Protein AF-A0A7C8M7E9-F1 (afdb_monomer_lite)

Foldseek 3Di:
DVVVVVVVVVVVVVVVVVVVVVVVVVVVVVVVVVVVVVVVVVVVVVVVVVVVVVVVVVVVVVVVVVVVVVVVVVVVVVVVVVVVVVVVVVVVVVVVVVVVVVVVVVVVVVVVVVVVVVVVVVVVVVVVVVVVVVVVVVVVVVVVVVVVVVVVVVVVVVVVVVVVVVVVVVVVVVVVVVVVVVVVVVVVVVVVVVVVVVVVVVVVVPVPPPPDDDDDDDDDDDDDDDDDDDDDDDDDDDDDDDDDDDDDDDDDDDDDDDDDDDDDDDDDDDDDDDDDDPPPCVVVVVVVVVVVVVVVVVVVPPDDPPPPPDPQDQDQDADDDDPDRFGWRDGPPDDTDGDDDDADDWDWDDDPQWTFTDDHPVVCVVCVVVVHDDDDRDTDGPVVVVVCVVVVVDDDD

Sequence (397 aa):
MRTSTETQLEQLRSTLSGKEEELNSMRTTTDDEAKSLRYCIASRDDELVLSKQAQLDLDQEIEDIRTALSRAEQDNEQLRETQLDGDEELDHLRAGQASRDGEIVDLKAALANKERVIENLHVEVSSAEDDNEQLRETQQTKDQEIERLEAEQASKDGEIIDLKATIADKEQLIDSLRAKVSSAEGDNEQLRATQQIKDQELERLRPGHDATRKRPSTGTDSQAKRARHLTSTEIEGQGSSRNRTPPLQPGVISTTSSSGTTAPRHTIKGAVSNDLAVNCDLESVFYQRVDARLTEFLAKIKVPPNRLNNPLAPCIHVTKRKKKPQWTITDAGKAACHLCVKTGEPYVVESGGSYIVLPLPELVRGAAEAGREAFYVTRLHKGDLERAKTAGVYASG

Structure (mmCIF, N/CA/C/O backbone):
data_AF-A0A7C8M7E9-F1
#
_entry.id   AF-A0A7C8M7E9-F1
#
loop_
_atom_site.group_PDB
_atom_site.id
_atom_site.type_symbol
_atom_site.label_atom_id
_atom_site.label_alt_id
_atom_site.label_comp_id
_atom_site.label_asym_id
_atom_site.label_entity_id
_atom_site.label_seq_id
_atom_site.pdbx_PDB_ins_code
_atom_site.Cartn_x
_atom_site.Cartn_y
_atom_site.Cartn_z
_atom_site.occupancy
_atom_site.B_iso_or_equiv
_atom_site.auth_seq_id
_atom_site.auth_comp_id
_atom_site.auth_asym_id
_atom_site.auth_atom_id
_atom_site.pdbx_PDB_model_num
ATOM 1 N N . MET A 1 1 ? 85.116 22.044 -124.107 1.00 54.88 1 MET A N 1
ATOM 2 C CA . MET A 1 1 ? 83.741 22.272 -123.604 1.00 54.88 1 MET A CA 1
ATOM 3 C C . MET A 1 1 ? 83.104 21.028 -122.979 1.00 54.88 1 MET A C 1
ATOM 5 O O . MET A 1 1 ? 82.512 21.189 -121.927 1.00 54.88 1 MET A O 1
ATOM 9 N N . ARG A 1 2 ? 83.260 19.807 -123.531 1.00 57.12 2 ARG A N 1
ATOM 10 C CA . ARG A 1 2 ? 82.677 18.570 -122.948 1.00 57.12 2 ARG A CA 1
ATOM 11 C C . ARG A 1 2 ? 83.150 18.216 -121.523 1.00 57.12 2 ARG A C 1
ATOM 13 O O . ARG A 1 2 ? 82.368 17.685 -120.751 1.00 57.12 2 ARG A O 1
ATOM 20 N N . THR A 1 3 ? 84.378 18.569 -121.148 1.00 68.25 3 THR A N 1
ATOM 21 C CA . THR A 1 3 ? 84.962 18.214 -119.839 1.00 68.25 3 THR A CA 1
ATOM 22 C C . THR A 1 3 ? 84.388 19.006 -118.658 1.00 68.25 3 THR A C 1
ATOM 24 O O . THR A 1 3 ? 84.310 18.482 -117.558 1.00 68.25 3 THR A O 1
ATOM 27 N N . SER A 1 4 ? 83.942 20.249 -118.874 1.00 73.94 4 SER A N 1
ATOM 28 C CA . SER A 1 4 ? 83.396 21.110 -117.808 1.00 73.94 4 SER A CA 1
ATOM 29 C C . SER A 1 4 ? 81.965 20.739 -117.420 1.00 73.94 4 SER A C 1
ATOM 31 O O . SER A 1 4 ? 81.571 20.883 -116.265 1.00 73.94 4 SER A O 1
ATOM 33 N N . THR A 1 5 ? 81.174 20.286 -118.392 1.00 77.38 5 THR A N 1
ATOM 34 C CA . THR A 1 5 ? 79.805 19.812 -118.158 1.00 77.38 5 THR A CA 1
ATOM 35 C C . THR A 1 5 ? 79.807 18.465 -117.439 1.00 77.38 5 THR A C 1
ATOM 37 O O . THR A 1 5 ? 78.943 18.201 -116.615 1.00 77.38 5 THR A O 1
ATOM 40 N N . GLU A 1 6 ? 80.811 17.631 -117.706 1.00 80.62 6 GLU A N 1
ATOM 41 C CA . GLU A 1 6 ? 80.986 16.321 -117.075 1.00 80.62 6 GLU A CA 1
ATOM 42 C C . GLU A 1 6 ? 81.416 16.453 -115.604 1.00 80.62 6 GLU A C 1
ATOM 44 O O . GLU A 1 6 ? 80.839 15.805 -114.736 1.00 80.62 6 GLU A O 1
ATOM 49 N N . THR A 1 7 ? 82.313 17.395 -115.285 1.00 82.81 7 THR A N 1
ATOM 50 C CA . THR A 1 7 ? 82.673 17.709 -113.891 1.00 82.81 7 THR A CA 1
ATOM 51 C C . THR A 1 7 ? 81.519 18.319 -113.093 1.00 82.81 7 THR A C 1
ATOM 53 O O . THR A 1 7 ? 81.369 18.016 -111.913 1.00 82.81 7 THR A O 1
ATOM 56 N N . GLN A 1 8 ? 80.683 19.159 -113.716 1.00 86.88 8 GLN A N 1
ATOM 57 C CA . GLN A 1 8 ? 79.487 19.714 -113.066 1.00 86.88 8 GLN A CA 1
ATOM 58 C C . GLN A 1 8 ? 78.431 18.636 -112.787 1.00 86.88 8 GLN A C 1
ATOM 60 O O . GLN A 1 8 ? 77.819 18.639 -111.721 1.00 86.88 8 GLN A O 1
ATOM 65 N N . LEU A 1 9 ? 78.232 17.693 -113.713 1.00 86.94 9 LEU A N 1
ATOM 66 C CA . LEU A 1 9 ? 77.323 16.563 -113.511 1.00 86.94 9 LEU A CA 1
ATOM 67 C C . LEU A 1 9 ? 77.796 15.636 -112.386 1.00 86.94 9 LEU A C 1
ATOM 69 O O . LEU A 1 9 ? 76.972 15.182 -111.596 1.00 86.94 9 LEU A O 1
ATOM 73 N N . GLU A 1 10 ? 79.101 15.391 -112.277 1.00 86.75 10 GLU A N 1
ATOM 74 C CA . GLU A 1 10 ? 79.658 14.553 -111.210 1.00 86.75 10 GLU A CA 1
ATOM 75 C C . GLU A 1 10 ? 79.546 15.222 -109.829 1.00 86.75 10 GLU A C 1
ATOM 77 O O . GLU A 1 10 ? 79.173 14.576 -108.850 1.00 86.75 10 GLU A O 1
ATOM 82 N N . GLN A 1 11 ? 79.752 16.543 -109.752 1.00 88.81 11 GLN A N 1
ATOM 83 C CA . GLN A 1 11 ? 79.486 17.321 -108.536 1.00 88.81 11 GLN A CA 1
ATOM 84 C C . GLN A 1 11 ? 78.011 17.251 -108.126 1.00 88.81 11 GLN A C 1
ATOM 86 O O . GLN A 1 11 ? 77.714 16.989 -106.962 1.00 88.81 11 GLN A O 1
ATOM 91 N N . LEU A 1 12 ? 77.083 17.423 -109.075 1.00 91.88 12 LEU A N 1
ATOM 92 C CA . LEU A 1 12 ? 75.649 17.309 -108.802 1.00 91.88 12 LEU A CA 1
ATOM 93 C C . LEU A 1 12 ? 75.270 15.907 -108.307 1.00 91.88 12 LEU A C 1
ATOM 95 O O . LEU A 1 12 ? 74.538 15.797 -107.326 1.00 91.88 12 LEU A O 1
ATOM 99 N N . ARG A 1 13 ? 75.805 14.840 -108.914 1.00 93.31 13 ARG A N 1
ATOM 100 C CA . ARG A 1 13 ? 75.580 13.453 -108.466 1.00 93.31 13 ARG A CA 1
ATOM 101 C C . ARG A 1 13 ? 76.079 13.211 -107.046 1.00 93.31 13 ARG A C 1
ATOM 103 O O . ARG A 1 13 ? 75.342 12.645 -106.247 1.00 93.31 13 ARG A O 1
ATOM 110 N N . SER A 1 14 ? 77.279 13.686 -106.712 1.00 93.25 14 SER A N 1
ATOM 111 C CA . SER A 1 14 ? 77.825 13.586 -105.354 1.00 93.25 14 SER A CA 1
ATOM 112 C C . SER A 1 14 ? 76.969 14.350 -104.337 1.00 93.25 14 SER A C 1
ATOM 114 O O . SER A 1 14 ? 76.643 13.805 -103.283 1.00 93.25 14 SER A O 1
ATOM 116 N N . THR A 1 15 ? 76.523 15.570 -104.664 1.00 93.94 15 THR A N 1
ATOM 117 C CA . THR A 1 15 ? 75.625 16.330 -103.776 1.00 93.94 15 THR A CA 1
ATOM 118 C C . THR A 1 15 ? 74.260 15.669 -103.611 1.00 93.94 15 THR A C 1
ATOM 120 O O . THR A 1 15 ? 73.712 15.680 -102.512 1.00 93.94 15 THR A O 1
ATOM 123 N N . LEU A 1 16 ? 73.720 15.077 -104.679 1.00 94.62 16 LEU A N 1
ATOM 124 C CA . LEU A 1 16 ? 72.433 14.391 -104.656 1.00 94.62 16 LEU A CA 1
ATOM 125 C C . LEU A 1 16 ? 72.519 13.112 -103.819 1.00 94.62 16 LEU A C 1
ATOM 127 O O . LEU A 1 16 ? 71.686 12.933 -102.941 1.00 94.62 16 LEU A O 1
ATOM 131 N N . SER A 1 17 ? 73.580 12.317 -103.983 1.00 94.38 17 SER A N 1
ATOM 132 C CA . SER A 1 17 ? 73.866 11.147 -103.140 1.00 94.38 17 SER A CA 1
ATOM 133 C C . SER A 1 17 ? 73.990 11.524 -101.660 1.00 94.38 17 SER A C 1
ATOM 135 O O . SER A 1 17 ? 73.377 10.889 -100.810 1.00 94.38 17 SER A O 1
ATOM 137 N N . GLY A 1 18 ? 74.725 12.597 -101.335 1.00 94.88 18 GLY A N 1
ATOM 138 C CA . GLY A 1 18 ? 74.853 13.063 -99.949 1.00 94.88 18 GLY A CA 1
ATOM 139 C C . GLY A 1 18 ? 73.523 13.540 -99.354 1.00 94.88 18 GLY A C 1
ATOM 140 O O . GLY A 1 18 ? 73.237 13.288 -98.186 1.00 94.88 18 GLY A O 1
ATOM 141 N N . LYS A 1 19 ? 72.670 14.187 -100.159 1.00 96.31 19 LYS A N 1
ATOM 142 C CA . LYS A 1 19 ? 71.317 14.581 -99.739 1.00 96.31 19 LYS A CA 1
ATOM 143 C C . LYS A 1 19 ? 70.372 13.390 -99.597 1.00 96.31 19 LYS A C 1
ATOM 145 O O . LYS A 1 19 ? 69.537 13.407 -98.698 1.00 96.31 19 LYS A O 1
ATOM 150 N N . GLU A 1 20 ? 70.499 12.364 -100.434 1.00 96.31 20 GLU A N 1
ATOM 151 C CA . GLU A 1 20 ? 69.760 11.105 -100.296 1.00 96.31 20 GLU A CA 1
ATOM 152 C C . GLU A 1 20 ? 70.151 10.359 -99.014 1.00 96.31 20 GLU A C 1
ATOM 154 O O . GLU A 1 20 ? 69.273 9.878 -98.298 1.00 96.31 20 GLU A O 1
ATOM 159 N N . GLU A 1 21 ? 71.441 10.317 -98.674 1.00 95.56 21 GLU A N 1
ATOM 160 C CA . GLU A 1 21 ? 71.931 9.748 -97.413 1.00 95.56 21 GLU A CA 1
ATOM 161 C C . GLU A 1 21 ? 71.417 10.527 -96.192 1.00 95.56 21 GLU A C 1
ATOM 163 O O . GLU A 1 21 ? 70.902 9.923 -95.250 1.00 95.56 21 GLU A O 1
ATOM 168 N N . GLU A 1 22 ? 71.478 11.863 -96.223 1.00 96.75 22 GLU A N 1
ATOM 169 C CA . GLU A 1 22 ? 70.956 12.728 -95.156 1.00 96.75 22 GLU A CA 1
ATOM 170 C C . GLU A 1 22 ? 69.439 12.547 -94.973 1.00 96.75 22 GLU A C 1
ATOM 172 O O . GLU A 1 22 ? 68.960 12.373 -93.851 1.00 96.75 22 GLU A O 1
ATOM 177 N N . LEU A 1 23 ? 68.676 12.510 -96.073 1.00 96.38 23 LEU A N 1
ATOM 178 C CA . LEU A 1 23 ? 67.235 12.246 -96.046 1.00 96.38 23 LEU A CA 1
ATOM 179 C C . LEU A 1 23 ? 66.913 10.851 -95.505 1.00 96.38 23 LEU A C 1
ATOM 181 O O . LEU A 1 23 ? 65.973 10.712 -94.723 1.00 96.38 23 LEU A O 1
ATOM 185 N N . ASN A 1 24 ? 67.680 9.826 -95.881 1.00 95.56 24 ASN A N 1
ATOM 186 C CA . ASN A 1 24 ? 67.504 8.480 -95.342 1.00 95.56 24 ASN A CA 1
ATOM 187 C C . ASN A 1 24 ? 67.795 8.436 -93.839 1.00 95.56 24 ASN A C 1
ATOM 189 O O . ASN A 1 24 ? 66.998 7.856 -93.105 1.00 95.56 24 ASN A O 1
ATOM 193 N N . SER A 1 25 ? 68.854 9.105 -93.368 1.00 96.56 25 SER A N 1
ATOM 194 C CA . SER A 1 25 ? 69.163 9.216 -91.937 1.00 96.56 25 SER A CA 1
ATOM 195 C C . SER A 1 25 ? 68.035 9.911 -91.170 1.00 96.56 25 SER A C 1
ATOM 197 O O . SER A 1 25 ? 67.588 9.408 -90.140 1.00 96.56 25 SER A O 1
ATOM 199 N N . MET A 1 26 ? 67.530 11.035 -91.687 1.00 96.88 26 MET A N 1
ATOM 200 C CA . MET A 1 26 ? 66.394 11.755 -91.098 1.00 96.88 26 MET A CA 1
ATOM 201 C C . MET A 1 26 ? 65.120 10.906 -91.087 1.00 96.88 26 MET A C 1
ATOM 203 O O . MET A 1 26 ? 64.344 10.936 -90.133 1.00 96.88 26 MET A O 1
ATOM 207 N N . ARG A 1 27 ? 64.882 10.120 -92.140 1.00 96.88 27 ARG A N 1
ATOM 208 C CA . ARG A 1 27 ? 63.732 9.217 -92.210 1.00 96.88 27 ARG A CA 1
ATOM 209 C C . ARG A 1 27 ? 63.836 8.094 -91.182 1.00 96.88 27 ARG A C 1
ATOM 211 O O . ARG A 1 27 ? 62.830 7.748 -90.575 1.00 96.88 27 ARG A O 1
ATOM 218 N N . THR A 1 28 ? 65.026 7.534 -90.973 1.00 96.19 28 THR A N 1
ATOM 219 C CA . THR A 1 28 ? 65.227 6.492 -89.958 1.00 96.19 28 THR A CA 1
ATOM 220 C C . THR A 1 28 ? 65.063 7.034 -88.544 1.00 96.19 28 THR A C 1
ATOM 222 O O . THR A 1 28 ? 64.351 6.425 -87.753 1.00 96.19 28 THR A O 1
ATOM 225 N N . THR A 1 29 ? 65.627 8.207 -88.236 1.00 97.25 29 THR A N 1
ATOM 226 C CA . THR A 1 29 ? 65.490 8.806 -86.899 1.00 97.25 29 THR A CA 1
ATOM 227 C C . THR A 1 29 ? 64.042 9.168 -86.595 1.00 97.25 29 THR A C 1
ATOM 229 O O . THR A 1 29 ? 63.542 8.837 -85.526 1.00 97.25 29 THR A O 1
ATOM 232 N N . THR A 1 30 ? 63.337 9.778 -87.550 1.00 97.25 30 THR A N 1
ATOM 233 C CA . THR A 1 30 ? 61.916 10.117 -87.379 1.00 97.25 30 THR A CA 1
ATOM 234 C C . THR A 1 30 ? 61.023 8.883 -87.231 1.00 97.25 30 THR A C 1
ATOM 236 O O . THR A 1 30 ? 60.062 8.922 -86.463 1.00 97.25 30 THR A O 1
ATOM 239 N N . ASP A 1 31 ? 61.327 7.773 -87.912 1.00 97.69 31 ASP A N 1
ATOM 240 C CA . ASP A 1 31 ? 60.596 6.510 -87.745 1.00 97.69 31 ASP A CA 1
ATOM 241 C C . ASP A 1 31 ? 60.828 5.889 -86.355 1.00 97.69 31 ASP A C 1
ATOM 243 O O . ASP A 1 31 ? 59.880 5.433 -85.710 1.00 97.69 31 ASP A O 1
ATOM 247 N N . ASP A 1 32 ? 62.062 5.927 -85.848 1.00 97.12 32 ASP A N 1
ATOM 248 C CA . ASP A 1 32 ? 62.400 5.428 -84.511 1.00 97.12 32 ASP A CA 1
ATOM 249 C C . ASP A 1 32 ? 61.800 6.296 -83.395 1.00 97.12 32 ASP A C 1
ATOM 251 O O . ASP A 1 32 ? 61.229 5.771 -82.433 1.00 97.12 32 ASP A O 1
ATOM 255 N N . GLU A 1 33 ? 61.832 7.622 -83.546 1.00 97.62 33 GLU A N 1
ATOM 256 C CA . GLU A 1 33 ? 61.134 8.555 -82.657 1.00 97.62 33 GLU A CA 1
ATOM 257 C C . GLU A 1 33 ? 59.623 8.294 -82.657 1.00 97.62 33 GLU A C 1
ATOM 259 O O . GLU A 1 33 ? 59.006 8.196 -81.593 1.00 97.62 33 GLU A O 1
ATOM 264 N N . ALA A 1 34 ? 59.019 8.104 -83.834 1.00 97.25 34 ALA A N 1
ATOM 265 C CA . ALA A 1 34 ? 57.598 7.798 -83.951 1.00 97.25 34 ALA A CA 1
ATOM 266 C C . ALA A 1 34 ? 57.235 6.466 -83.275 1.00 97.25 34 ALA A C 1
ATOM 268 O O . ALA A 1 34 ? 56.186 6.375 -82.635 1.00 97.25 34 ALA A O 1
ATOM 269 N N . LYS A 1 35 ? 58.083 5.435 -83.378 1.00 98.00 35 LYS A N 1
ATOM 270 C CA . LYS A 1 35 ? 57.898 4.160 -82.661 1.00 98.00 35 LYS A CA 1
ATOM 271 C C . LYS A 1 35 ? 57.986 4.342 -81.146 1.00 98.00 35 LYS A C 1
ATOM 273 O O . LYS A 1 35 ? 57.125 3.831 -80.432 1.00 98.00 35 LYS A O 1
ATOM 278 N N . SER A 1 36 ? 58.980 5.088 -80.665 1.00 98.00 36 SER A N 1
ATOM 279 C CA . SER A 1 36 ? 59.161 5.374 -79.236 1.00 98.00 36 SER A CA 1
ATOM 280 C C . SER A 1 36 ? 57.960 6.127 -78.654 1.00 98.00 36 SER A C 1
ATOM 282 O O . SER A 1 36 ? 57.387 5.714 -77.645 1.00 98.00 36 SER A O 1
ATOM 284 N N . LEU A 1 37 ? 57.488 7.169 -79.347 1.00 98.19 37 LEU A N 1
ATOM 285 C CA . LEU A 1 37 ? 56.299 7.917 -78.938 1.00 98.19 37 LEU A CA 1
ATOM 286 C C . LEU A 1 37 ? 55.045 7.038 -78.906 1.00 98.19 37 LEU A C 1
ATOM 288 O O . LEU A 1 37 ? 54.272 7.130 -77.956 1.00 98.19 37 LEU A O 1
ATOM 292 N N . ARG A 1 38 ? 54.854 6.147 -79.889 1.00 98.12 38 ARG A N 1
ATOM 293 C CA . ARG A 1 38 ? 53.732 5.190 -79.878 1.00 98.12 38 ARG A CA 1
ATOM 294 C C . ARG A 1 38 ? 53.779 4.264 -78.665 1.00 98.12 38 ARG A C 1
ATOM 296 O O . ARG A 1 38 ? 52.736 4.024 -78.068 1.00 98.12 38 ARG A O 1
ATOM 303 N N . TYR A 1 39 ? 54.961 3.774 -78.293 1.00 97.62 39 TYR A N 1
ATOM 304 C CA . TYR A 1 39 ? 55.124 2.944 -77.099 1.00 97.62 39 TYR A CA 1
ATOM 305 C C . TYR A 1 39 ? 54.773 3.716 -75.819 1.00 97.62 39 TYR A C 1
ATOM 307 O O . TYR A 1 39 ? 54.011 3.224 -74.989 1.00 97.62 39 TYR A O 1
ATOM 315 N N . CYS A 1 40 ? 55.262 4.952 -75.681 1.00 97.62 40 CYS A N 1
ATOM 316 C CA . CYS A 1 40 ? 54.933 5.809 -74.543 1.00 97.62 40 CYS A CA 1
ATOM 317 C C . CYS A 1 40 ? 53.431 6.115 -74.454 1.00 97.62 40 CYS A C 1
ATOM 319 O O . CYS A 1 40 ? 52.876 6.077 -73.360 1.00 97.62 40 CYS A O 1
ATOM 321 N N . ILE A 1 41 ? 52.771 6.393 -75.585 1.00 98.00 41 ILE A N 1
ATOM 322 C CA . ILE A 1 41 ? 51.321 6.634 -75.633 1.00 98.00 41 ILE A CA 1
ATOM 323 C C . ILE A 1 41 ? 50.560 5.387 -75.182 1.00 98.00 41 ILE A C 1
ATOM 325 O O . ILE A 1 41 ? 49.747 5.493 -74.273 1.00 98.00 41 ILE A O 1
ATOM 329 N N . ALA A 1 42 ? 50.884 4.212 -75.730 1.00 97.62 42 ALA A N 1
ATOM 330 C CA . ALA A 1 42 ? 50.234 2.961 -75.340 1.00 97.62 42 ALA A CA 1
ATOM 331 C C . ALA A 1 42 ? 50.379 2.685 -73.832 1.00 97.62 42 ALA A C 1
ATOM 333 O O . ALA A 1 42 ? 49.399 2.399 -73.154 1.00 97.62 42 ALA A O 1
ATOM 334 N N . SER A 1 43 ? 51.582 2.875 -73.281 1.00 98.06 43 SER A N 1
ATOM 335 C CA . SER A 1 43 ? 51.817 2.728 -71.840 1.00 98.06 43 SER A CA 1
ATOM 336 C C . SER A 1 43 ? 51.024 3.734 -70.995 1.00 98.06 43 SER A C 1
ATOM 338 O O . SER A 1 43 ? 50.562 3.384 -69.911 1.00 98.06 43 SER A O 1
ATOM 340 N N . ARG A 1 44 ? 50.863 4.983 -71.455 1.00 98.31 44 ARG A N 1
ATOM 341 C CA . ARG A 1 44 ? 50.045 5.991 -70.759 1.00 98.31 44 ARG A CA 1
ATOM 342 C C . ARG A 1 44 ? 48.556 5.666 -70.836 1.00 98.31 44 ARG A C 1
ATOM 344 O O . ARG A 1 44 ? 47.853 5.895 -69.855 1.00 98.31 44 ARG A O 1
ATOM 351 N N . ASP A 1 45 ? 48.090 5.139 -71.964 1.00 98.38 45 ASP A N 1
ATOM 352 C CA . ASP A 1 45 ? 46.703 4.710 -72.137 1.00 98.38 45 ASP A CA 1
ATOM 353 C C . ASP A 1 45 ? 46.362 3.560 -71.178 1.00 98.38 45 ASP A C 1
ATOM 355 O O . ASP A 1 45 ? 45.325 3.614 -70.514 1.00 98.38 45 ASP A O 1
ATOM 359 N N . ASP A 1 46 ? 47.264 2.588 -71.011 1.00 97.94 46 ASP A N 1
ATOM 360 C CA . ASP A 1 46 ? 47.106 1.499 -70.038 1.00 97.94 46 ASP A CA 1
ATOM 361 C C . ASP A 1 46 ? 47.018 2.028 -68.593 1.00 97.94 46 ASP A C 1
ATOM 363 O O . ASP A 1 46 ? 46.121 1.648 -67.835 1.00 97.94 46 ASP A O 1
ATOM 367 N N . GLU A 1 47 ? 47.897 2.960 -68.203 1.00 98.25 47 GLU A N 1
ATOM 368 C CA . GLU A 1 47 ? 47.838 3.606 -66.882 1.00 98.25 47 GLU A CA 1
ATOM 369 C C . GLU A 1 47 ? 46.534 4.389 -66.673 1.00 98.25 47 GLU A C 1
ATOM 371 O O . GLU A 1 47 ? 45.955 4.378 -65.584 1.00 98.25 47 GLU A O 1
ATOM 376 N N . LEU A 1 48 ? 46.047 5.062 -67.715 1.00 98.31 48 LEU A N 1
ATOM 377 C CA . LEU A 1 48 ? 44.805 5.824 -67.673 1.00 98.31 48 LEU A CA 1
ATOM 378 C C . LEU A 1 48 ? 43.584 4.907 -67.526 1.00 98.31 48 LEU A C 1
ATOM 380 O O . LEU A 1 48 ? 42.641 5.268 -66.820 1.00 98.31 48 LEU A O 1
ATOM 384 N N . VAL A 1 49 ? 43.601 3.719 -68.135 1.00 98.38 49 VAL A N 1
ATOM 385 C CA . VAL A 1 49 ? 42.573 2.688 -67.926 1.00 98.38 49 VAL A CA 1
ATOM 386 C C . VAL A 1 49 ? 42.581 2.196 -66.477 1.00 98.38 49 VAL A C 1
ATOM 388 O O . VAL A 1 49 ? 41.522 2.164 -65.852 1.00 98.38 49 VAL A O 1
ATOM 391 N N . LEU A 1 50 ? 43.752 1.882 -65.914 1.00 98.31 50 LEU A N 1
ATOM 392 C CA . LEU A 1 50 ? 43.867 1.442 -64.517 1.00 98.31 50 LEU A CA 1
ATOM 393 C C . LEU A 1 50 ? 43.399 2.517 -63.528 1.00 98.31 50 LEU A C 1
ATOM 395 O O . LEU A 1 50 ? 42.664 2.219 -62.590 1.00 98.31 50 LEU A O 1
ATOM 399 N N . SER A 1 51 ? 43.778 3.774 -63.762 1.00 98.38 51 SER A N 1
ATOM 400 C CA . SER A 1 51 ? 43.357 4.909 -62.935 1.00 98.38 51 SER A CA 1
ATOM 401 C C . SER A 1 51 ? 41.838 5.112 -62.971 1.00 98.38 51 SER A C 1
ATOM 403 O O . SER A 1 51 ? 41.205 5.275 -61.929 1.00 98.38 51 SER A O 1
ATOM 405 N N . LYS A 1 52 ? 41.221 5.015 -64.158 1.00 98.50 52 LYS A N 1
ATOM 406 C CA . LYS A 1 52 ? 39.758 5.071 -64.299 1.00 98.50 52 LYS A CA 1
ATOM 407 C C . LYS A 1 52 ? 39.059 3.935 -63.563 1.00 98.50 52 LYS A C 1
ATOM 409 O O . LYS A 1 52 ? 38.018 4.173 -62.962 1.00 98.50 52 LYS A O 1
ATOM 414 N N . GLN A 1 53 ? 39.615 2.725 -63.602 1.00 98.25 53 GLN A N 1
ATOM 415 C CA . GLN A 1 53 ? 39.043 1.600 -62.867 1.00 98.25 53 GLN A CA 1
ATOM 416 C C . GLN A 1 53 ? 39.107 1.835 -61.355 1.00 98.25 53 GLN A C 1
ATOM 418 O O . GLN A 1 53 ? 38.091 1.705 -60.685 1.00 98.25 53 GLN A O 1
ATOM 423 N N . ALA A 1 54 ? 40.254 2.276 -60.832 1.00 98.25 54 ALA A N 1
ATOM 424 C CA . ALA A 1 54 ? 40.389 2.610 -59.415 1.00 98.25 54 ALA A CA 1
ATOM 425 C C . ALA A 1 54 ? 39.421 3.727 -58.980 1.00 98.25 54 ALA A C 1
ATOM 427 O O . ALA A 1 54 ? 38.905 3.701 -57.866 1.00 98.25 54 ALA A O 1
ATOM 428 N N . GLN A 1 55 ? 39.147 4.697 -59.859 1.00 98.38 55 GLN A N 1
ATOM 429 C CA . GLN A 1 55 ? 38.157 5.738 -59.594 1.00 98.38 55 GLN A CA 1
ATOM 430 C C . GLN A 1 55 ? 36.732 5.170 -59.500 1.00 98.38 55 GLN A C 1
ATOM 432 O O . GLN A 1 55 ? 36.003 5.541 -58.587 1.00 98.38 55 GLN A O 1
ATOM 437 N N . LEU A 1 56 ? 36.354 4.247 -60.391 1.00 98.44 56 LEU A N 1
ATOM 438 C CA . LEU A 1 56 ? 35.053 3.570 -60.323 1.00 98.44 56 LEU A CA 1
ATOM 439 C C . LEU A 1 56 ? 34.904 2.740 -59.042 1.00 98.44 56 LEU A C 1
ATOM 441 O O . LEU A 1 56 ? 33.835 2.743 -58.436 1.00 98.44 56 LEU A O 1
ATOM 445 N N . ASP A 1 57 ? 35.970 2.061 -58.620 1.00 98.31 57 ASP A N 1
ATOM 446 C CA . ASP A 1 57 ? 35.967 1.264 -57.391 1.00 98.31 57 ASP A CA 1
ATOM 447 C C . ASP A 1 57 ? 35.788 2.163 -56.150 1.00 98.31 57 ASP A C 1
ATOM 449 O O . ASP A 1 57 ? 34.984 1.853 -55.270 1.00 98.31 57 ASP A O 1
ATOM 453 N N . LEU A 1 58 ? 36.470 3.316 -56.107 1.00 98.62 58 LEU A N 1
ATOM 454 C CA . LEU A 1 58 ? 36.300 4.317 -55.046 1.00 98.62 58 LEU A CA 1
ATOM 455 C C . LEU A 1 58 ? 34.895 4.932 -55.040 1.00 98.62 58 LEU A C 1
ATOM 457 O O . LEU A 1 58 ? 34.317 5.122 -53.972 1.00 98.62 58 LEU A O 1
ATOM 461 N N . ASP A 1 59 ? 34.334 5.239 -56.211 1.00 98.56 59 ASP A N 1
ATOM 462 C CA . ASP A 1 59 ? 32.973 5.771 -56.321 1.00 98.56 59 ASP A CA 1
ATOM 463 C C . ASP A 1 59 ? 31.941 4.763 -55.780 1.00 98.56 59 ASP A C 1
ATOM 465 O O . ASP A 1 59 ? 30.997 5.156 -55.088 1.00 98.56 59 ASP A O 1
ATOM 469 N N . GLN A 1 60 ? 32.151 3.465 -56.026 1.00 98.50 60 GLN A N 1
ATOM 470 C CA . GLN A 1 60 ? 31.315 2.403 -55.467 1.00 98.50 60 GLN A CA 1
ATOM 471 C C . GLN A 1 60 ? 31.456 2.301 -53.940 1.00 98.50 60 GLN A C 1
ATOM 473 O O . GLN A 1 60 ? 30.447 2.219 -53.242 1.00 98.50 60 GLN A O 1
ATOM 478 N N . GLU A 1 61 ? 32.679 2.356 -53.405 1.00 98.69 61 GLU A N 1
ATOM 479 C CA . GLU A 1 61 ? 32.917 2.324 -51.954 1.00 98.69 61 GLU A CA 1
ATOM 480 C C . GLU A 1 61 ? 32.278 3.529 -51.242 1.00 98.69 61 GLU A C 1
ATOM 482 O O . GLU A 1 61 ? 31.671 3.384 -50.179 1.00 98.69 61 GLU A O 1
ATOM 487 N N . ILE A 1 62 ? 32.350 4.721 -51.843 1.00 98.50 62 ILE A N 1
ATOM 488 C CA . ILE A 1 62 ? 31.690 5.925 -51.321 1.00 98.50 62 ILE A CA 1
ATOM 489 C C . ILE A 1 62 ? 30.177 5.720 -51.232 1.00 98.50 62 ILE A C 1
ATOM 491 O O . ILE A 1 62 ? 29.561 6.125 -50.241 1.00 98.50 62 ILE A O 1
ATOM 495 N N . GLU A 1 63 ? 29.566 5.107 -52.244 1.00 98.56 63 GLU A N 1
ATOM 496 C CA . GLU A 1 63 ? 28.130 4.848 -52.238 1.00 98.56 63 GLU A CA 1
ATOM 497 C C . GLU A 1 63 ? 27.746 3.805 -51.180 1.00 98.56 63 GLU A C 1
ATOM 499 O O . GLU A 1 63 ? 26.801 4.012 -50.414 1.00 98.56 63 GLU A O 1
ATOM 504 N N . ASP A 1 64 ? 28.536 2.743 -51.031 1.00 98.56 64 ASP A N 1
ATOM 505 C CA . ASP A 1 64 ? 28.334 1.741 -49.983 1.00 98.56 64 ASP A CA 1
ATOM 506 C C . ASP A 1 64 ? 28.428 2.372 -48.581 1.00 98.56 64 ASP A C 1
ATOM 508 O O . ASP A 1 64 ? 27.553 2.151 -47.737 1.00 98.56 64 ASP A O 1
ATOM 512 N N . ILE A 1 65 ? 29.419 3.239 -48.341 1.00 98.69 65 ILE A N 1
ATOM 513 C CA . ILE A 1 65 ? 29.565 3.978 -47.077 1.00 98.69 65 ILE A CA 1
ATOM 514 C C . ILE A 1 65 ? 28.364 4.896 -46.830 1.00 98.69 65 ILE A C 1
ATOM 516 O O . ILE A 1 65 ? 27.856 4.945 -45.709 1.00 98.69 65 ILE A O 1
ATOM 520 N N . ARG A 1 66 ? 27.869 5.607 -47.850 1.00 98.62 66 ARG A N 1
ATOM 521 C CA . ARG A 1 66 ? 26.683 6.472 -47.719 1.00 98.62 66 ARG A CA 1
ATOM 522 C C . ARG A 1 66 ? 25.442 5.679 -47.337 1.00 98.62 66 ARG A C 1
ATOM 524 O O . ARG A 1 66 ? 24.702 6.098 -46.447 1.00 98.62 66 ARG A O 1
ATOM 531 N N . THR A 1 67 ? 25.221 4.528 -47.970 1.00 98.50 67 THR A N 1
ATOM 532 C CA . THR A 1 67 ? 24.073 3.676 -47.632 1.00 98.50 67 THR A CA 1
ATOM 533 C C . THR A 1 67 ? 24.189 3.097 -46.222 1.00 98.50 67 THR A C 1
ATOM 535 O O . THR A 1 67 ? 23.192 3.047 -45.500 1.00 98.50 67 THR A O 1
ATOM 538 N N . ALA A 1 68 ? 25.392 2.707 -45.790 1.00 98.50 68 ALA A N 1
ATOM 539 C CA . ALA A 1 68 ? 25.642 2.242 -44.428 1.00 98.50 68 ALA A CA 1
ATOM 540 C C . ALA A 1 68 ? 25.425 3.354 -43.390 1.00 98.50 68 ALA A C 1
ATOM 542 O O . ALA A 1 68 ? 24.783 3.114 -42.368 1.00 98.50 68 ALA A O 1
ATOM 543 N N . LEU A 1 69 ? 25.898 4.572 -43.672 1.00 98.62 69 LEU A N 1
ATOM 544 C CA . LEU A 1 69 ? 25.702 5.737 -42.810 1.00 98.62 69 LEU A CA 1
ATOM 545 C C . LEU A 1 69 ? 24.215 6.064 -42.650 1.00 98.62 69 LEU A C 1
ATOM 547 O O . LEU A 1 69 ? 23.747 6.215 -41.528 1.00 98.62 69 LEU A O 1
ATOM 551 N N . SER A 1 70 ? 23.458 6.083 -43.749 1.00 98.62 70 SER A N 1
ATOM 552 C CA . SER A 1 70 ? 22.017 6.350 -43.710 1.00 98.62 70 SER A CA 1
ATOM 553 C C . SER A 1 70 ? 21.251 5.323 -42.863 1.00 98.62 70 SER A C 1
ATOM 555 O O . SER A 1 70 ? 20.360 5.697 -42.102 1.00 98.62 70 SER A O 1
ATOM 557 N N . ARG A 1 71 ? 21.624 4.036 -42.930 1.00 98.62 71 ARG A N 1
ATOM 558 C CA . ARG A 1 71 ? 21.049 2.999 -42.052 1.00 98.62 71 ARG A CA 1
ATOM 559 C C . ARG A 1 71 ? 21.408 3.235 -40.587 1.00 98.62 71 ARG A C 1
ATOM 561 O O . ARG A 1 71 ? 20.532 3.183 -39.735 1.00 98.62 71 ARG A O 1
ATOM 568 N N . ALA A 1 72 ? 22.672 3.540 -40.299 1.00 98.44 72 ALA A N 1
ATOM 569 C CA . ALA A 1 72 ? 23.119 3.807 -38.936 1.00 98.44 72 ALA A CA 1
ATOM 570 C C . ALA A 1 72 ? 22.437 5.045 -38.324 1.00 98.44 72 ALA A C 1
ATOM 572 O O . ALA A 1 72 ? 22.160 5.066 -37.127 1.00 98.44 72 ALA A O 1
ATOM 573 N N . GLU A 1 73 ? 22.155 6.076 -39.121 1.00 98.69 73 GLU A N 1
ATOM 574 C CA . GLU A 1 73 ? 21.384 7.246 -38.686 1.00 98.69 73 GLU A CA 1
ATOM 575 C C . GLU A 1 73 ? 19.938 6.871 -38.345 1.00 98.69 73 GLU A C 1
ATOM 577 O O . GLU A 1 73 ? 19.439 7.275 -37.295 1.00 98.69 73 GLU A O 1
ATOM 582 N N . GLN A 1 74 ? 19.294 6.049 -39.179 1.00 98.62 74 GLN A N 1
ATOM 583 C CA . GLN A 1 74 ? 17.943 5.551 -38.920 1.00 98.62 74 GLN A CA 1
ATOM 584 C C . GLN A 1 74 ? 17.877 4.697 -37.644 1.00 98.62 74 GLN A C 1
ATOM 586 O O . GLN A 1 74 ? 16.983 4.898 -36.822 1.00 98.62 74 GLN A O 1
ATOM 591 N N . ASP A 1 75 ? 18.828 3.783 -37.452 1.00 98.50 75 ASP A N 1
ATOM 592 C CA . ASP A 1 75 ? 18.897 2.936 -36.257 1.00 98.50 75 ASP A CA 1
ATOM 593 C C . ASP A 1 75 ? 19.132 3.775 -34.990 1.00 98.50 75 ASP A C 1
ATOM 595 O O . ASP A 1 75 ? 18.508 3.538 -33.955 1.00 98.50 75 ASP A O 1
ATOM 599 N N . ASN A 1 76 ? 19.995 4.796 -35.062 1.00 98.56 76 ASN A N 1
ATOM 600 C CA . ASN A 1 76 ? 20.215 5.717 -33.944 1.00 98.56 76 ASN A CA 1
ATOM 601 C C . ASN A 1 76 ? 18.951 6.494 -33.574 1.00 98.56 76 ASN A C 1
ATOM 603 O O . ASN A 1 76 ? 18.714 6.725 -32.390 1.00 98.56 76 ASN A O 1
ATOM 607 N N . GLU A 1 77 ? 18.145 6.896 -34.556 1.00 98.62 77 GLU A N 1
ATOM 608 C CA . GLU A 1 77 ? 16.890 7.590 -34.280 1.00 98.62 77 GLU A CA 1
ATOM 609 C C . GLU A 1 77 ? 15.880 6.667 -33.586 1.00 98.62 77 GLU A C 1
ATOM 611 O O . GLU A 1 77 ? 15.328 7.033 -32.552 1.00 98.62 77 GLU A O 1
ATOM 616 N N . GLN A 1 78 ? 15.742 5.421 -34.049 1.00 98.44 78 GLN A N 1
ATOM 617 C CA . GLN A 1 78 ? 14.891 4.422 -33.389 1.00 98.44 78 GLN A CA 1
ATOM 618 C C . GLN A 1 78 ? 15.335 4.120 -31.951 1.00 98.44 78 GLN A C 1
ATOM 620 O O . GLN A 1 78 ? 14.504 3.941 -31.056 1.00 98.44 78 GLN A O 1
ATOM 625 N N . LEU A 1 79 ? 16.648 4.066 -31.706 1.00 98.69 79 LEU A N 1
ATOM 626 C CA . LEU A 1 79 ? 17.189 3.879 -30.360 1.00 98.69 79 LEU A CA 1
ATOM 627 C C . LEU A 1 79 ? 16.872 5.067 -29.447 1.00 98.69 79 LEU A C 1
ATOM 629 O O . LEU A 1 79 ? 16.550 4.851 -28.281 1.00 98.69 79 LEU A O 1
ATOM 633 N N . ARG A 1 80 ? 16.925 6.302 -29.962 1.00 98.62 80 ARG A N 1
ATOM 634 C CA . ARG A 1 80 ? 16.542 7.500 -29.200 1.00 98.62 80 ARG A CA 1
ATOM 635 C C . ARG A 1 80 ? 15.061 7.503 -28.848 1.00 98.62 80 ARG A C 1
ATOM 637 O O . ARG A 1 80 ? 14.736 7.787 -27.701 1.00 98.62 80 ARG A O 1
ATOM 644 N N . GLU A 1 81 ? 14.188 7.160 -29.792 1.00 98.56 81 GLU A N 1
ATOM 645 C CA . GLU A 1 81 ? 12.748 7.029 -29.534 1.00 98.56 81 GLU A CA 1
ATOM 646 C C . GLU A 1 81 ? 12.480 5.973 -28.453 1.00 98.56 81 GLU A C 1
ATOM 648 O O . GLU A 1 81 ? 11.823 6.255 -27.456 1.00 98.56 81 GLU A O 1
ATOM 653 N N . THR A 1 82 ? 13.091 4.791 -28.578 1.00 98.38 82 THR A N 1
ATOM 654 C CA . THR A 1 82 ? 12.954 3.715 -27.580 1.00 98.38 82 THR A CA 1
ATOM 655 C C . THR A 1 82 ? 13.473 4.137 -26.200 1.00 98.38 82 THR A C 1
ATOM 657 O O . THR A 1 82 ? 12.920 3.740 -25.175 1.00 98.38 82 THR A O 1
ATOM 660 N N . GLN A 1 83 ? 14.550 4.928 -26.153 1.00 98.62 83 GLN A N 1
ATOM 661 C CA . GLN A 1 83 ? 15.088 5.452 -24.902 1.00 98.62 83 GLN A CA 1
ATOM 662 C C . GLN A 1 83 ? 14.121 6.445 -24.244 1.00 98.62 83 GLN A C 1
ATOM 664 O O . GLN A 1 83 ? 13.918 6.361 -23.036 1.00 98.62 83 GLN A O 1
ATOM 669 N N . LEU A 1 84 ? 13.509 7.340 -25.025 1.00 98.56 84 LEU A N 1
ATOM 670 C CA . LEU A 1 84 ? 12.505 8.284 -24.526 1.00 98.56 84 LEU A CA 1
ATOM 671 C C . LEU A 1 84 ? 11.284 7.553 -23.956 1.00 98.56 84 LEU A C 1
ATOM 673 O O . LEU A 1 84 ? 10.884 7.845 -22.832 1.00 98.56 84 LEU A O 1
ATOM 677 N N . ASP A 1 85 ? 10.759 6.555 -24.671 1.00 98.31 85 ASP A N 1
ATOM 678 C CA . ASP A 1 85 ? 9.646 5.726 -24.188 1.00 98.31 85 ASP A CA 1
ATOM 679 C C . ASP A 1 85 ? 9.996 5.024 -22.862 1.00 98.31 85 ASP A C 1
ATOM 681 O O . ASP A 1 85 ? 9.188 4.965 -21.931 1.00 98.31 85 ASP A O 1
ATOM 685 N N . GLY A 1 86 ? 11.226 4.508 -22.752 1.00 98.44 86 GLY A N 1
ATOM 686 C CA . GLY A 1 86 ? 11.723 3.877 -21.530 1.00 98.44 86 GLY A CA 1
ATOM 687 C C . GLY A 1 86 ? 11.844 4.850 -20.353 1.00 98.44 86 GLY A C 1
ATOM 688 O O . GLY A 1 86 ? 11.499 4.494 -19.223 1.00 98.44 86 GLY A O 1
ATOM 689 N N . ASP A 1 87 ? 12.302 6.078 -20.601 1.00 98.62 87 ASP A N 1
ATOM 690 C CA . ASP A 1 87 ? 12.387 7.128 -19.583 1.00 98.62 87 ASP A CA 1
ATOM 691 C C . ASP A 1 87 ? 10.984 7.548 -19.096 1.00 98.62 87 ASP A C 1
ATOM 693 O O . ASP A 1 87 ? 10.765 7.673 -17.886 1.00 98.62 87 ASP A O 1
ATOM 697 N N . GLU A 1 88 ? 10.004 7.670 -19.998 1.00 98.56 88 GLU A N 1
ATOM 698 C CA . GLU A 1 88 ? 8.605 7.948 -19.643 1.00 98.56 88 GLU A CA 1
ATOM 699 C C . GLU A 1 88 ? 7.979 6.823 -18.797 1.00 98.56 88 GLU A C 1
ATOM 701 O O . GLU A 1 88 ? 7.303 7.091 -17.794 1.00 98.56 88 GLU A O 1
ATOM 706 N N . GLU A 1 89 ? 8.229 5.554 -19.143 1.00 98.62 89 GLU A N 1
ATOM 707 C CA . GLU A 1 89 ? 7.762 4.411 -18.350 1.00 98.62 89 GLU A CA 1
ATOM 708 C C . GLU A 1 89 ? 8.398 4.401 -16.951 1.00 98.62 89 GLU A C 1
ATOM 710 O O . GLU A 1 89 ? 7.706 4.169 -15.951 1.00 98.62 89 GLU A O 1
ATOM 715 N N . LEU A 1 90 ? 9.697 4.701 -16.847 1.00 98.62 90 LEU A N 1
ATOM 716 C CA . LEU A 1 90 ? 10.390 4.806 -15.562 1.00 98.62 90 LEU A CA 1
ATOM 717 C C . LEU A 1 90 ? 9.799 5.906 -14.680 1.00 98.62 90 LEU A C 1
ATOM 719 O O . LEU A 1 90 ? 9.614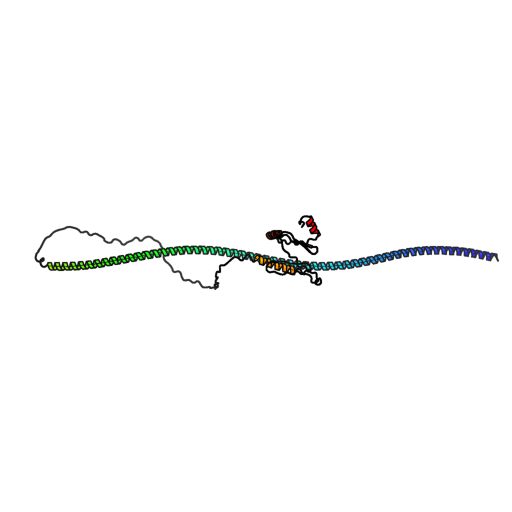 5.687 -13.478 1.00 98.62 90 LEU A O 1
ATOM 723 N N . ASP A 1 91 ? 9.470 7.062 -15.246 1.00 98.69 91 ASP A N 1
ATOM 724 C CA . ASP A 1 91 ? 8.847 8.151 -14.497 1.00 98.69 91 ASP A CA 1
ATOM 725 C C . ASP A 1 91 ? 7.426 7.796 -14.043 1.00 98.69 91 ASP A C 1
ATOM 727 O O . ASP A 1 91 ? 7.068 8.039 -12.883 1.00 98.69 91 ASP A O 1
ATOM 731 N N . HIS A 1 92 ? 6.644 7.110 -14.882 1.00 98.25 92 HIS A N 1
ATOM 732 C CA . HIS A 1 92 ? 5.344 6.573 -14.482 1.00 98.25 92 HIS A CA 1
ATOM 733 C C . HIS A 1 92 ? 5.471 5.553 -13.334 1.00 98.25 92 HIS A C 1
ATOM 735 O O . HIS A 1 92 ? 4.712 5.597 -12.359 1.00 98.25 92 HIS A O 1
ATOM 741 N N . LEU A 1 93 ? 6.450 4.644 -13.401 1.00 98.62 93 LEU A N 1
ATOM 742 C CA . LEU A 1 93 ? 6.713 3.667 -12.341 1.00 98.62 93 LEU A CA 1
ATOM 743 C C . LEU A 1 93 ? 7.141 4.339 -11.030 1.00 98.62 93 LEU A C 1
ATOM 745 O O . LEU A 1 93 ? 6.642 3.961 -9.967 1.00 98.62 93 LEU A O 1
ATOM 749 N N . ARG A 1 94 ? 8.004 5.361 -11.090 1.00 98.69 94 ARG A N 1
ATOM 750 C CA . ARG A 1 94 ? 8.424 6.153 -9.920 1.00 98.69 94 ARG A CA 1
ATOM 751 C C . ARG A 1 94 ? 7.248 6.876 -9.271 1.00 98.69 94 ARG A C 1
ATOM 753 O O . ARG A 1 94 ? 7.107 6.825 -8.050 1.00 98.69 94 ARG A O 1
ATOM 760 N N . ALA A 1 95 ? 6.376 7.496 -10.067 1.00 98.31 95 ALA A N 1
ATOM 761 C CA . ALA A 1 95 ? 5.167 8.144 -9.563 1.00 98.31 95 ALA A CA 1
ATOM 762 C C . ALA A 1 95 ? 4.224 7.134 -8.886 1.00 98.31 95 ALA A C 1
ATOM 764 O O . ALA A 1 95 ? 3.736 7.372 -7.779 1.00 98.31 95 ALA A O 1
ATOM 765 N N . GLY A 1 96 ? 4.025 5.966 -9.507 1.00 98.56 96 GLY A N 1
ATOM 766 C CA . GLY A 1 96 ? 3.240 4.877 -8.929 1.00 98.56 96 GLY A CA 1
ATOM 767 C C . GLY A 1 96 ? 3.827 4.340 -7.619 1.00 98.56 96 GLY A C 1
ATOM 768 O O . GLY A 1 96 ? 3.078 4.034 -6.692 1.00 98.56 96 GLY A O 1
ATOM 769 N N . GLN A 1 97 ? 5.155 4.253 -7.511 1.00 98.69 97 GLN A N 1
ATOM 770 C CA . GLN A 1 97 ? 5.832 3.868 -6.273 1.00 98.69 97 GLN A CA 1
ATOM 771 C C . GLN A 1 97 ? 5.615 4.908 -5.167 1.00 98.69 97 GLN A C 1
ATOM 773 O O . GLN A 1 97 ? 5.180 4.539 -4.080 1.00 98.69 97 GLN A O 1
ATOM 778 N N . ALA A 1 98 ? 5.829 6.195 -5.453 1.00 98.19 98 ALA A N 1
ATOM 779 C CA . ALA A 1 98 ? 5.635 7.268 -4.477 1.00 98.19 98 ALA A CA 1
ATOM 780 C C . ALA A 1 98 ? 4.192 7.319 -3.939 1.00 98.19 98 ALA A C 1
ATOM 782 O O . ALA A 1 98 ? 3.981 7.529 -2.745 1.00 98.19 98 ALA A O 1
ATOM 783 N N . SER A 1 99 ? 3.198 7.068 -4.799 1.00 98.50 99 SER A N 1
ATOM 784 C CA . SER A 1 99 ? 1.792 6.970 -4.385 1.00 98.50 99 SER A CA 1
ATOM 785 C C . SER A 1 99 ? 1.561 5.825 -3.395 1.00 98.50 99 SER A C 1
ATOM 787 O O . SER A 1 99 ? 0.911 6.017 -2.370 1.00 98.50 99 SER A O 1
ATOM 789 N N . ARG A 1 100 ? 2.109 4.635 -3.676 1.00 98.50 100 ARG A N 1
ATOM 790 C CA . ARG A 1 100 ? 1.986 3.466 -2.787 1.00 98.50 100 ARG A CA 1
ATOM 791 C C . ARG A 1 100 ? 2.709 3.680 -1.462 1.00 98.50 100 ARG A C 1
ATOM 793 O O . ARG A 1 100 ? 2.201 3.264 -0.426 1.00 98.50 100 ARG A O 1
ATOM 800 N N . ASP A 1 101 ? 3.866 4.336 -1.482 1.00 98.62 101 ASP A N 1
ATOM 801 C CA . ASP A 1 101 ? 4.596 4.680 -0.262 1.00 98.62 101 ASP A CA 1
ATOM 802 C C . ASP A 1 101 ? 3.767 5.626 0.625 1.00 98.62 101 ASP A C 1
ATOM 804 O O . ASP A 1 101 ? 3.699 5.422 1.839 1.00 98.62 101 ASP A O 1
ATOM 808 N N . GLY A 1 102 ? 3.062 6.592 0.022 1.00 98.44 102 GLY A N 1
ATOM 809 C CA . GLY A 1 102 ? 2.083 7.437 0.714 1.00 98.44 102 GLY A CA 1
ATOM 810 C C . GLY A 1 102 ? 0.948 6.631 1.356 1.00 98.44 102 GLY A C 1
ATOM 811 O O . GLY A 1 102 ? 0.711 6.751 2.557 1.00 98.44 102 GLY A O 1
ATOM 812 N N . GLU A 1 103 ? 0.311 5.733 0.598 1.00 98.69 103 GLU A N 1
ATOM 813 C CA . GLU A 1 103 ? -0.748 4.852 1.122 1.00 98.69 103 GLU A CA 1
ATOM 814 C C . GLU A 1 103 ? -0.262 3.973 2.288 1.00 98.69 103 GLU A C 1
ATOM 816 O O . GLU A 1 103 ? -0.981 3.772 3.268 1.00 98.69 103 GLU A O 1
ATOM 821 N N . ILE A 1 104 ? 0.972 3.461 2.225 1.00 98.62 104 ILE A N 1
ATOM 822 C CA . ILE A 1 104 ? 1.568 2.665 3.308 1.00 98.62 104 ILE A CA 1
ATOM 823 C C . ILE A 1 104 ? 1.731 3.502 4.583 1.00 98.62 104 ILE A C 1
ATOM 825 O O . ILE A 1 104 ? 1.496 2.988 5.680 1.00 98.62 104 ILE A O 1
ATOM 829 N N . VAL A 1 105 ? 2.142 4.768 4.468 1.00 98.56 105 VAL A N 1
ATOM 830 C CA . VAL A 1 105 ? 2.259 5.678 5.618 1.00 98.56 105 VAL A CA 1
ATOM 831 C C . VAL A 1 105 ? 0.891 5.914 6.259 1.00 98.56 105 VAL A C 1
ATOM 833 O O . VAL A 1 105 ? 0.761 5.765 7.477 1.00 98.56 105 VAL A O 1
ATOM 836 N N . ASP A 1 106 ? -0.136 6.183 5.453 1.00 98.56 106 ASP A N 1
ATOM 837 C CA . ASP A 1 106 ? -1.501 6.404 5.938 1.00 98.56 106 ASP A CA 1
ATOM 838 C C . ASP A 1 106 ? -2.073 5.158 6.629 1.00 98.56 106 ASP A C 1
ATOM 840 O O . ASP A 1 106 ? -2.643 5.244 7.721 1.00 98.56 106 ASP A O 1
ATOM 844 N N . LEU A 1 107 ? -1.863 3.972 6.047 1.00 98.69 107 LEU A N 1
ATOM 845 C CA . LEU A 1 107 ? -2.290 2.704 6.642 1.00 98.69 107 LEU A CA 1
ATOM 846 C C . LEU A 1 107 ? -1.585 2.422 7.973 1.00 98.69 107 LEU A C 1
ATOM 848 O O . LEU A 1 107 ? -2.232 1.970 8.919 1.00 98.69 107 LEU A O 1
ATOM 852 N N . LYS A 1 108 ? -0.285 2.719 8.083 1.00 98.62 108 LYS A N 1
ATOM 853 C CA . LYS A 1 108 ? 0.454 2.592 9.350 1.00 98.62 108 LYS A CA 1
ATOM 854 C C . LYS A 1 108 ? -0.094 3.532 10.421 1.00 98.62 108 LYS A C 1
ATOM 856 O O . LYS A 1 108 ? -0.266 3.110 11.563 1.00 98.62 108 LYS A O 1
ATOM 861 N N . ALA A 1 109 ? -0.407 4.778 10.064 1.00 98.38 109 ALA A N 1
ATOM 862 C CA . ALA A 1 109 ? -1.004 5.735 10.992 1.00 98.38 109 ALA A CA 1
ATOM 863 C C . ALA A 1 109 ? -2.402 5.286 11.457 1.00 98.38 109 ALA A C 1
ATOM 865 O O . ALA A 1 109 ? -2.718 5.345 12.649 1.00 98.38 109 ALA A O 1
ATOM 866 N N . ALA A 1 110 ? -3.226 4.781 10.535 1.00 98.50 110 ALA A N 1
ATOM 867 C CA . ALA A 1 110 ? -4.542 4.239 10.854 1.00 98.50 110 ALA A CA 1
ATOM 868 C C . ALA A 1 110 ? -4.456 3.014 11.781 1.00 98.50 110 ALA A C 1
ATOM 870 O O . ALA A 1 110 ? -5.237 2.916 12.731 1.00 98.50 110 ALA A O 1
ATOM 871 N N . LEU A 1 111 ? -3.497 2.112 11.539 1.00 98.69 111 LEU A N 1
ATOM 872 C CA . LEU A 1 111 ? -3.255 0.940 12.379 1.00 98.69 111 LEU A CA 1
ATOM 873 C C . LEU A 1 111 ? -2.856 1.345 13.803 1.00 98.69 111 LEU A C 1
ATOM 875 O O . LEU A 1 111 ? -3.505 0.907 14.748 1.00 98.69 111 LEU A O 1
ATOM 879 N N . ALA A 1 112 ? -1.892 2.255 13.953 1.00 98.50 112 ALA A N 1
ATOM 880 C CA . ALA A 1 112 ? -1.460 2.748 15.263 1.00 98.50 112 ALA A CA 1
ATOM 881 C C . ALA A 1 112 ? -2.614 3.391 16.059 1.00 98.50 112 ALA A C 1
ATOM 883 O O . ALA A 1 112 ? -2.743 3.205 17.270 1.00 98.50 112 ALA A O 1
ATOM 884 N N . ASN A 1 113 ? -3.509 4.120 15.382 1.00 98.56 113 ASN A N 1
ATOM 885 C CA . ASN A 1 113 ? -4.700 4.670 16.029 1.00 98.56 113 ASN A CA 1
ATOM 886 C C . ASN A 1 113 ? -5.672 3.567 16.485 1.00 98.56 113 ASN A C 1
ATOM 888 O O . ASN A 1 113 ? -6.238 3.652 17.573 1.00 98.56 113 ASN A O 1
ATOM 892 N N . LYS A 1 114 ? -5.866 2.518 15.676 1.00 98.44 114 LYS A N 1
ATOM 893 C CA . LYS A 1 114 ? -6.707 1.372 16.052 1.00 98.44 114 LYS A CA 1
ATOM 894 C C . LYS A 1 114 ? -6.125 0.594 17.228 1.00 98.44 114 LYS A C 1
ATOM 896 O O . LYS A 1 114 ? -6.888 0.243 18.120 1.00 98.44 114 LYS A O 1
ATOM 901 N N . GLU A 1 115 ? -4.812 0.390 17.269 1.00 98.69 115 GLU A N 1
ATOM 902 C CA . GLU A 1 115 ? -4.117 -0.233 18.403 1.00 98.69 115 GLU A CA 1
ATOM 903 C C . GLU A 1 115 ? -4.348 0.556 19.696 1.00 98.69 115 GLU A C 1
ATOM 905 O O . GLU A 1 115 ? -4.749 -0.017 20.704 1.00 98.69 115 GLU A O 1
ATOM 910 N N . ARG A 1 116 ? -4.225 1.889 19.650 1.00 98.50 116 ARG A N 1
ATOM 911 C CA . ARG A 1 116 ? -4.516 2.754 20.804 1.00 98.50 116 ARG A CA 1
ATOM 912 C C . ARG A 1 116 ? -5.974 2.661 21.268 1.00 98.50 116 ARG A C 1
ATOM 914 O O . ARG A 1 116 ? -6.242 2.694 22.464 1.00 98.50 116 ARG A O 1
ATOM 921 N N . VAL A 1 117 ? -6.925 2.572 20.336 1.00 98.56 117 VAL A N 1
ATOM 922 C CA . VAL A 1 117 ? -8.346 2.386 20.677 1.00 98.56 117 VAL A CA 1
ATOM 923 C C . VAL A 1 117 ? -8.578 1.029 21.340 1.00 98.56 117 VAL A C 1
ATOM 925 O O . VAL A 1 117 ? -9.321 0.964 22.313 1.00 98.56 117 VAL A O 1
ATOM 928 N N . ILE A 1 118 ? -7.944 -0.037 20.843 1.00 98.62 118 ILE A N 1
ATOM 929 C CA . ILE A 1 118 ? -8.038 -1.377 21.439 1.00 98.62 118 ILE A CA 1
ATOM 930 C C . ILE A 1 118 ? -7.480 -1.371 22.865 1.00 98.62 118 ILE A C 1
ATOM 932 O O . ILE A 1 118 ? -8.136 -1.893 23.760 1.00 98.62 118 ILE A O 1
ATOM 936 N N . GLU A 1 119 ? -6.330 -0.735 23.088 1.00 98.62 119 GLU A N 1
ATOM 937 C CA . GLU A 1 119 ? -5.733 -0.614 24.423 1.00 98.62 119 GLU A CA 1
ATOM 938 C C . GLU A 1 119 ? -6.674 0.107 25.399 1.00 98.62 119 GLU A C 1
ATOM 940 O O . GLU A 1 119 ? -6.940 -0.382 26.494 1.00 98.62 119 GLU A O 1
ATOM 945 N N . ASN A 1 120 ? -7.262 1.230 24.975 1.00 98.44 120 ASN A N 1
ATOM 946 C CA . ASN A 1 120 ? -8.231 1.957 25.796 1.00 98.44 120 ASN A CA 1
ATOM 947 C C . ASN A 1 120 ? -9.466 1.106 26.124 1.00 98.44 120 ASN A C 1
ATOM 949 O O . ASN A 1 120 ? -9.913 1.096 27.267 1.00 98.44 120 ASN A O 1
ATOM 953 N N . LEU A 1 121 ? -10.002 0.375 25.141 1.00 98.62 121 LEU A N 1
ATOM 954 C CA . LEU A 1 121 ? -11.135 -0.525 25.363 1.00 98.62 121 LEU A CA 1
ATOM 955 C C . LEU A 1 121 ? -10.780 -1.649 26.341 1.00 98.62 121 LEU A C 1
ATOM 957 O O . LEU A 1 121 ? -11.625 -2.045 27.136 1.00 98.62 121 LEU A O 1
ATOM 961 N N . HIS A 1 122 ? -9.547 -2.156 26.310 1.00 98.50 122 HIS A N 1
ATOM 962 C CA . HIS A 1 122 ? -9.107 -3.177 27.254 1.00 98.50 122 HIS A CA 1
ATOM 963 C C . HIS A 1 122 ? -9.093 -2.648 28.695 1.00 98.50 122 HIS A C 1
ATOM 965 O O . HIS A 1 122 ? -9.599 -3.315 29.597 1.00 98.50 122 HIS A O 1
ATOM 971 N N . VAL A 1 123 ? -8.606 -1.418 28.896 1.00 98.44 123 VAL A N 1
ATOM 972 C CA . VAL A 1 123 ? -8.647 -0.732 30.198 1.00 98.44 123 VAL A CA 1
ATOM 973 C C . VAL A 1 123 ? -10.088 -0.505 30.668 1.00 98.44 123 VAL A C 1
ATOM 975 O O . VAL A 1 123 ? -10.403 -0.783 31.824 1.00 98.44 123 VAL A O 1
ATOM 978 N N . GLU A 1 124 ? -10.977 -0.035 29.787 1.00 98.56 124 GLU A N 1
ATOM 979 C CA . GLU A 1 124 ? -12.395 0.176 30.115 1.00 98.56 124 GLU A CA 1
ATOM 980 C C . GLU A 1 124 ? -13.099 -1.130 30.509 1.00 98.56 124 GLU A C 1
ATOM 982 O O . GLU A 1 124 ? -13.849 -1.153 31.485 1.00 98.56 124 GLU A O 1
ATOM 987 N N . VAL A 1 125 ? -12.833 -2.225 29.789 1.00 98.56 125 VAL A N 1
ATOM 988 C CA . VAL A 1 125 ? -13.385 -3.549 30.111 1.00 98.56 125 VAL A CA 1
ATOM 989 C C . VAL A 1 125 ? -12.881 -4.034 31.466 1.00 98.56 125 VAL A C 1
ATOM 991 O O . VAL A 1 125 ? -13.699 -4.433 32.287 1.00 98.56 125 VAL A O 1
ATOM 994 N N . SER A 1 126 ? -11.576 -3.936 31.736 1.00 98.38 126 SER A N 1
ATOM 995 C CA . SER A 1 126 ? -11.010 -4.337 33.031 1.00 98.38 126 SER A CA 1
ATOM 996 C C . SER A 1 126 ? -11.633 -3.552 34.189 1.00 98.38 126 SER A C 1
ATOM 998 O O . SER A 1 126 ? -11.999 -4.139 35.200 1.00 98.38 126 SER A O 1
ATOM 1000 N N . SER A 1 127 ? -11.820 -2.237 34.031 1.00 98.38 127 SER A N 1
ATOM 1001 C CA . SER A 1 127 ? -12.481 -1.412 35.050 1.00 98.38 127 SER A CA 1
ATOM 1002 C C . SER A 1 127 ? -13.936 -1.833 35.275 1.00 98.38 127 SER A C 1
ATOM 1004 O O . SER A 1 127 ? -14.402 -1.861 36.409 1.00 98.38 127 SER A O 1
ATOM 1006 N N . ALA A 1 128 ? -14.666 -2.165 34.207 1.00 98.12 128 ALA A N 1
ATOM 1007 C CA . ALA A 1 128 ? -16.051 -2.617 34.311 1.00 98.12 128 ALA A CA 1
ATOM 1008 C C . ALA A 1 128 ? -16.173 -4.018 34.939 1.00 98.12 128 ALA A C 1
ATOM 1010 O O . ALA A 1 128 ? -17.196 -4.332 35.555 1.00 98.12 128 ALA A O 1
ATOM 1011 N N . GLU A 1 129 ? -15.166 -4.876 34.769 1.00 98.62 129 GLU A N 1
ATOM 1012 C CA . GLU A 1 129 ? -15.076 -6.172 35.446 1.00 98.62 129 GLU A CA 1
ATOM 1013 C C . GLU A 1 129 ? -14.856 -5.991 36.953 1.00 98.62 129 GLU A C 1
ATOM 1015 O O . GLU A 1 129 ? -15.607 -6.579 37.734 1.00 98.62 129 GLU A O 1
ATOM 1020 N N . ASP A 1 130 ? -13.932 -5.113 37.357 1.00 98.44 130 ASP A N 1
ATOM 1021 C CA . ASP A 1 130 ? -13.688 -4.778 38.767 1.00 98.44 130 ASP A CA 1
ATOM 1022 C C . ASP A 1 130 ? -14.943 -4.192 39.444 1.00 98.44 130 ASP A C 1
ATOM 1024 O O . ASP A 1 130 ? -15.328 -4.618 40.537 1.00 98.44 130 ASP A O 1
ATOM 1028 N N . ASP A 1 131 ? -15.632 -3.259 38.777 1.00 98.56 131 ASP A N 1
ATOM 1029 C CA . ASP A 1 131 ? -16.884 -2.675 39.274 1.00 98.56 131 ASP A CA 1
ATOM 1030 C C . ASP A 1 131 ? -17.984 -3.741 39.438 1.00 98.56 131 ASP A C 1
ATOM 1032 O O . ASP A 1 131 ? -18.735 -3.737 40.419 1.00 98.56 131 ASP A O 1
ATOM 1036 N N . ASN A 1 132 ? -18.090 -4.686 38.495 1.00 98.50 132 ASN A N 1
ATOM 1037 C CA . ASN A 1 132 ? -19.047 -5.790 38.596 1.00 98.50 132 ASN A CA 1
ATOM 1038 C C . ASN A 1 132 ? -18.736 -6.723 39.768 1.00 98.50 132 ASN A C 1
ATOM 1040 O O . ASN A 1 132 ? -19.667 -7.197 40.422 1.00 98.50 132 ASN A O 1
ATOM 1044 N N . GLU A 1 133 ? -17.461 -6.991 40.041 1.00 98.56 133 GLU A N 1
ATOM 1045 C CA . GLU A 1 133 ? -17.052 -7.818 41.175 1.00 98.56 133 GLU A CA 1
ATOM 1046 C C . GLU A 1 133 ? -17.452 -7.151 42.502 1.00 98.56 133 GLU A C 1
ATOM 1048 O O . GLU A 1 133 ? -18.127 -7.769 43.327 1.00 98.56 133 GLU A O 1
ATOM 1053 N N . GLN A 1 134 ? -17.191 -5.848 42.656 1.00 98.44 134 GLN A N 1
ATOM 1054 C CA . GLN A 1 134 ? -17.618 -5.079 43.836 1.00 98.44 134 GLN A CA 1
ATOM 1055 C C . GLN A 1 134 ? -19.143 -5.069 44.018 1.00 98.44 134 GLN A C 1
ATOM 1057 O O . GLN A 1 134 ? -19.658 -5.154 45.142 1.00 98.44 134 GLN A O 1
ATOM 1062 N N . LEU A 1 135 ? -19.898 -4.971 42.919 1.00 98.56 135 LEU A N 1
ATOM 1063 C CA . LEU A 1 135 ? -21.358 -5.042 42.962 1.00 98.56 135 LEU A CA 1
ATOM 1064 C C . LEU A 1 135 ? -21.848 -6.422 43.417 1.00 98.56 135 LEU A C 1
ATOM 1066 O O . LEU A 1 135 ? -22.787 -6.486 44.214 1.00 98.56 135 LEU A O 1
ATOM 1070 N N . ARG A 1 136 ? -21.210 -7.511 42.970 1.00 98.56 136 ARG A N 1
ATOM 1071 C CA . ARG A 1 136 ? -21.526 -8.879 43.419 1.00 98.56 136 ARG A CA 1
ATOM 1072 C C . ARG A 1 136 ? -21.246 -9.069 44.906 1.00 98.56 136 ARG A C 1
ATOM 1074 O O . ARG A 1 136 ? -22.107 -9.591 45.610 1.00 98.56 136 ARG A O 1
ATOM 1081 N N . GLU A 1 137 ? -20.104 -8.600 45.400 1.00 98.44 137 GLU A N 1
ATOM 1082 C CA . GLU A 1 137 ? -19.768 -8.650 46.832 1.00 98.44 137 GLU A CA 1
ATOM 1083 C C . GLU A 1 137 ? -20.776 -7.856 47.678 1.00 98.44 137 GLU A C 1
ATOM 1085 O O . GLU A 1 137 ? -21.256 -8.317 48.722 1.00 98.44 137 GLU A O 1
ATOM 1090 N N . THR A 1 138 ? -21.158 -6.669 47.199 1.00 98.50 138 THR A N 1
ATOM 1091 C CA . THR A 1 138 ? -22.172 -5.831 47.852 1.00 98.50 138 THR A CA 1
ATOM 1092 C C . THR A 1 138 ? -23.530 -6.528 47.879 1.00 98.50 138 THR A C 1
ATOM 1094 O O . THR A 1 138 ? -24.232 -6.471 48.891 1.00 98.50 138 THR A O 1
ATOM 1097 N N . GLN A 1 139 ? -23.916 -7.179 46.780 1.00 98.56 139 GLN A N 1
ATOM 1098 C CA . GLN A 1 139 ? -25.155 -7.944 46.699 1.00 98.56 139 GLN A CA 1
ATOM 1099 C C . GLN A 1 139 ? -25.146 -9.106 47.697 1.00 98.56 139 GLN A C 1
ATOM 1101 O O . GLN A 1 139 ? -26.066 -9.205 48.501 1.00 98.56 139 GLN A O 1
ATOM 1106 N N . GLN A 1 140 ? -24.078 -9.906 47.726 1.00 98.50 140 GLN A N 1
ATOM 1107 C CA . GLN A 1 140 ? -23.938 -11.022 48.662 1.00 98.50 140 GLN A CA 1
ATOM 1108 C C . GLN A 1 140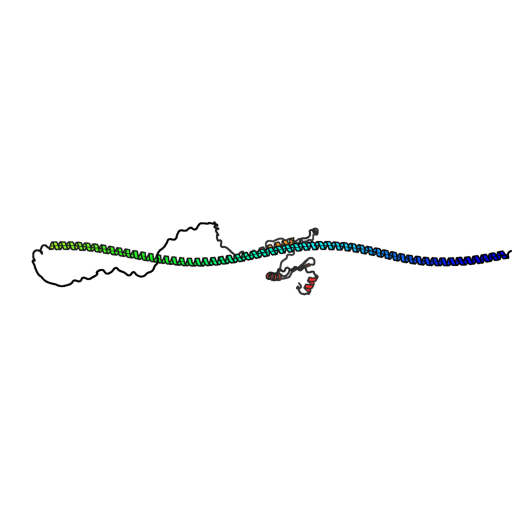 ? -24.034 -10.564 50.125 1.00 98.50 140 GLN A C 1
ATOM 1110 O O . GLN A 1 140 ? -24.701 -11.202 50.936 1.00 98.50 140 GLN A O 1
ATOM 1115 N N . THR A 1 141 ? -23.400 -9.440 50.462 1.00 98.50 141 THR A N 1
ATOM 1116 C CA . THR A 1 141 ? -23.467 -8.862 51.813 1.00 98.50 141 THR A CA 1
ATOM 1117 C C . THR A 1 141 ? -24.897 -8.456 52.181 1.00 98.50 141 THR A C 1
ATOM 1119 O O . THR A 1 141 ? -25.345 -8.688 53.303 1.00 98.50 141 THR A O 1
ATOM 1122 N N . LYS A 1 142 ? -25.636 -7.854 51.241 1.00 98.25 142 LYS A N 1
ATOM 1123 C CA . LYS A 1 142 ? -27.041 -7.483 51.459 1.00 98.25 142 LYS A CA 1
ATOM 1124 C C . LYS A 1 142 ? -27.944 -8.700 51.598 1.00 98.25 142 LYS A C 1
ATOM 1126 O O . LYS A 1 142 ? -28.820 -8.674 52.454 1.00 98.25 142 LYS A O 1
ATOM 1131 N N . ASP A 1 143 ? -27.720 -9.742 50.805 1.00 98.62 143 ASP A N 1
ATOM 1132 C CA . ASP A 1 143 ? -28.485 -10.987 50.888 1.00 98.62 143 ASP A CA 1
ATOM 1133 C C . ASP A 1 143 ? -28.299 -11.645 52.270 1.00 98.62 143 ASP A C 1
ATOM 1135 O O . ASP A 1 143 ? -29.281 -12.005 52.914 1.00 98.62 143 ASP A O 1
ATOM 1139 N N . GLN A 1 144 ? -27.068 -11.681 52.798 1.00 98.44 144 GLN A N 1
ATOM 1140 C CA . GLN A 1 144 ? -26.792 -12.164 54.162 1.00 98.44 144 GLN A CA 1
ATOM 1141 C C . GLN A 1 144 ? -27.482 -11.326 55.250 1.00 98.44 144 GLN A C 1
ATOM 1143 O O . GLN A 1 144 ? -27.987 -11.870 56.233 1.00 98.44 144 GLN A O 1
ATOM 1148 N N . GLU A 1 145 ? -27.511 -9.999 55.101 1.00 98.56 145 GLU A N 1
ATOM 1149 C CA . GLU A 1 145 ? -28.208 -9.127 56.053 1.00 98.56 145 GLU A CA 1
ATOM 1150 C C . GLU A 1 145 ? -29.730 -9.317 55.990 1.00 98.56 145 GLU A C 1
ATOM 1152 O O . GLU A 1 145 ? -30.389 -9.300 57.030 1.00 98.56 145 GLU A O 1
ATOM 1157 N N . ILE A 1 146 ? -30.294 -9.550 54.800 1.00 98.56 146 ILE A N 1
ATOM 1158 C CA . ILE A 1 146 ? -31.713 -9.894 54.639 1.00 98.56 146 ILE A CA 1
ATOM 1159 C C . ILE A 1 146 ? -32.022 -11.205 55.368 1.00 98.56 146 ILE A C 1
ATOM 1161 O O . ILE A 1 146 ? -32.932 -11.218 56.193 1.00 98.56 146 ILE A O 1
ATOM 1165 N N . GLU A 1 147 ? -31.236 -12.265 55.156 1.00 98.50 147 GLU A N 1
ATOM 1166 C CA . GLU A 1 147 ? -31.412 -13.546 55.861 1.00 98.50 147 GLU A CA 1
ATOM 1167 C C . GLU A 1 147 ? -31.353 -13.373 57.390 1.00 98.50 147 GLU A C 1
ATOM 1169 O O . GLU A 1 147 ? -32.162 -13.944 58.128 1.00 98.50 147 GLU A O 1
ATOM 1174 N N . ARG A 1 148 ? -30.424 -12.541 57.886 1.00 98.56 148 ARG A N 1
ATOM 1175 C CA . ARG A 1 148 ? -30.309 -12.225 59.317 1.00 98.56 148 ARG A CA 1
ATOM 1176 C C . ARG A 1 148 ? -31.569 -11.539 59.848 1.00 98.56 148 ARG A C 1
ATOM 1178 O O . ARG A 1 148 ? -32.059 -11.909 60.917 1.00 98.56 148 ARG A O 1
ATOM 1185 N N . LEU A 1 149 ? -32.076 -10.540 59.128 1.00 98.50 149 LEU A N 1
ATOM 1186 C CA . LEU A 1 149 ? -33.275 -9.795 59.511 1.00 98.50 149 LEU A CA 1
ATOM 1187 C C . LEU A 1 149 ? -34.532 -10.673 59.462 1.00 98.50 149 LEU A C 1
ATOM 1189 O O . LEU A 1 149 ? -35.361 -10.584 60.365 1.00 98.50 149 LEU A O 1
ATOM 1193 N N . GLU A 1 150 ? -34.656 -11.553 58.468 1.00 98.50 150 GLU A N 1
ATOM 1194 C CA . GLU A 1 150 ? -35.753 -12.523 58.380 1.00 98.50 150 GLU A CA 1
ATOM 1195 C C . GLU A 1 150 ? -35.747 -13.494 59.572 1.00 98.50 150 GLU A C 1
ATOM 1197 O O . GLU A 1 150 ? -36.795 -13.755 60.168 1.00 98.50 150 GLU A O 1
ATOM 1202 N N . ALA A 1 151 ? -34.572 -13.981 59.985 1.00 98.19 151 ALA A N 1
ATOM 1203 C CA . ALA A 1 151 ? -34.437 -14.833 61.166 1.00 98.19 151 ALA A CA 1
ATOM 1204 C C . ALA A 1 151 ? -34.785 -14.093 62.473 1.00 98.19 151 ALA A C 1
ATOM 1206 O O . ALA A 1 151 ? -35.473 -14.643 63.339 1.00 98.19 151 ALA A O 1
ATOM 1207 N N . GLU A 1 152 ? -34.344 -12.839 62.620 1.00 98.44 152 GLU A N 1
ATOM 1208 C CA . GLU A 1 152 ? -34.681 -11.989 63.768 1.00 98.44 152 GLU A CA 1
ATOM 1209 C C . GLU A 1 152 ? -36.193 -11.729 63.844 1.00 98.44 152 GLU A C 1
ATOM 1211 O O . GLU A 1 152 ? -36.795 -11.855 64.915 1.00 98.44 152 GLU A O 1
ATOM 1216 N N . GLN A 1 153 ? -36.826 -11.449 62.701 1.00 98.44 153 GLN A N 1
ATOM 1217 C CA . GLN A 1 153 ? -38.273 -11.283 62.601 1.00 98.44 153 GLN A CA 1
ATOM 1218 C C . GLN A 1 153 ? -39.016 -12.562 63.008 1.00 98.44 153 GLN A C 1
ATOM 1220 O O . GLN A 1 153 ? -39.913 -12.497 63.847 1.00 98.44 153 GLN A O 1
ATOM 1225 N N . ALA A 1 154 ? -38.613 -13.728 62.493 1.00 98.19 154 ALA A N 1
ATOM 1226 C CA . ALA A 1 154 ? -39.227 -15.006 62.851 1.00 98.19 154 ALA A CA 1
ATOM 1227 C C . ALA A 1 154 ? -39.112 -15.313 64.358 1.00 98.19 154 ALA A C 1
ATOM 1229 O O . ALA A 1 154 ? -40.063 -15.802 64.971 1.00 98.19 154 ALA A O 1
ATOM 1230 N N . SER A 1 155 ? -37.975 -14.977 64.982 1.00 98.25 155 SER A N 1
ATOM 1231 C CA . SER A 1 155 ? -37.796 -15.094 66.435 1.00 98.25 155 SER A CA 1
ATOM 1232 C C . SER A 1 155 ? -38.767 -14.192 67.200 1.00 98.25 155 SER A C 1
ATOM 1234 O O . SER A 1 155 ? -39.381 -14.628 68.174 1.00 98.25 155 SER A O 1
ATOM 1236 N N . LYS A 1 156 ? -38.930 -12.938 66.763 1.00 97.75 156 LYS A N 1
ATOM 1237 C CA . LYS A 1 156 ? -39.860 -11.986 67.385 1.00 97.75 156 LYS A CA 1
ATOM 1238 C C . LYS A 1 156 ? -41.316 -12.408 67.225 1.00 97.75 156 LYS A C 1
ATOM 1240 O O . LYS A 1 156 ? -42.084 -12.282 68.176 1.00 97.75 156 LYS A O 1
ATOM 1245 N N . ASP A 1 157 ? -41.684 -12.960 66.075 1.00 98.25 157 ASP A N 1
ATOM 1246 C CA . ASP A 1 157 ? -43.014 -13.528 65.859 1.00 98.25 157 ASP A CA 1
ATOM 1247 C C . ASP A 1 157 ? -43.284 -14.703 66.815 1.00 98.25 157 ASP A C 1
ATOM 1249 O O . ASP A 1 157 ? -44.370 -14.784 67.395 1.00 98.25 157 ASP A O 1
ATOM 1253 N N . GLY A 1 158 ? -42.283 -15.556 67.063 1.00 98.00 158 GLY A N 1
ATOM 1254 C CA . GLY A 1 158 ? -42.338 -16.604 68.089 1.00 98.00 158 GLY A CA 1
ATOM 1255 C C . GLY A 1 158 ? -42.559 -16.052 69.502 1.00 98.00 158 GLY A C 1
ATOM 1256 O O . GLY A 1 158 ? -43.502 -16.460 70.180 1.00 98.00 158 GLY A O 1
ATOM 1257 N N . GLU A 1 159 ? -41.767 -15.057 69.921 1.00 98.31 159 GLU A N 1
ATOM 1258 C CA . GLU A 1 159 ? -41.940 -14.378 71.218 1.00 98.31 159 GLU A CA 1
ATOM 1259 C C . GLU A 1 159 ? -43.356 -13.787 71.375 1.00 98.31 159 GLU A C 1
ATOM 1261 O O . GLU A 1 159 ? -43.965 -13.876 72.443 1.00 98.31 159 GLU A O 1
ATOM 1266 N N . ILE A 1 160 ? -43.912 -13.197 70.310 1.00 98.25 160 ILE A N 1
ATOM 1267 C CA . ILE A 1 160 ? -45.272 -12.641 70.315 1.00 98.25 160 ILE A CA 1
ATOM 1268 C C . ILE A 1 160 ? -46.322 -13.742 70.515 1.00 98.25 160 ILE A C 1
ATOM 1270 O O . ILE A 1 160 ? -47.306 -13.516 71.227 1.00 98.25 160 ILE A O 1
ATOM 1274 N N . ILE A 1 161 ? -46.149 -14.914 69.900 1.00 98.19 161 ILE A N 1
ATOM 1275 C CA . ILE A 1 161 ? -47.049 -16.063 70.080 1.00 98.19 161 ILE A CA 1
ATOM 1276 C C . ILE A 1 161 ? -47.028 -16.533 71.542 1.00 98.19 161 ILE A C 1
ATOM 1278 O O . ILE A 1 161 ? -48.095 -16.676 72.145 1.00 98.19 161 ILE A O 1
ATOM 1282 N N . ASP A 1 162 ? -45.843 -16.686 72.134 1.00 98.00 162 ASP A N 1
ATOM 1283 C CA . ASP A 1 162 ? -45.681 -17.120 73.528 1.00 98.00 162 ASP A CA 1
ATOM 1284 C C . ASP A 1 162 ? -46.282 -16.116 74.523 1.00 98.00 162 ASP A C 1
ATOM 1286 O O . ASP A 1 162 ? -46.968 -16.489 75.484 1.00 98.00 162 ASP A O 1
ATOM 1290 N N . LEU A 1 163 ? -46.082 -14.817 74.277 1.00 98.06 163 LEU A N 1
ATOM 1291 C CA . LEU A 1 163 ? -46.688 -13.754 75.078 1.00 98.06 163 LEU A CA 1
ATOM 1292 C C . LEU A 1 163 ? -48.217 -13.779 74.983 1.00 98.06 163 LEU A C 1
ATOM 1294 O O . LEU A 1 163 ? -48.888 -13.649 76.006 1.00 98.06 163 LEU A O 1
ATOM 1298 N N . LYS A 1 164 ? -48.783 -13.986 73.787 1.00 97.88 164 LYS A N 1
ATOM 1299 C CA . LYS A 1 164 ? -50.238 -14.126 73.606 1.00 97.88 164 LYS A CA 1
ATOM 1300 C C . LYS A 1 164 ? -50.795 -15.333 74.363 1.00 97.88 164 LYS A C 1
ATOM 1302 O O . LYS A 1 164 ? -51.834 -15.199 75.005 1.00 97.88 164 LYS A O 1
ATOM 1307 N N . ALA A 1 165 ? -50.107 -16.475 74.333 1.00 97.56 165 ALA A N 1
ATOM 1308 C CA . ALA A 1 165 ? -50.502 -17.659 75.098 1.00 97.56 165 ALA A CA 1
ATOM 1309 C C . ALA A 1 165 ? -50.470 -17.388 76.613 1.00 97.56 165 ALA A C 1
ATOM 1311 O O . ALA A 1 165 ? -51.440 -17.657 77.318 1.00 97.56 165 ALA A O 1
ATOM 1312 N N . THR A 1 166 ? -49.401 -16.750 77.098 1.00 98.12 166 THR A N 1
ATOM 1313 C CA . THR A 1 166 ? -49.270 -16.363 78.511 1.00 98.12 166 THR A CA 1
ATOM 1314 C C . THR A 1 166 ? -50.391 -15.417 78.949 1.00 98.12 166 THR A C 1
ATOM 1316 O O . THR A 1 166 ? -50.928 -15.568 80.046 1.00 98.12 166 THR A O 1
ATOM 1319 N N . ILE A 1 167 ? -50.758 -14.439 78.113 1.00 98.06 167 ILE A N 1
ATOM 1320 C CA . ILE A 1 167 ? -51.880 -13.530 78.387 1.00 98.06 167 ILE A CA 1
ATOM 1321 C C . ILE A 1 167 ? -53.184 -14.322 78.526 1.00 98.06 167 ILE A C 1
ATOM 1323 O O . ILE A 1 167 ? -53.873 -14.148 79.529 1.00 98.06 167 ILE A O 1
ATOM 1327 N N . ALA A 1 168 ? -53.476 -15.236 77.596 1.00 97.75 168 ALA A N 1
ATOM 1328 C CA . ALA A 1 168 ? -54.681 -16.063 77.645 1.00 97.75 168 ALA A CA 1
ATOM 1329 C C . ALA A 1 168 ? -54.759 -16.922 78.926 1.00 97.75 168 ALA A C 1
ATOM 1331 O O . ALA A 1 168 ? -55.804 -16.976 79.576 1.00 97.75 168 ALA A O 1
ATOM 1332 N N . ASP A 1 169 ? -53.647 -17.529 79.355 1.00 97.75 169 ASP A N 1
ATOM 1333 C CA . ASP A 1 169 ? -53.583 -18.296 80.610 1.00 97.75 169 ASP A CA 1
ATOM 1334 C C . ASP A 1 169 ? -53.844 -17.413 81.841 1.00 97.75 169 ASP A C 1
ATOM 1336 O O . ASP A 1 169 ? -54.533 -17.808 82.790 1.00 97.75 169 ASP A O 1
ATOM 1340 N N . LYS A 1 170 ? -53.294 -16.191 81.851 1.00 96.88 170 LYS A N 1
ATOM 1341 C CA . LYS A 1 170 ? -53.526 -15.228 82.936 1.00 96.88 170 LYS A CA 1
ATOM 1342 C C . LYS A 1 170 ? -54.970 -14.743 82.964 1.00 96.88 170 LYS A C 1
ATOM 1344 O O . LYS A 1 170 ? -55.511 -14.595 84.058 1.00 96.88 170 LYS A O 1
ATOM 1349 N N . GLU A 1 171 ? -55.598 -14.535 81.812 1.00 98.12 171 GLU A N 1
ATOM 1350 C CA . GLU A 1 171 ? -57.021 -14.199 81.712 1.00 98.12 171 GLU A CA 1
ATOM 1351 C C . GLU A 1 171 ? -57.895 -15.315 82.306 1.00 98.12 171 GLU A C 1
ATOM 1353 O O . GLU A 1 171 ? -58.716 -15.041 83.181 1.00 98.12 171 GLU A O 1
ATOM 1358 N N . GLN A 1 172 ? -57.634 -16.583 81.961 1.00 97.12 172 GLN A N 1
ATOM 1359 C CA . GLN A 1 172 ? -58.341 -17.727 82.557 1.00 97.12 172 GLN A CA 1
ATOM 1360 C C . GLN A 1 172 ? -58.161 -17.808 84.081 1.00 97.12 172 GLN A C 1
ATOM 1362 O O . GLN A 1 172 ? -59.113 -18.084 84.820 1.00 97.12 172 GLN A O 1
ATOM 1367 N N . LEU A 1 173 ? -56.947 -17.555 84.582 1.00 97.50 173 LEU A N 1
ATOM 1368 C CA . LEU A 1 173 ? -56.681 -17.517 86.021 1.00 97.50 173 LEU A CA 1
ATOM 1369 C C . LEU A 1 173 ? -57.451 -16.382 86.711 1.00 97.50 173 LEU A C 1
ATOM 1371 O O . LEU A 1 173 ? -58.007 -16.593 87.790 1.00 97.50 173 LEU A O 1
ATOM 1375 N N . ILE A 1 174 ? -57.487 -15.192 86.105 1.00 97.50 174 ILE A N 1
ATOM 1376 C CA . ILE A 1 174 ? -58.247 -14.043 86.613 1.00 97.50 174 ILE A CA 1
ATOM 1377 C C . ILE A 1 174 ? -59.733 -14.394 86.706 1.00 97.50 174 ILE A C 1
ATOM 1379 O O . ILE A 1 174 ? -60.346 -14.131 87.741 1.00 97.50 174 ILE A O 1
ATOM 1383 N N . ASP A 1 175 ? -60.303 -15.031 85.686 1.00 97.62 175 ASP A N 1
ATOM 1384 C CA . ASP A 1 175 ? -61.713 -15.427 85.689 1.00 97.62 175 ASP A CA 1
ATOM 1385 C C . ASP A 1 175 ? -62.015 -16.492 86.754 1.00 97.62 175 ASP A C 1
ATOM 1387 O O . ASP A 1 175 ? -63.002 -16.382 87.486 1.00 97.62 175 ASP A O 1
ATOM 1391 N N . SER A 1 176 ? -61.119 -17.466 86.941 1.00 97.38 176 SER A N 1
ATOM 1392 C CA . SER A 1 176 ? -61.206 -18.452 88.028 1.00 97.38 176 SER A CA 1
ATOM 1393 C C . SER A 1 176 ? -61.168 -17.796 89.414 1.00 97.38 176 SER A C 1
ATOM 1395 O O . SER A 1 176 ? -61.964 -18.130 90.297 1.00 97.38 176 SER A O 1
ATOM 1397 N N . LEU A 1 177 ? -60.269 -16.828 89.621 1.00 97.19 177 LEU A N 1
ATOM 1398 C CA . LEU A 1 177 ? -60.185 -16.073 90.871 1.00 97.19 177 LEU A CA 1
ATOM 1399 C C . LEU A 1 177 ? -61.435 -15.220 91.103 1.00 97.19 177 LEU A C 1
ATOM 1401 O O . LEU A 1 177 ? -61.958 -15.227 92.215 1.00 97.19 177 LEU A O 1
ATOM 1405 N N . ARG A 1 178 ? -61.956 -14.545 90.071 1.00 97.25 178 ARG A N 1
ATOM 1406 C CA . ARG A 1 178 ? -63.220 -13.793 90.146 1.00 97.25 178 ARG A CA 1
ATOM 1407 C C . ARG A 1 178 ? -64.386 -14.689 90.561 1.00 97.25 178 ARG A C 1
ATOM 1409 O O . ARG A 1 178 ? -65.144 -14.310 91.449 1.00 97.25 178 ARG A O 1
ATOM 1416 N N . ALA A 1 179 ? -64.495 -15.890 89.992 1.00 96.06 179 ALA A N 1
ATOM 1417 C CA . ALA A 1 179 ? -65.527 -16.856 90.368 1.00 96.06 179 ALA A CA 1
ATOM 1418 C C . ALA A 1 179 ? -65.403 -17.302 91.838 1.00 96.06 179 ALA A C 1
ATOM 1420 O O . ALA A 1 179 ? -66.398 -17.343 92.560 1.00 96.06 179 ALA A O 1
ATOM 1421 N N . LYS A 1 180 ? -64.180 -17.580 92.313 1.00 96.44 180 LYS A N 1
ATOM 1422 C CA . LYS A 1 180 ? -63.926 -17.919 93.726 1.00 96.44 180 LYS A CA 1
ATOM 1423 C C . LYS A 1 180 ? -64.270 -16.775 94.675 1.00 96.44 180 LYS A C 1
ATOM 1425 O O . LYS A 1 180 ? -64.851 -17.029 95.725 1.00 96.44 180 LYS A O 1
ATOM 1430 N N . VAL A 1 181 ? -63.920 -15.539 94.316 1.00 96.75 181 VAL A N 1
ATOM 1431 C CA . VAL A 1 181 ? -64.274 -14.345 95.099 1.00 96.75 181 VAL A CA 1
ATOM 1432 C C . VAL A 1 181 ? -65.790 -14.207 95.186 1.00 96.75 181 VAL A C 1
ATOM 1434 O O . VAL A 1 181 ? -66.308 -14.118 96.291 1.00 96.75 181 VAL A O 1
ATOM 1437 N N . SER A 1 182 ? -66.501 -14.305 94.061 1.00 95.75 182 SER A N 1
ATOM 1438 C CA . SER A 1 182 ? -67.967 -14.230 94.041 1.00 95.75 182 SER A CA 1
ATOM 1439 C C . SER A 1 182 ? -68.626 -15.331 94.888 1.00 95.75 182 SER A C 1
ATOM 1441 O O . SER A 1 182 ? -69.565 -15.058 95.632 1.00 95.75 182 SER A O 1
ATOM 1443 N N . SER A 1 183 ? -68.099 -16.562 94.858 1.00 95.62 183 SER A N 1
ATOM 1444 C CA . SER A 1 183 ? -68.562 -17.645 95.740 1.00 95.62 183 SER A CA 1
ATOM 1445 C C . SER A 1 183 ? -68.332 -17.322 97.219 1.00 95.62 183 SER A C 1
ATOM 1447 O O . SER A 1 183 ? -69.234 -17.497 98.031 1.00 95.62 183 SER A O 1
ATOM 1449 N N . ALA A 1 184 ? -67.141 -16.836 97.577 1.00 94.12 184 ALA A N 1
ATOM 1450 C CA . ALA A 1 184 ? -66.802 -16.489 98.956 1.00 94.12 184 ALA A CA 1
ATOM 1451 C C . ALA A 1 184 ? -67.597 -15.278 99.478 1.00 94.12 184 ALA A C 1
ATOM 1453 O O . ALA A 1 184 ? -67.871 -15.184 100.676 1.00 94.12 184 ALA A O 1
ATOM 1454 N N . GLU A 1 185 ? -67.961 -14.343 98.599 1.00 95.31 185 GLU A N 1
ATOM 1455 C CA . GLU A 1 185 ? -68.896 -13.258 98.899 1.00 95.31 185 GLU A CA 1
ATOM 1456 C C . GLU A 1 185 ? -70.289 -13.819 99.212 1.00 95.31 185 GLU A C 1
ATOM 1458 O O . GLU A 1 185 ? -70.844 -13.483 100.258 1.00 95.31 185 GLU A O 1
ATOM 1463 N N . GLY A 1 186 ? -70.796 -14.752 98.396 1.00 94.56 186 GLY A N 1
ATOM 1464 C CA . GLY A 1 186 ? -72.057 -15.455 98.656 1.00 94.56 186 GLY A CA 1
ATOM 1465 C C . GLY A 1 186 ? -72.062 -16.237 99.977 1.00 94.56 186 GLY A C 1
ATOM 1466 O O . GLY A 1 186 ? -73.001 -16.119 100.766 1.00 94.56 186 GLY A O 1
ATOM 1467 N N . ASP A 1 187 ? -70.991 -16.976 100.277 1.00 94.19 187 ASP A N 1
ATOM 1468 C CA . ASP A 1 187 ? -70.836 -17.686 101.556 1.00 94.19 187 ASP A CA 1
ATOM 1469 C C . ASP A 1 187 ? -70.804 -16.709 102.745 1.00 94.19 187 ASP A C 1
ATOM 1471 O O . ASP A 1 187 ? -71.425 -16.952 103.784 1.00 94.19 187 ASP A O 1
ATOM 1475 N N . ASN A 1 188 ? -70.119 -15.567 102.607 1.00 93.81 188 ASN A N 1
ATOM 1476 C CA . ASN A 1 188 ? -70.104 -14.521 103.633 1.00 93.81 188 ASN A CA 1
ATOM 1477 C C . ASN A 1 188 ? -71.487 -13.907 103.863 1.00 93.81 188 ASN A C 1
ATOM 1479 O O . ASN A 1 188 ? -71.843 -13.630 105.010 1.00 93.81 188 ASN A O 1
ATOM 1483 N N . GLU A 1 189 ? -72.270 -13.680 102.809 1.00 93.88 189 GLU A N 1
ATOM 1484 C CA . GLU A 1 189 ? -73.653 -13.215 102.932 1.00 93.88 189 GLU A CA 1
ATOM 1485 C C . GLU A 1 189 ? -74.516 -14.224 103.699 1.00 93.88 189 GLU A C 1
ATOM 1487 O O . GLU A 1 189 ? -75.233 -13.835 104.625 1.00 93.88 189 GLU A O 1
ATOM 1492 N N . GLN A 1 190 ? -74.388 -15.523 103.404 1.00 93.00 190 GLN A N 1
ATOM 1493 C CA . GLN A 1 190 ? -75.082 -16.584 104.144 1.00 93.00 190 GLN A CA 1
ATOM 1494 C C . GLN A 1 190 ? -74.660 -16.647 105.615 1.00 93.00 190 GLN A C 1
ATOM 1496 O O . GLN A 1 190 ? -75.510 -16.772 106.504 1.00 93.00 190 GLN A O 1
ATOM 1501 N N . LEU A 1 191 ? -73.358 -16.541 105.898 1.00 94.06 191 LEU A N 1
ATOM 1502 C CA . LEU A 1 191 ? -72.842 -16.502 107.266 1.00 94.06 191 LEU A CA 1
ATOM 1503 C C . LEU A 1 191 ? -73.369 -15.282 108.024 1.00 94.06 191 LEU A C 1
ATOM 1505 O O . LEU A 1 191 ? -73.826 -15.432 109.155 1.00 94.06 191 LEU A O 1
ATOM 1509 N N . ARG A 1 192 ? -73.380 -14.096 107.400 1.00 93.44 192 ARG A N 1
ATOM 1510 C CA . ARG A 1 192 ? -73.961 -12.875 107.983 1.00 93.44 192 ARG A CA 1
ATOM 1511 C C . ARG A 1 192 ? -75.454 -13.032 108.264 1.00 93.44 192 ARG A C 1
ATOM 1513 O O . ARG A 1 192 ? -75.894 -12.663 109.349 1.00 93.44 192 ARG A O 1
ATOM 1520 N N . ALA A 1 193 ? -76.221 -13.614 107.343 1.00 90.50 193 ALA A N 1
ATOM 1521 C CA . ALA A 1 193 ? -77.642 -13.893 107.551 1.00 90.50 193 ALA A CA 1
ATOM 1522 C C . ALA A 1 193 ? -77.862 -14.885 108.707 1.00 90.50 193 ALA A C 1
ATOM 1524 O O . ALA A 1 193 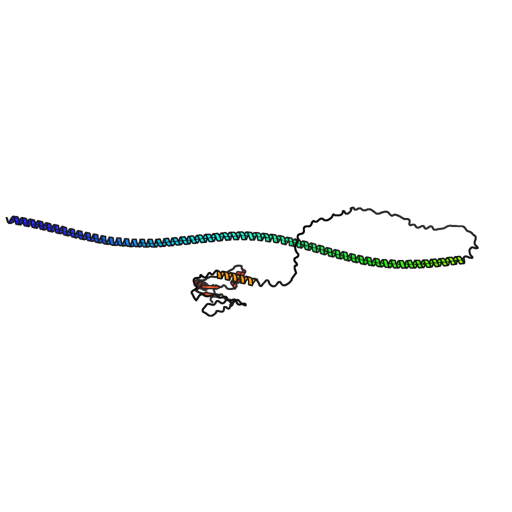? -78.694 -14.657 109.583 1.00 90.50 193 ALA A O 1
ATOM 1525 N N . THR A 1 194 ? -77.065 -15.954 108.763 1.00 92.56 194 THR A N 1
ATOM 1526 C CA . THR A 1 194 ? -77.101 -16.940 109.855 1.00 92.56 194 THR A CA 1
ATOM 1527 C C . THR A 1 194 ? -76.755 -16.299 111.196 1.00 92.56 194 THR A C 1
ATOM 1529 O O . THR A 1 194 ? -77.401 -16.580 112.204 1.00 92.56 194 THR A O 1
ATOM 1532 N N . GLN A 1 195 ? -75.745 -15.429 111.221 1.00 92.88 195 GLN A N 1
ATOM 1533 C CA . GLN A 1 195 ? -75.355 -14.691 112.415 1.00 92.88 195 GLN A CA 1
ATOM 1534 C C . GLN A 1 195 ? -76.482 -13.763 112.877 1.00 92.88 195 GLN A C 1
ATOM 1536 O O . GLN A 1 195 ? -76.836 -13.811 114.046 1.00 92.88 195 GLN A O 1
ATOM 1541 N N . GLN A 1 196 ? -77.128 -13.026 111.968 1.00 91.75 196 GLN A N 1
ATOM 1542 C CA . GLN A 1 196 ? -78.301 -12.211 112.299 1.00 91.75 196 GLN A CA 1
ATOM 1543 C C . GLN A 1 196 ? -79.456 -13.040 112.878 1.00 91.75 196 GLN A C 1
ATOM 1545 O O . GLN A 1 196 ? -80.083 -12.609 113.842 1.00 91.75 196 GLN A O 1
ATOM 1550 N N . ILE A 1 197 ? -79.738 -14.228 112.328 1.00 91.56 197 ILE A N 1
ATOM 1551 C CA . ILE A 1 197 ? -80.762 -15.137 112.874 1.00 91.56 197 ILE A CA 1
ATOM 1552 C C . ILE A 1 197 ? -80.394 -15.563 114.296 1.00 91.56 197 ILE A C 1
ATOM 1554 O O . ILE A 1 197 ? -81.231 -15.483 115.192 1.00 91.56 197 ILE A O 1
ATOM 1558 N N . LYS A 1 198 ? -79.144 -15.983 114.517 1.00 89.81 198 LYS A N 1
ATOM 1559 C CA . LYS A 1 198 ? -78.662 -16.374 115.848 1.00 89.81 198 LYS A CA 1
ATOM 1560 C C . LYS A 1 198 ? -78.695 -15.211 116.835 1.00 89.81 198 LYS A C 1
ATOM 1562 O O . LYS A 1 198 ? -79.099 -15.414 117.972 1.00 89.81 198 LYS A O 1
ATOM 1567 N N . ASP A 1 199 ? -78.324 -14.006 116.413 1.00 89.12 199 ASP A N 1
ATOM 1568 C CA . ASP A 1 199 ? -78.397 -12.801 117.243 1.00 89.12 199 ASP A CA 1
ATOM 1569 C C . ASP A 1 199 ? -79.857 -12.483 117.616 1.00 89.12 199 ASP A C 1
ATOM 1571 O O . ASP A 1 199 ? -80.150 -12.195 118.776 1.00 89.12 199 ASP A O 1
ATOM 1575 N N . GLN A 1 200 ? -80.802 -12.618 116.675 1.00 87.75 200 GLN A N 1
ATOM 1576 C CA . GLN A 1 200 ? -82.239 -12.494 116.953 1.00 87.75 200 GLN A CA 1
ATOM 1577 C C . GLN A 1 200 ? -82.753 -13.587 117.905 1.00 87.75 200 GLN A C 1
ATOM 1579 O O . GLN A 1 200 ? -83.590 -13.311 118.764 1.00 87.75 200 GLN A O 1
ATOM 1584 N N . GLU A 1 201 ? -82.287 -14.828 117.763 1.00 85.50 201 GLU A N 1
ATOM 1585 C CA . GLU A 1 201 ? -82.644 -15.946 118.641 1.00 85.50 201 GLU A CA 1
ATOM 1586 C C . GLU A 1 201 ? -82.086 -15.755 120.059 1.00 85.50 201 GLU A C 1
ATOM 1588 O O . GLU A 1 201 ? -82.818 -15.930 121.032 1.00 85.50 201 GLU A O 1
ATOM 1593 N N . LEU A 1 202 ? -80.834 -15.310 120.188 1.00 83.38 202 LEU A N 1
ATOM 1594 C CA . LEU A 1 202 ? -80.229 -14.929 121.465 1.00 83.38 202 LEU A CA 1
ATOM 1595 C C . LEU A 1 202 ? -81.012 -13.799 122.140 1.00 83.38 202 LEU A C 1
ATOM 1597 O O . LEU A 1 202 ? -81.279 -13.882 123.338 1.00 83.38 202 LEU A O 1
ATOM 1601 N N . GLU A 1 203 ? -81.437 -12.784 121.385 1.00 82.56 203 GLU A N 1
ATOM 1602 C CA . GLU A 1 203 ? -82.258 -11.692 121.916 1.00 82.56 203 GLU A CA 1
ATOM 1603 C C . GLU A 1 203 ? -83.650 -12.189 122.360 1.00 82.56 203 GLU A C 1
ATOM 1605 O O . GLU A 1 203 ? -84.168 -11.757 123.390 1.00 82.56 203 GLU A O 1
ATOM 1610 N N . ARG A 1 204 ? -84.232 -13.174 121.659 1.00 77.94 204 ARG A N 1
ATOM 1611 C CA . ARG A 1 204 ? -85.481 -13.853 122.067 1.00 77.94 204 ARG A CA 1
ATOM 1612 C C .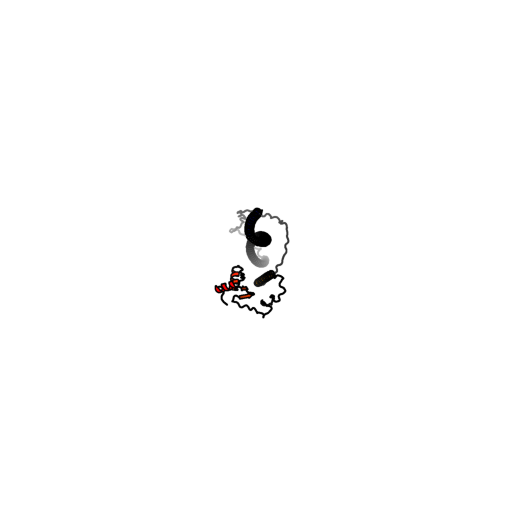 ARG A 1 204 ? -85.330 -14.755 123.292 1.00 77.94 204 ARG A C 1
ATOM 1614 O O . ARG A 1 204 ? -86.296 -14.894 124.035 1.00 77.94 204 ARG A O 1
ATOM 1621 N N . LEU A 1 205 ? -84.166 -15.371 123.504 1.00 76.25 205 LEU A N 1
ATOM 1622 C CA . LEU A 1 205 ? -83.843 -16.194 124.683 1.00 76.25 205 LEU A CA 1
ATOM 1623 C C . LEU A 1 205 ? -83.407 -15.355 125.896 1.00 76.25 205 LEU A C 1
ATOM 1625 O O . LEU A 1 205 ? -83.274 -15.872 127.006 1.00 76.25 205 LEU A O 1
ATOM 1629 N N . ARG A 1 206 ? -83.241 -14.043 125.709 1.00 66.62 206 ARG A N 1
ATOM 1630 C CA . ARG A 1 206 ? -82.850 -13.084 126.743 1.00 66.62 206 ARG A CA 1
ATOM 1631 C C . ARG A 1 206 ? -83.897 -12.721 127.817 1.00 66.62 206 ARG A C 1
ATOM 1633 O O . ARG A 1 206 ? -83.455 -12.183 128.839 1.00 66.62 206 ARG A O 1
ATOM 1640 N N . PRO A 1 207 ? -85.223 -12.981 127.722 1.00 50.75 207 PRO A N 1
ATOM 1641 C CA . PRO A 1 207 ? -86.133 -12.660 128.816 1.00 50.75 207 PRO A CA 1
ATOM 1642 C C . PRO A 1 207 ? -85.975 -13.704 129.931 1.00 50.75 207 PRO A C 1
ATOM 1644 O O . PRO A 1 207 ? -86.696 -14.693 130.003 1.00 50.75 207 PRO A O 1
ATOM 1647 N N . GLY A 1 208 ? -84.988 -13.480 130.801 1.00 48.91 208 GLY A N 1
ATOM 1648 C CA . GLY A 1 208 ? -84.750 -14.301 131.988 1.00 48.91 208 GLY A CA 1
ATOM 1649 C C . GLY A 1 208 ? -83.430 -14.055 132.725 1.00 48.91 208 GLY A C 1
ATOM 1650 O O . GLY A 1 208 ? -83.352 -14.376 133.908 1.00 48.91 208 GLY A O 1
ATOM 1651 N N . HIS A 1 209 ? -82.407 -13.460 132.091 1.00 46.56 209 HIS A N 1
ATOM 1652 C CA . HIS A 1 209 ? -81.059 -13.393 132.686 1.00 46.56 209 HIS A CA 1
ATOM 1653 C C . HIS A 1 209 ? -80.582 -12.026 133.208 1.00 46.56 209 HIS A C 1
ATOM 1655 O O . HIS A 1 209 ? -79.586 -11.997 133.929 1.00 46.56 209 HIS A O 1
ATOM 1661 N N . ASP A 1 210 ? -81.311 -10.928 132.981 1.00 42.59 210 ASP A N 1
ATOM 1662 C CA . ASP A 1 210 ? -80.941 -9.599 133.517 1.00 42.59 210 ASP A CA 1
ATOM 1663 C C . ASP A 1 210 ? -81.600 -9.240 134.868 1.00 42.59 210 ASP A C 1
ATOM 1665 O O . ASP A 1 210 ? -81.397 -8.146 135.395 1.00 42.59 210 ASP A O 1
ATOM 1669 N N . ALA A 1 211 ? -82.345 -10.160 135.496 1.00 39.47 211 ALA A N 1
ATOM 1670 C CA . ALA A 1 211 ? -83.026 -9.878 136.766 1.00 39.47 211 ALA A CA 1
ATOM 1671 C C . ALA A 1 211 ? -82.207 -10.178 138.040 1.00 39.47 211 ALA A C 1
ATOM 1673 O O . ALA A 1 211 ? -82.580 -9.704 139.112 1.00 39.47 211 ALA A O 1
ATOM 1674 N N . THR A 1 212 ? -81.079 -10.899 137.987 1.00 44.69 212 THR A N 1
ATOM 1675 C CA . THR A 1 212 ? -80.309 -11.211 139.211 1.00 44.69 212 THR A CA 1
ATOM 1676 C C . THR A 1 212 ? -78.819 -11.459 138.966 1.00 44.69 212 THR A C 1
ATOM 1678 O O . THR A 1 212 ? -78.410 -12.610 138.838 1.00 44.69 212 THR A O 1
ATOM 1681 N N . ARG A 1 213 ? -77.979 -10.411 139.043 1.00 33.78 213 ARG A N 1
ATOM 1682 C CA . ARG A 1 213 ? -76.728 -10.457 139.839 1.00 33.78 213 ARG A CA 1
ATOM 1683 C C . ARG A 1 213 ? -76.065 -9.081 140.016 1.00 33.78 213 ARG A C 1
ATOM 1685 O O . ARG A 1 213 ? -75.419 -8.549 139.121 1.00 33.78 213 ARG A O 1
ATOM 1692 N N . LYS A 1 214 ? -76.161 -8.535 141.232 1.00 35.00 214 LYS A N 1
ATOM 1693 C CA . LYS A 1 214 ? -75.320 -7.440 141.748 1.00 35.00 214 LYS A CA 1
ATOM 1694 C C . LYS A 1 214 ? -73.972 -7.997 142.264 1.00 35.00 214 LYS A C 1
ATOM 1696 O O . LYS A 1 214 ? -74.024 -8.779 143.202 1.00 35.00 214 LYS A O 1
ATOM 1701 N N . ARG A 1 215 ? -72.846 -7.476 141.719 1.00 35.50 215 ARG A N 1
ATOM 1702 C CA . ARG A 1 215 ? -71.519 -7.103 142.332 1.00 35.50 215 ARG A CA 1
ATOM 1703 C C . ARG A 1 215 ? -70.702 -8.144 143.165 1.00 35.50 215 ARG A C 1
ATOM 1705 O O . ARG A 1 215 ? -71.288 -9.107 143.634 1.00 35.50 215 ARG A O 1
ATOM 1712 N N . PRO A 1 216 ? -69.428 -7.881 143.579 1.00 50.06 216 PRO A N 1
ATOM 1713 C CA . PRO A 1 216 ? -68.225 -7.275 142.938 1.00 50.06 216 PRO A CA 1
ATOM 1714 C C . PRO A 1 216 ? -66.889 -8.059 143.229 1.00 50.06 216 PRO A C 1
ATOM 1716 O O . PRO A 1 216 ? -66.854 -8.837 144.171 1.00 50.06 216 PRO A O 1
ATOM 1719 N N . SER A 1 217 ? -65.771 -7.802 142.514 1.00 38.72 217 SER A N 1
ATOM 1720 C CA . SER A 1 217 ? -64.348 -8.042 142.946 1.00 38.72 217 SER A CA 1
ATOM 1721 C C . SER A 1 217 ? -63.377 -7.657 141.801 1.00 38.72 217 SER A C 1
ATOM 1723 O O . SER A 1 217 ? -63.593 -8.119 140.687 1.00 38.72 217 SER A O 1
ATOM 1725 N N . THR A 1 218 ? -62.473 -6.665 141.858 1.00 35.31 218 THR A N 1
ATOM 1726 C CA . THR A 1 218 ? -61.158 -6.508 142.546 1.00 35.31 218 THR A CA 1
ATOM 1727 C C . THR A 1 218 ? -60.041 -7.501 142.164 1.00 35.31 218 THR A C 1
ATOM 1729 O O . THR A 1 218 ? -60.124 -8.659 142.555 1.00 35.31 218 THR A O 1
ATOM 1732 N N . GLY A 1 219 ? -58.967 -6.964 141.544 1.00 31.09 219 GLY A N 1
ATOM 1733 C CA . GLY A 1 219 ? -57.587 -7.501 141.420 1.00 31.09 219 GLY A CA 1
ATOM 1734 C C . GLY A 1 219 ? -57.383 -8.574 140.340 1.00 31.09 219 GLY A C 1
ATOM 1735 O O . GLY A 1 219 ? -58.269 -9.386 140.136 1.00 31.09 219 GLY A O 1
ATOM 1736 N N . THR A 1 220 ? -56.290 -8.694 139.583 1.00 36.81 220 THR A N 1
ATOM 1737 C CA . THR A 1 220 ? -54.980 -8.023 139.421 1.00 36.81 220 THR A CA 1
ATOM 1738 C C . THR A 1 220 ? -54.310 -8.673 138.194 1.00 36.81 220 THR A C 1
ATOM 1740 O O . THR A 1 220 ? -54.563 -9.843 137.936 1.00 36.81 220 THR A O 1
ATOM 1743 N N . ASP A 1 221 ? -53.479 -7.904 137.483 1.00 34.78 221 ASP A N 1
ATOM 1744 C CA . ASP A 1 221 ? -52.324 -8.258 136.632 1.00 34.78 221 ASP A CA 1
ATOM 1745 C C . ASP A 1 221 ? -52.199 -9.623 135.923 1.00 34.78 221 ASP A C 1
ATOM 1747 O O . ASP A 1 221 ? -52.180 -10.676 136.547 1.00 34.78 221 ASP A O 1
ATOM 1751 N N . SER A 1 222 ? -51.920 -9.561 134.608 1.00 38.84 222 SER A N 1
ATOM 1752 C CA . SER A 1 222 ? -50.651 -10.007 133.984 1.00 38.84 222 SER A CA 1
ATOM 1753 C C . SER A 1 222 ? -50.799 -10.247 132.467 1.00 38.84 222 SER A C 1
ATOM 1755 O O . SER A 1 222 ? -51.584 -11.088 132.063 1.00 38.84 222 SER A O 1
ATOM 1757 N N . GLN A 1 223 ? -49.944 -9.573 131.673 1.00 34.44 223 GLN A N 1
ATOM 1758 C CA . GLN A 1 223 ? -49.337 -10.022 130.392 1.00 34.44 223 GLN A CA 1
ATOM 1759 C C . GLN A 1 223 ? -50.294 -10.349 129.206 1.00 34.44 223 GLN A C 1
ATOM 1761 O O . GLN A 1 223 ? -51.259 -11.074 129.329 1.00 34.44 223 GLN A O 1
ATOM 1766 N N . ALA A 1 224 ? -50.109 -9.905 127.960 1.00 38.72 224 ALA A N 1
ATOM 1767 C CA . ALA A 1 224 ? -48.886 -9.632 127.229 1.00 38.72 224 ALA A CA 1
ATOM 1768 C C . ALA A 1 224 ? -49.137 -8.589 126.123 1.00 38.72 224 ALA A C 1
ATOM 1770 O O . ALA A 1 224 ? -49.873 -8.805 125.162 1.00 38.72 224 ALA A O 1
ATOM 1771 N N . LYS A 1 225 ? -48.432 -7.462 126.234 1.00 46.03 225 LYS A N 1
ATOM 1772 C CA . LYS A 1 225 ? -48.162 -6.533 125.138 1.00 46.03 225 LYS A CA 1
ATOM 1773 C C . LYS A 1 225 ? -47.159 -7.218 124.204 1.00 46.03 225 LYS A C 1
ATOM 1775 O O . LYS A 1 225 ? -45.974 -7.288 124.513 1.00 46.03 225 LYS A O 1
ATOM 1780 N N . ARG A 1 226 ? -47.616 -7.726 123.060 1.00 38.00 226 ARG A N 1
ATOM 1781 C CA . ARG A 1 226 ? -46.750 -7.987 121.902 1.00 38.00 226 ARG A CA 1
ATOM 1782 C C . ARG A 1 226 ? -47.219 -7.134 120.735 1.00 38.00 226 ARG A C 1
ATOM 1784 O O . ARG A 1 226 ? -47.891 -7.588 119.820 1.00 38.00 226 ARG A O 1
ATOM 1791 N N . ALA A 1 227 ? -46.809 -5.872 120.809 1.00 40.81 227 ALA A N 1
ATOM 1792 C CA . ALA A 1 227 ? -46.487 -5.101 119.627 1.00 40.81 227 ALA A CA 1
ATOM 1793 C C . ALA A 1 227 ? -45.352 -5.826 118.881 1.00 40.81 227 ALA A C 1
ATOM 1795 O O . ALA A 1 227 ? -44.285 -6.076 119.442 1.00 40.81 227 ALA A O 1
ATOM 1796 N N . ARG A 1 228 ? -45.603 -6.197 117.628 1.00 43.09 228 ARG A N 1
ATOM 1797 C CA . ARG A 1 228 ? -44.575 -6.379 116.598 1.00 43.09 228 ARG A CA 1
ATOM 1798 C C . ARG A 1 228 ? -44.966 -5.380 115.512 1.00 43.09 228 ARG A C 1
ATOM 1800 O O . ARG A 1 228 ? -46.050 -5.491 114.958 1.00 43.09 228 ARG A O 1
ATOM 1807 N N . HIS A 1 229 ? -44.329 -4.212 115.501 1.00 41.00 229 HIS A N 1
ATOM 1808 C CA . HIS A 1 229 ? -43.153 -3.928 114.673 1.00 41.00 229 HIS A CA 1
ATOM 1809 C C . HIS A 1 229 ? -43.393 -4.298 113.214 1.00 41.00 229 HIS A C 1
ATOM 1811 O O . HIS A 1 229 ? -43.259 -5.463 112.868 1.00 41.00 229 HIS A O 1
ATOM 1817 N N . LEU A 1 230 ? -43.728 -3.286 112.412 1.00 39.47 230 LEU A N 1
ATOM 1818 C CA . LEU A 1 230 ? -43.109 -2.966 111.123 1.00 39.47 230 LEU A CA 1
ATOM 1819 C C . LEU A 1 230 ? -43.487 -1.506 110.818 1.00 39.47 230 LEU A C 1
ATOM 1821 O O . LEU A 1 230 ? -44.481 -1.207 110.165 1.00 39.47 230 LEU A O 1
ATOM 1825 N N . THR A 1 231 ? -42.735 -0.589 111.423 1.00 39.00 231 THR A N 1
ATOM 1826 C CA . THR A 1 231 ? -42.672 0.814 111.012 1.00 39.00 231 THR A CA 1
ATOM 1827 C C . THR A 1 231 ? -41.761 0.921 109.800 1.00 39.00 231 THR A C 1
ATOM 1829 O O . THR A 1 231 ? -40.710 0.286 109.766 1.00 39.00 231 THR A O 1
ATOM 1832 N N . SER A 1 232 ? -42.189 1.741 108.848 1.00 43.88 232 SER A N 1
ATOM 1833 C CA . SER A 1 232 ? -41.455 2.215 107.682 1.00 43.88 232 SER A 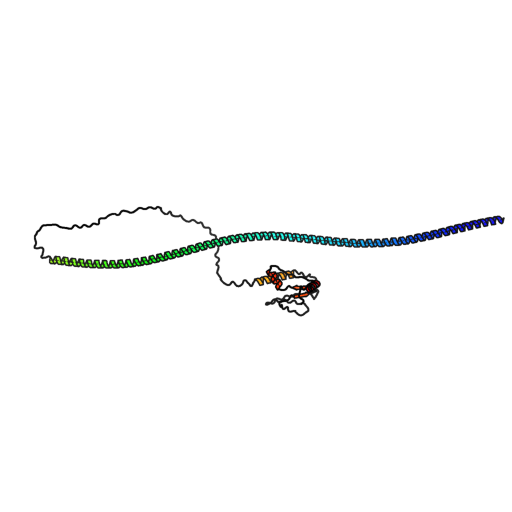CA 1
ATOM 1834 C C . SER A 1 232 ? -39.974 2.490 107.956 1.00 43.88 232 SER A C 1
ATOM 1836 O O . SER A 1 232 ? -39.647 3.235 108.879 1.00 43.88 232 SER A O 1
ATOM 1838 N N . THR A 1 233 ? -39.109 1.976 107.085 1.00 40.16 233 THR A N 1
ATOM 1839 C CA . THR A 1 233 ? -37.748 2.478 106.875 1.00 40.16 233 THR A CA 1
ATOM 1840 C C . THR A 1 233 ? -37.479 2.564 105.375 1.00 40.16 233 THR A C 1
ATOM 1842 O O . THR A 1 233 ? -37.525 1.558 104.673 1.00 40.16 233 THR A O 1
ATOM 1845 N N . GLU A 1 234 ? -37.225 3.801 104.948 1.00 36.66 234 GLU A N 1
ATOM 1846 C CA . GLU A 1 234 ? -36.248 4.195 103.925 1.00 36.66 234 GLU A CA 1
ATOM 1847 C C . GLU A 1 234 ? -36.543 3.853 102.457 1.00 36.66 234 GLU A C 1
ATOM 1849 O O . GLU A 1 234 ? -36.119 2.854 101.885 1.00 36.66 234 GLU A O 1
ATOM 1854 N N . ILE A 1 235 ? -37.213 4.819 101.825 1.00 50.19 235 ILE A N 1
ATOM 1855 C CA . ILE A 1 235 ? -37.006 5.186 100.425 1.00 50.19 235 ILE A CA 1
ATOM 1856 C C . ILE A 1 235 ? -35.842 6.190 100.410 1.00 50.19 235 ILE A C 1
ATOM 1858 O O . ILE A 1 235 ? -36.055 7.336 100.776 1.00 50.19 235 ILE A O 1
ATOM 1862 N N . GLU A 1 236 ? -34.639 5.734 100.058 1.00 40.31 236 GLU A N 1
ATOM 1863 C CA . GLU A 1 236 ? -33.418 6.462 99.628 1.00 40.31 236 GLU A CA 1
ATOM 1864 C C . GLU A 1 236 ? -32.336 5.357 99.546 1.00 40.31 236 GLU A C 1
ATOM 1866 O O . GLU A 1 236 ? -32.151 4.620 100.501 1.00 40.31 236 GLU A O 1
ATOM 1871 N N . GLY A 1 237 ? -31.652 5.004 98.459 1.00 38.88 237 GLY A N 1
ATOM 1872 C CA . GLY A 1 237 ? -31.038 5.763 97.383 1.00 38.88 237 GLY A CA 1
ATOM 1873 C C . GLY A 1 237 ? -29.751 5.010 96.988 1.00 38.88 237 GLY A C 1
ATOM 1874 O O . GLY A 1 237 ? -28.818 4.919 97.776 1.00 38.88 237 GLY A O 1
ATOM 1875 N N . GLN A 1 238 ? -29.673 4.467 95.770 1.00 37.88 238 GLN A N 1
ATOM 1876 C CA . GLN A 1 238 ? -28.395 4.177 95.103 1.00 37.88 238 GLN A CA 1
ATOM 1877 C C . GLN A 1 238 ? -28.471 4.696 93.669 1.00 37.88 238 GLN A C 1
ATOM 1879 O O . GLN A 1 238 ? -28.642 3.961 92.702 1.00 37.88 238 GLN A O 1
ATOM 1884 N N . GLY A 1 239 ? -28.364 6.017 93.555 1.00 41.19 239 GLY A N 1
ATOM 1885 C CA . GLY A 1 239 ? -27.893 6.673 92.348 1.00 41.19 239 GLY A CA 1
ATOM 1886 C C . GLY A 1 239 ? -26.427 7.040 92.541 1.00 41.19 239 GLY A C 1
ATOM 1887 O O . GLY A 1 239 ? -26.132 7.924 93.334 1.00 41.19 239 GLY A O 1
ATOM 1888 N N . SER A 1 240 ? -25.518 6.363 91.835 1.00 42.12 240 SER A N 1
ATOM 1889 C CA . SER A 1 240 ? -24.258 6.934 91.337 1.00 42.12 240 SER A CA 1
ATOM 1890 C C . SER A 1 240 ? -23.523 5.912 90.463 1.00 42.12 240 SER A C 1
ATOM 1892 O O . SER A 1 240 ? -22.834 5.034 90.970 1.00 42.12 240 SER A O 1
ATOM 1894 N N . SER A 1 241 ? -23.618 6.048 89.140 1.00 39.19 241 SER A N 1
ATOM 1895 C CA . SER A 1 241 ? -22.409 6.168 88.322 1.00 39.19 241 SER A CA 1
ATOM 1896 C C . SER A 1 241 ? -22.741 6.770 86.959 1.00 39.19 241 SER A C 1
ATOM 1898 O O . SER A 1 241 ? -23.802 6.564 86.380 1.00 39.19 241 SER A O 1
ATOM 1900 N N . ARG A 1 242 ? -21.811 7.603 86.518 1.00 42.62 242 ARG A N 1
ATOM 1901 C CA . ARG A 1 242 ? -21.858 8.548 85.409 1.00 42.62 242 ARG A CA 1
ATOM 1902 C C . ARG A 1 242 ? -21.703 7.840 84.061 1.00 42.62 242 ARG A C 1
ATOM 1904 O O . ARG A 1 242 ? -20.872 6.952 83.949 1.00 42.62 242 ARG A O 1
ATOM 1911 N N . ASN A 1 243 ? -22.399 8.348 83.043 1.00 37.84 243 ASN A N 1
ATOM 1912 C CA . ASN A 1 243 ? -21.859 8.754 81.729 1.00 37.84 243 ASN A CA 1
ATOM 1913 C C . ASN A 1 243 ? -23.002 9.452 80.960 1.00 37.84 243 ASN A C 1
ATOM 1915 O O . ASN A 1 243 ? -24.045 8.855 80.735 1.00 37.84 243 ASN A O 1
ATOM 1919 N N . ARG A 1 244 ? -22.986 10.791 80.816 1.00 39.50 244 ARG A N 1
ATOM 1920 C CA . ARG A 1 244 ? -22.609 11.527 79.578 1.00 39.50 244 ARG A CA 1
ATOM 1921 C C . ARG A 1 244 ? -23.145 10.799 78.329 1.00 39.50 244 ARG A C 1
ATOM 1923 O O . ARG A 1 244 ? -22.706 9.690 78.060 1.00 39.50 244 ARG A O 1
ATOM 1930 N N . THR A 1 245 ? -24.102 11.328 77.553 1.00 50.28 245 THR A N 1
ATOM 1931 C CA . THR A 1 245 ? -23.975 12.453 76.582 1.00 50.28 245 THR A CA 1
ATOM 1932 C C . THR A 1 245 ? -25.396 12.828 76.044 1.00 50.28 245 THR A C 1
ATOM 1934 O O . THR A 1 245 ? -26.286 11.985 76.149 1.00 50.28 245 THR A O 1
ATOM 1937 N N . PRO A 1 246 ? -25.663 14.053 75.526 1.00 62.22 246 PRO A N 1
ATOM 1938 C CA . PRO A 1 246 ? -27.010 14.612 75.287 1.00 62.22 246 PRO A CA 1
ATOM 1939 C C . PRO A 1 246 ? -27.552 14.396 73.842 1.00 62.22 246 PRO A C 1
ATOM 1941 O O . PRO A 1 246 ? -26.880 13.740 73.046 1.00 62.22 246 PRO A O 1
ATOM 1944 N N . PRO A 1 247 ? -28.777 14.878 73.507 1.00 55.75 247 PRO A N 1
ATOM 1945 C CA . PRO A 1 247 ? -29.625 14.309 72.461 1.00 55.75 247 PRO A CA 1
ATOM 1946 C C . PRO A 1 247 ? -29.532 14.992 71.086 1.00 55.75 247 PRO A C 1
ATOM 1948 O O . PRO A 1 247 ? -29.098 16.132 70.945 1.00 55.75 247 PRO A O 1
ATOM 1951 N N . LEU A 1 248 ? -30.021 14.230 70.105 1.00 42.91 248 LEU A N 1
ATOM 1952 C CA . LEU A 1 248 ? -30.575 14.583 68.795 1.00 42.91 248 LEU A CA 1
ATOM 1953 C C . LEU A 1 248 ? -30.789 16.084 68.515 1.00 42.91 248 LEU A C 1
ATOM 1955 O O . LEU A 1 248 ? -31.597 16.748 69.166 1.00 42.91 248 LEU A O 1
ATOM 1959 N N . GLN A 1 249 ? -30.173 16.553 67.426 1.00 41.12 249 GLN A N 1
ATOM 1960 C CA . GLN A 1 249 ? -30.732 17.603 66.574 1.00 41.12 249 GLN A CA 1
ATOM 1961 C C . GLN A 1 249 ? -31.291 16.995 65.273 1.00 41.12 249 GLN A C 1
ATOM 1963 O O . GLN A 1 249 ? -30.768 15.982 64.801 1.00 41.12 249 GLN A O 1
ATOM 1968 N N . PRO A 1 250 ? -32.341 17.603 64.688 1.00 49.53 250 PRO A N 1
ATOM 1969 C CA . PRO A 1 250 ? -33.001 17.119 63.483 1.00 49.53 250 PRO A CA 1
ATOM 1970 C C . PRO A 1 250 ? -32.249 17.544 62.212 1.00 49.53 250 PRO A C 1
ATOM 1972 O O . PRO A 1 250 ? -32.000 18.727 61.977 1.00 49.53 250 PRO A O 1
ATOM 1975 N N . GLY A 1 251 ? -31.912 16.558 61.378 1.00 36.22 251 GLY A N 1
ATOM 1976 C CA . GLY A 1 251 ? -31.303 16.742 60.064 1.00 36.22 251 GLY A CA 1
ATOM 1977 C C . GLY A 1 251 ? -32.324 17.161 59.006 1.00 36.22 251 GLY A C 1
ATOM 1978 O O . GLY A 1 251 ? -33.201 16.399 58.615 1.00 36.22 251 GLY A O 1
ATOM 1979 N N . VAL A 1 252 ? -32.160 18.406 58.586 1.00 39.41 252 VAL A N 1
ATOM 1980 C CA . VAL A 1 252 ? -32.737 19.150 57.466 1.00 39.41 252 VAL A CA 1
ATOM 1981 C C . VAL A 1 252 ? -32.869 18.354 56.152 1.00 39.41 252 VAL A C 1
ATOM 1983 O O . VAL A 1 252 ? -31.894 17.875 55.588 1.00 39.41 252 VAL A O 1
ATOM 1986 N N . ILE A 1 253 ? -34.116 18.280 55.679 1.00 38.22 253 ILE A N 1
ATOM 1987 C CA . ILE A 1 253 ? -34.637 18.537 54.321 1.00 38.22 253 ILE A CA 1
ATOM 1988 C C . ILE A 1 253 ? -33.649 18.440 53.139 1.00 38.22 253 ILE A C 1
ATOM 1990 O O . ILE A 1 253 ? -32.768 19.275 52.940 1.00 38.22 253 ILE A O 1
ATOM 1994 N N . SER A 1 254 ? -33.963 17.481 52.269 1.00 35.31 254 SER A N 1
ATOM 1995 C CA . SER A 1 254 ? -33.536 17.324 50.881 1.00 35.31 254 SER A CA 1
ATOM 1996 C C . SER A 1 254 ? -33.690 18.583 50.022 1.00 35.31 254 SER A C 1
ATOM 1998 O O . SER A 1 254 ? -34.772 19.156 49.943 1.00 35.31 254 SER A O 1
ATOM 2000 N N . THR A 1 255 ? -32.662 18.894 49.231 1.00 37.84 255 THR A N 1
ATOM 2001 C CA . THR A 1 255 ? -32.833 19.447 47.875 1.00 37.84 255 THR A CA 1
ATOM 2002 C C . THR A 1 255 ? -31.786 18.831 46.942 1.00 37.84 255 THR A C 1
ATOM 2004 O O . THR A 1 255 ? -30.671 19.323 46.820 1.00 37.84 255 THR A O 1
ATOM 2007 N N . THR A 1 256 ? -32.137 17.731 46.274 1.00 34.91 256 THR A N 1
ATOM 2008 C CA . THR A 1 256 ? -31.479 17.339 45.023 1.00 34.91 256 THR A CA 1
ATOM 2009 C C . THR A 1 256 ? -32.350 17.816 43.875 1.00 34.91 256 THR A C 1
ATOM 2011 O O . THR A 1 256 ? -33.492 17.396 43.687 1.00 34.91 256 THR A O 1
ATOM 2014 N N . SER A 1 257 ? -31.808 18.785 43.149 1.00 35.50 257 SER A N 1
ATOM 2015 C CA . SER A 1 257 ? -32.329 19.272 41.890 1.00 35.50 257 SER A CA 1
ATOM 2016 C C . SER A 1 257 ? -32.231 18.191 40.819 1.00 35.50 257 SER A C 1
ATOM 2018 O O . SER A 1 257 ? -31.235 17.493 40.646 1.00 35.50 257 SER A O 1
ATOM 2020 N N . SER A 1 258 ? -33.329 18.106 40.088 1.00 40.59 258 SER A N 1
ATOM 2021 C CA . SER A 1 258 ? -33.519 17.422 38.826 1.00 40.59 258 SER A CA 1
ATOM 2022 C C . SER A 1 258 ? -32.467 17.788 37.776 1.00 40.59 258 SER A C 1
ATOM 2024 O O . SER A 1 258 ? -32.283 18.965 37.466 1.00 40.59 258 SER A O 1
ATOM 2026 N N . SER A 1 259 ? -31.933 16.783 37.090 1.00 39.78 259 SER A N 1
ATOM 2027 C CA . SER A 1 259 ? -31.818 16.843 35.631 1.00 39.78 259 SER A CA 1
ATOM 2028 C C . SER A 1 259 ? -32.044 15.442 35.070 1.00 39.78 259 SER A C 1
ATOM 2030 O O . SER A 1 259 ? -31.303 14.503 35.338 1.00 39.78 259 SER A O 1
ATOM 2032 N N . GLY A 1 260 ? -33.172 15.290 34.378 1.00 38.81 260 GLY A N 1
ATOM 2033 C CA . GLY A 1 260 ? -33.483 14.098 33.614 1.00 38.81 260 GLY A CA 1
ATOM 2034 C C . GLY A 1 260 ? -32.735 14.130 32.290 1.00 38.81 260 GLY A C 1
ATOM 2035 O O . GLY A 1 260 ? -32.610 15.178 31.660 1.00 38.81 260 GLY A O 1
ATOM 2036 N N . THR A 1 261 ? -32.289 12.971 31.828 1.00 33.78 261 THR A N 1
ATOM 2037 C CA . THR A 1 261 ? -32.170 12.717 30.396 1.00 33.78 261 THR A CA 1
ATOM 2038 C C . THR A 1 261 ? -32.635 11.295 30.131 1.00 33.78 261 THR A C 1
ATOM 2040 O O . THR A 1 261 ? -32.183 10.322 30.724 1.00 33.78 261 THR A O 1
ATOM 2043 N N . THR A 1 262 ? -33.653 11.247 29.292 1.00 45.25 262 THR A N 1
ATOM 2044 C CA . THR A 1 262 ? -34.450 10.123 28.838 1.00 45.25 262 THR A CA 1
ATOM 2045 C C . THR A 1 262 ? -33.603 9.150 28.017 1.00 45.25 262 THR A C 1
ATOM 2047 O O . THR A 1 262 ? -32.939 9.575 27.075 1.00 45.25 262 THR A O 1
ATOM 2050 N N . ALA A 1 263 ? -33.689 7.846 28.294 1.00 34.06 263 ALA A N 1
ATOM 2051 C CA . ALA A 1 263 ? -33.275 6.802 27.355 1.00 34.06 263 ALA A CA 1
ATOM 2052 C C . ALA A 1 263 ? -34.262 5.614 27.400 1.00 34.06 263 ALA A C 1
ATOM 2054 O O . ALA A 1 263 ? -34.798 5.304 28.468 1.00 34.06 263 ALA A O 1
ATOM 2055 N N . PRO A 1 264 ? -34.577 4.991 26.249 1.00 49.19 264 PRO A N 1
ATOM 2056 C CA . PRO A 1 264 ? -35.753 4.144 26.092 1.00 49.19 264 PRO A CA 1
ATOM 2057 C C . PRO A 1 264 ? -35.523 2.684 26.507 1.00 49.19 264 PRO A C 1
ATOM 2059 O O . PRO A 1 264 ? -34.472 2.091 26.277 1.00 49.19 264 PRO A O 1
ATOM 2062 N N . ARG A 1 265 ? -36.588 2.076 27.043 1.00 34.66 265 ARG A N 1
ATOM 2063 C CA . ARG A 1 265 ? -36.763 0.625 27.188 1.00 34.66 265 ARG A CA 1
ATOM 2064 C C . ARG A 1 265 ? -36.721 -0.046 25.810 1.00 34.66 265 ARG A C 1
ATOM 2066 O O . ARG A 1 265 ? -37.677 0.080 25.048 1.00 34.66 265 ARG A O 1
ATOM 2073 N N . HIS A 1 266 ? -35.691 -0.846 25.550 1.00 33.50 266 HIS A N 1
ATOM 2074 C CA . HIS A 1 266 ? -35.778 -1.942 24.589 1.00 33.50 266 HIS A CA 1
ATOM 2075 C C . HIS A 1 266 ? -36.010 -3.258 25.330 1.00 33.50 266 HIS A C 1
ATOM 2077 O O . HIS A 1 266 ? -35.262 -3.662 26.214 1.00 33.50 266 HIS A O 1
ATOM 2083 N N . THR A 1 267 ? -37.118 -3.898 24.979 1.00 37.50 267 THR A N 1
ATOM 2084 C CA . THR A 1 267 ? -37.528 -5.220 25.436 1.00 37.50 267 THR A CA 1
ATOM 2085 C C . THR A 1 267 ? -36.653 -6.266 24.748 1.00 37.50 267 THR A C 1
ATOM 2087 O O . THR A 1 267 ? -36.778 -6.461 23.542 1.00 37.50 267 THR A O 1
ATOM 2090 N N . ILE A 1 268 ? -35.791 -6.960 25.491 1.00 33.53 268 ILE A N 1
ATOM 2091 C CA . ILE A 1 268 ? -35.121 -8.166 24.991 1.00 33.53 268 ILE A CA 1
ATOM 2092 C C . ILE A 1 268 ? -35.992 -9.359 25.386 1.00 33.53 268 ILE A C 1
ATOM 2094 O O . ILE A 1 268 ? -36.020 -9.786 26.538 1.00 33.53 268 ILE A O 1
ATOM 2098 N N . LYS A 1 269 ? -36.753 -9.871 24.414 1.00 33.59 269 LYS A N 1
ATOM 2099 C CA . LYS A 1 269 ? -37.309 -11.224 24.473 1.00 33.59 269 LYS A CA 1
ATOM 2100 C C . LYS A 1 269 ? -36.151 -12.198 24.279 1.00 33.59 269 LYS A C 1
ATOM 2102 O O . LYS A 1 269 ? -35.561 -12.239 23.204 1.00 33.59 269 LYS A O 1
ATOM 2107 N N . GLY A 1 270 ? -35.852 -12.972 25.316 1.00 34.47 270 GLY A N 1
ATOM 2108 C CA . GLY A 1 270 ? -34.977 -14.130 25.215 1.00 34.47 270 GLY A CA 1
ATOM 2109 C C . GLY A 1 270 ? -35.604 -15.196 24.319 1.00 34.47 270 GLY A C 1
ATOM 2110 O O . GLY A 1 270 ? -36.713 -15.661 24.578 1.00 34.47 270 GLY A O 1
ATOM 2111 N N . ALA A 1 271 ? -34.877 -15.576 23.275 1.00 32.25 271 ALA A N 1
ATOM 2112 C CA . ALA A 1 271 ? -35.049 -16.836 22.574 1.00 32.25 271 ALA A CA 1
ATOM 2113 C C . ALA A 1 271 ? -33.722 -17.589 22.691 1.00 32.25 271 ALA A C 1
ATOM 2115 O O . ALA A 1 271 ? -32.734 -17.249 22.050 1.00 32.25 271 ALA A O 1
ATOM 2116 N N . VAL A 1 272 ? -33.714 -18.588 23.568 1.00 44.12 272 VAL A N 1
ATOM 2117 C CA . VAL A 1 272 ? -32.685 -19.621 23.637 1.00 44.12 272 VAL A CA 1
ATOM 2118 C C . VAL A 1 272 ? -33.002 -20.624 22.529 1.00 44.12 272 VAL A C 1
ATOM 2120 O O . VAL A 1 272 ? -34.036 -21.287 22.606 1.00 44.12 272 VAL A O 1
ATOM 2123 N N . SER A 1 273 ? -32.164 -20.724 21.493 1.00 36.28 273 SER A N 1
ATOM 2124 C CA . SER A 1 273 ? -32.039 -21.935 20.663 1.00 36.28 273 SER A CA 1
ATOM 2125 C C . SER A 1 273 ? -30.862 -21.875 19.681 1.00 36.28 273 SER A C 1
ATOM 2127 O O . SER A 1 273 ? -30.851 -21.061 18.764 1.00 36.28 273 SER A O 1
ATOM 2129 N N . ASN A 1 274 ? -29.984 -22.869 19.845 1.00 34.84 274 ASN A N 1
ATOM 2130 C CA . ASN A 1 274 ? -29.183 -23.574 18.838 1.00 34.84 274 ASN A CA 1
ATOM 2131 C C . ASN A 1 274 ? -27.995 -22.859 18.172 1.00 34.84 274 ASN A C 1
ATOM 2133 O O . ASN A 1 274 ? -28.039 -22.491 17.000 1.00 34.84 274 ASN A O 1
ATOM 2137 N N . ASP A 1 275 ? -26.868 -22.876 18.886 1.00 33.31 275 ASP A N 1
ATOM 2138 C CA . ASP A 1 275 ? -25.520 -22.900 18.310 1.00 33.31 275 ASP A CA 1
ATOM 2139 C C . ASP A 1 275 ? -25.221 -24.278 17.696 1.00 33.31 275 ASP A C 1
ATOM 2141 O O . ASP A 1 275 ? -24.892 -25.228 18.403 1.00 33.31 275 ASP A O 1
ATOM 2145 N N . LEU A 1 276 ? -25.361 -24.396 16.372 1.00 39.50 276 LEU A N 1
ATOM 2146 C CA . LEU A 1 276 ? -24.788 -25.474 15.545 1.00 39.50 276 LEU A CA 1
ATOM 2147 C C . LEU A 1 276 ? -24.906 -25.106 14.051 1.00 39.50 276 LEU A C 1
ATOM 2149 O O . LEU A 1 276 ? -25.527 -25.814 13.263 1.00 39.50 276 LEU A O 1
ATOM 2153 N N . ALA A 1 277 ? -24.350 -23.958 13.644 1.00 36.69 277 ALA A N 1
ATOM 2154 C CA . ALA A 1 277 ? -24.360 -23.540 12.233 1.00 36.69 277 ALA A CA 1
ATOM 2155 C C . ALA A 1 277 ? -23.151 -22.688 11.791 1.00 36.69 277 ALA A C 1
ATOM 2157 O O . ALA A 1 277 ? -23.251 -21.968 10.807 1.00 36.69 277 ALA A O 1
ATOM 2158 N N . VAL A 1 278 ? -21.998 -22.757 12.470 1.00 37.94 278 VAL A N 1
ATOM 2159 C CA . VAL A 1 278 ? -20.840 -21.888 12.141 1.00 37.94 278 VAL A CA 1
ATOM 2160 C C . VAL A 1 278 ? -19.795 -22.565 11.233 1.00 37.94 278 VAL A C 1
ATOM 2162 O O . VAL A 1 278 ? -18.895 -21.904 10.732 1.00 37.94 278 VAL A O 1
ATOM 2165 N N . ASN A 1 279 ? -19.930 -23.858 10.913 1.00 38.66 279 ASN A N 1
ATOM 2166 C CA . ASN A 1 279 ? -18.897 -24.587 10.151 1.00 38.66 279 ASN A CA 1
ATOM 2167 C C . ASN A 1 279 ? -19.192 -24.837 8.658 1.00 38.66 279 ASN A C 1
ATOM 2169 O O . ASN A 1 279 ? -18.399 -25.501 7.998 1.00 38.66 279 ASN A O 1
ATOM 2173 N N . CYS A 1 280 ? -20.287 -24.306 8.098 1.00 36.59 280 CYS A N 1
ATOM 2174 C CA . CYS A 1 280 ? -20.646 -24.531 6.685 1.00 36.59 280 CYS A CA 1
ATOM 2175 C C . CYS A 1 280 ? -20.345 -23.349 5.740 1.00 36.59 280 CYS A C 1
ATOM 2177 O O . CYS A 1 280 ? -20.432 -23.518 4.525 1.00 36.59 280 CYS A O 1
ATOM 2179 N N . ASP A 1 281 ? -19.954 -22.178 6.254 1.00 42.69 281 ASP A N 1
ATOM 2180 C CA . ASP A 1 281 ? -19.802 -20.973 5.419 1.00 42.69 281 ASP A CA 1
ATOM 2181 C C . ASP A 1 281 ? -18.362 -20.679 4.970 1.00 42.69 281 ASP A C 1
ATOM 2183 O O . ASP A 1 281 ? -18.162 -19.957 3.993 1.00 42.69 281 ASP A O 1
ATOM 2187 N N . LEU A 1 282 ? -17.344 -21.287 5.588 1.00 44.41 282 LEU A N 1
ATOM 2188 C CA . LEU A 1 282 ? -15.947 -21.065 5.190 1.00 44.41 282 LEU A CA 1
ATOM 2189 C C . LEU A 1 282 ? -15.611 -21.690 3.828 1.00 44.41 282 LEU A C 1
ATOM 2191 O O . LEU A 1 282 ? -14.922 -21.057 3.029 1.00 44.41 282 LEU A O 1
ATOM 2195 N N . GLU A 1 283 ? -16.151 -22.872 3.506 1.00 41.88 283 GLU A N 1
ATOM 2196 C CA . GLU A 1 283 ? -16.004 -23.450 2.162 1.00 41.88 283 GLU A CA 1
ATOM 2197 C C . GLU A 1 283 ? -16.727 -22.596 1.114 1.00 41.88 283 GLU A C 1
ATOM 2199 O O . GLU A 1 283 ? -16.159 -22.294 0.068 1.00 41.88 283 GLU A O 1
ATOM 2204 N N . SER A 1 284 ? -17.949 -22.137 1.403 1.00 48.50 284 SER A N 1
ATOM 2205 C CA . SER A 1 284 ? -18.738 -21.289 0.498 1.00 48.50 284 SER A CA 1
ATOM 2206 C C . SER A 1 284 ? -18.015 -19.980 0.155 1.00 48.50 284 SER A C 1
ATOM 2208 O O . SER A 1 284 ? -17.898 -19.621 -1.020 1.00 48.50 284 SER A O 1
ATOM 2210 N N . VAL A 1 285 ? -17.452 -19.305 1.163 1.00 50.97 285 VAL A N 1
ATOM 2211 C CA . VAL A 1 285 ? -16.696 -18.058 0.983 1.00 50.97 285 VAL A CA 1
ATOM 2212 C C . VAL A 1 285 ? -15.368 -18.312 0.267 1.00 50.97 285 VAL A C 1
ATOM 2214 O O . VAL A 1 285 ? -14.985 -17.526 -0.600 1.00 50.97 285 VAL A O 1
ATOM 2217 N N . PHE A 1 286 ? -14.683 -19.422 0.557 1.00 44.53 286 PHE A N 1
ATOM 2218 C CA . PHE A 1 286 ? -13.453 -19.800 -0.141 1.00 44.53 286 PHE A CA 1
ATOM 2219 C C . PHE A 1 286 ? -13.712 -20.076 -1.630 1.00 44.53 286 PHE A C 1
ATOM 2221 O O . PHE A 1 286 ? -13.034 -19.505 -2.486 1.00 44.53 286 PHE A O 1
ATOM 2228 N N . TYR A 1 287 ? -14.750 -20.853 -1.962 1.00 46.09 287 TYR A N 1
ATOM 2229 C CA . TYR A 1 287 ? -15.124 -21.135 -3.350 1.00 46.09 287 TYR A CA 1
ATOM 2230 C C . TYR A 1 287 ? -15.584 -19.881 -4.098 1.00 46.09 287 TYR A C 1
ATOM 2232 O O . TYR A 1 287 ? -15.174 -19.689 -5.238 1.00 46.09 287 TYR A O 1
ATOM 2240 N N . GLN A 1 288 ? -16.355 -18.986 -3.469 1.00 46.94 288 GLN A N 1
ATOM 2241 C CA . GLN A 1 288 ? -16.754 -17.715 -4.091 1.00 46.94 288 GLN A CA 1
ATOM 2242 C C . GLN A 1 288 ? -15.557 -16.795 -4.370 1.00 46.94 288 GLN A C 1
ATOM 2244 O O . GLN A 1 288 ? -15.523 -16.111 -5.394 1.00 46.94 288 GLN A O 1
ATOM 2249 N N . ARG A 1 289 ? -14.545 -16.795 -3.494 1.00 50.16 289 ARG A N 1
ATOM 2250 C CA . ARG A 1 289 ? -13.344 -15.961 -3.644 1.00 50.16 289 ARG A CA 1
ATOM 2251 C C . ARG A 1 289 ? -12.382 -16.509 -4.699 1.00 50.16 289 ARG A C 1
ATOM 2253 O O . ARG A 1 289 ? -11.763 -15.725 -5.419 1.00 50.16 289 ARG A O 1
ATOM 2260 N N . VAL A 1 290 ? -12.294 -17.834 -4.827 1.00 50.88 290 VAL A N 1
ATOM 2261 C CA . VAL A 1 290 ? -11.556 -18.507 -5.907 1.00 50.88 290 VAL A CA 1
ATOM 2262 C C . VAL A 1 290 ? -12.251 -18.292 -7.256 1.00 50.88 290 VAL A C 1
ATOM 2264 O O . VAL A 1 290 ? -11.570 -17.948 -8.219 1.00 50.88 290 VAL A O 1
ATOM 2267 N N . ASP A 1 291 ? -13.585 -18.383 -7.327 1.00 53.34 291 ASP A N 1
ATOM 2268 C CA . ASP A 1 291 ? -14.349 -18.123 -8.562 1.00 53.34 291 ASP A CA 1
ATOM 2269 C C . ASP A 1 291 ? -14.184 -16.671 -9.037 1.00 53.34 291 ASP A C 1
ATOM 2271 O O . ASP A 1 291 ? -13.946 -16.422 -10.219 1.00 53.34 291 ASP A O 1
ATOM 2275 N N . ALA A 1 292 ? -14.241 -15.698 -8.120 1.00 53.28 292 ALA A N 1
ATOM 2276 C CA . ALA A 1 292 ? -14.057 -14.285 -8.452 1.00 53.28 292 ALA A CA 1
ATOM 2277 C C . ALA A 1 292 ? -12.646 -13.999 -8.996 1.00 53.28 292 ALA A C 1
ATOM 2279 O O . ALA A 1 292 ? -12.501 -13.328 -10.017 1.00 53.28 292 ALA A O 1
ATOM 2280 N N . ARG A 1 293 ? -11.607 -14.566 -8.367 1.00 56.25 293 ARG A N 1
ATOM 2281 C CA . ARG A 1 293 ? -10.210 -14.392 -8.797 1.00 56.25 293 ARG A CA 1
ATOM 2282 C C . ARG A 1 293 ? -9.891 -15.127 -10.095 1.00 56.25 293 ARG A C 1
ATOM 2284 O O . ARG A 1 293 ? -9.136 -14.605 -10.910 1.00 56.25 293 ARG A O 1
ATOM 2291 N N . LEU A 1 294 ? -10.483 -16.299 -10.320 1.00 49.97 294 LEU A N 1
ATOM 2292 C CA . LEU A 1 294 ? -10.341 -17.032 -11.577 1.00 49.97 294 LEU A CA 1
ATOM 2293 C C . LEU A 1 294 ? -11.055 -16.301 -12.722 1.00 49.97 294 LEU A C 1
ATOM 2295 O O . LEU A 1 294 ? -10.512 -16.198 -13.817 1.00 49.97 294 LEU A O 1
ATOM 2299 N N . THR A 1 295 ? -12.227 -15.724 -12.456 1.00 55.00 295 THR A N 1
ATOM 2300 C CA . THR A 1 295 ? -12.961 -14.897 -13.425 1.00 55.00 295 THR A CA 1
ATOM 2301 C C . THR A 1 295 ? -12.183 -13.623 -13.769 1.00 55.00 295 THR A C 1
ATOM 2303 O O . THR A 1 295 ? -12.078 -13.267 -14.940 1.00 55.00 295 THR A O 1
ATOM 2306 N N . GLU A 1 296 ? -11.565 -12.971 -12.781 1.00 53.12 296 GLU A N 1
ATOM 2307 C CA . GLU A 1 296 ? -10.706 -11.799 -12.990 1.00 53.12 296 GLU A CA 1
ATOM 2308 C C . GLU A 1 296 ? -9.415 -12.151 -13.753 1.00 53.12 296 GLU A C 1
ATOM 2310 O O . GLU A 1 296 ? -8.998 -11.416 -14.649 1.00 53.12 296 GLU A O 1
ATOM 2315 N N . PHE A 1 297 ? -8.802 -13.299 -13.448 1.00 52.41 297 PHE A N 1
ATOM 2316 C CA . PHE A 1 297 ? -7.636 -13.813 -14.166 1.00 52.41 297 PHE A CA 1
ATOM 2317 C C . PHE A 1 297 ? -7.968 -14.111 -15.633 1.00 52.41 297 PHE A C 1
ATOM 2319 O O . PHE A 1 297 ? -7.246 -13.673 -16.526 1.00 52.41 297 PHE A O 1
ATOM 2326 N N . LEU A 1 298 ? -9.099 -14.770 -15.900 1.00 54.50 298 LEU A N 1
ATOM 2327 C CA . LEU A 1 298 ? -9.569 -15.049 -17.259 1.00 54.50 298 LEU A CA 1
ATOM 2328 C C . LEU A 1 298 ? -9.959 -13.771 -18.019 1.00 54.50 298 LEU A C 1
ATOM 2330 O O . LEU A 1 298 ? -9.714 -13.690 -19.219 1.00 54.50 298 LEU A O 1
ATOM 2334 N N . ALA A 1 299 ? -10.486 -12.748 -17.337 1.00 56.47 299 ALA A N 1
ATOM 2335 C CA . ALA A 1 299 ? -10.777 -11.444 -17.938 1.00 56.47 299 ALA A CA 1
ATOM 2336 C C . ALA A 1 299 ? -9.508 -10.633 -18.281 1.00 56.47 299 ALA A C 1
ATOM 2338 O O . ALA A 1 299 ? -9.522 -9.836 -19.220 1.00 56.47 299 ALA A O 1
ATOM 2339 N N . LYS A 1 300 ? -8.401 -10.840 -17.552 1.00 55.66 300 LYS A N 1
ATOM 2340 C CA . LYS A 1 300 ? -7.096 -10.202 -17.817 1.00 55.66 300 LYS A CA 1
ATOM 2341 C C . LYS A 1 300 ? -6.311 -10.863 -18.949 1.00 55.66 300 LYS A C 1
ATOM 2343 O O . LYS A 1 300 ? -5.431 -10.218 -19.520 1.00 55.66 300 LYS A O 1
ATOM 2348 N N . ILE A 1 301 ? -6.647 -12.096 -19.334 1.00 53.91 301 ILE A N 1
ATOM 2349 C CA . ILE A 1 301 ? -6.132 -12.720 -20.559 1.00 53.91 301 ILE A CA 1
ATOM 2350 C C . ILE A 1 301 ? -6.852 -12.075 -21.751 1.00 53.91 301 ILE A C 1
ATOM 2352 O O . ILE A 1 301 ? -7.812 -12.596 -22.315 1.00 53.91 301 ILE A O 1
ATOM 2356 N N . LYS A 1 302 ? -6.393 -10.880 -22.120 1.00 40.72 302 LYS A N 1
ATOM 2357 C CA . LYS A 1 302 ? -6.830 -10.141 -23.303 1.00 40.72 302 LYS A CA 1
ATOM 2358 C C . LYS A 1 302 ? -6.388 -10.928 -24.540 1.00 40.72 302 LYS A C 1
ATOM 2360 O O . LYS A 1 302 ? -5.244 -10.824 -24.976 1.00 40.72 302 LYS A O 1
ATOM 2365 N N . VAL A 1 303 ? -7.273 -11.752 -25.098 1.00 43.25 303 VAL A N 1
ATOM 2366 C CA . VAL A 1 303 ? -7.042 -12.339 -26.423 1.00 43.25 303 VAL A CA 1
ATOM 2367 C C . VAL A 1 303 ? -7.174 -11.200 -27.444 1.00 43.25 303 VAL A C 1
ATOM 2369 O O . VAL A 1 303 ? -8.218 -10.544 -27.476 1.00 43.25 303 VAL A O 1
ATOM 2372 N N . PRO A 1 304 ? -6.138 -10.904 -28.248 1.00 34.72 304 PRO A N 1
ATOM 2373 C CA . PRO A 1 304 ? -6.190 -9.809 -29.208 1.00 34.72 304 PRO A CA 1
ATOM 2374 C C . PRO A 1 304 ? -7.297 -10.054 -30.253 1.00 34.72 304 PRO A C 1
ATOM 2376 O O . PRO A 1 304 ? -7.448 -11.186 -30.719 1.00 34.72 304 PRO A O 1
ATOM 2379 N N . PRO A 1 305 ? -8.043 -9.017 -30.680 1.00 36.84 305 PRO A N 1
ATOM 2380 C CA . PRO A 1 305 ? -9.219 -9.168 -31.546 1.00 36.84 305 PRO A CA 1
ATOM 2381 C C . PRO A 1 305 ? -8.925 -9.637 -32.988 1.00 36.84 305 PRO A C 1
ATOM 2383 O O . PRO A 1 305 ? -9.852 -9.838 -33.765 1.00 36.84 305 PRO A O 1
ATOM 2386 N N . ASN A 1 306 ? -7.667 -9.900 -33.360 1.00 37.41 306 ASN A N 1
ATOM 2387 C CA . ASN A 1 306 ? -7.270 -10.220 -34.738 1.00 37.41 306 ASN A CA 1
ATOM 2388 C C . ASN A 1 306 ? -7.078 -11.722 -35.035 1.00 37.41 306 ASN A C 1
ATOM 2390 O O . ASN A 1 306 ? -6.182 -12.094 -35.791 1.00 37.41 306 ASN A O 1
ATOM 2394 N N . ARG A 1 307 ? -7.918 -12.611 -34.485 1.00 35.78 307 ARG A N 1
ATOM 2395 C CA . ARG A 1 307 ? -7.973 -14.035 -34.902 1.00 35.78 307 ARG A CA 1
ATOM 2396 C C . ARG A 1 307 ? -9.392 -14.620 -34.957 1.00 35.78 307 ARG A C 1
ATOM 2398 O O . ARG A 1 307 ? -9.612 -15.747 -34.532 1.00 35.78 307 ARG A O 1
ATOM 2405 N N . LEU A 1 308 ? -10.357 -13.886 -35.511 1.00 36.59 308 LEU A N 1
ATOM 2406 C CA . LEU A 1 308 ? -11.736 -14.381 -35.668 1.00 36.59 308 LEU A CA 1
ATOM 2407 C C . LEU A 1 308 ? -12.020 -15.172 -36.965 1.00 36.59 308 LEU A C 1
ATOM 2409 O O . LEU A 1 308 ? -13.148 -15.607 -37.151 1.00 36.59 308 LEU A O 1
ATOM 2413 N N . ASN A 1 309 ? -11.022 -15.453 -37.814 1.00 40.34 309 ASN A N 1
ATOM 2414 C CA . ASN A 1 309 ? -11.208 -16.231 -39.055 1.00 40.34 309 ASN A CA 1
ATOM 2415 C C . ASN A 1 309 ? -10.379 -17.529 -39.107 1.00 40.34 309 ASN A C 1
ATOM 2417 O O . ASN A 1 309 ? -9.773 -17.843 -40.128 1.00 40.34 309 ASN A O 1
ATOM 2421 N N . ASN A 1 310 ? -10.331 -18.298 -38.016 1.00 37.09 310 ASN A N 1
ATOM 2422 C CA . ASN A 1 310 ? -9.787 -19.658 -38.058 1.00 37.09 310 ASN A CA 1
ATOM 2423 C C . ASN A 1 310 ? -10.761 -20.636 -37.369 1.00 37.09 310 ASN A C 1
ATOM 2425 O O . ASN A 1 310 ? -10.938 -20.527 -36.155 1.00 37.09 310 ASN A O 1
ATOM 2429 N N . PRO A 1 311 ? -11.394 -21.587 -38.088 1.00 39.31 311 PRO A N 1
ATOM 2430 C CA . PRO A 1 311 ? -12.412 -22.493 -37.536 1.00 39.31 311 PRO A CA 1
ATOM 2431 C C . PRO A 1 311 ? -11.858 -23.583 -36.590 1.00 39.31 311 PRO A C 1
ATOM 2433 O O . PRO A 1 311 ? -12.526 -24.580 -36.341 1.00 39.31 311 PRO A O 1
ATOM 2436 N N . LEU A 1 312 ? -10.647 -23.402 -36.053 1.00 37.97 312 LEU A N 1
ATOM 2437 C CA . LEU A 1 312 ? -9.942 -24.350 -35.178 1.00 37.97 312 LEU A CA 1
ATOM 2438 C C . LEU A 1 312 ? -9.582 -23.759 -33.802 1.00 37.97 312 LEU A C 1
ATOM 2440 O O . LEU A 1 312 ? -8.749 -24.315 -33.090 1.00 37.97 312 LEU A O 1
ATOM 2444 N N . ALA A 1 313 ? -10.159 -22.618 -33.412 1.00 37.81 313 ALA A N 1
ATOM 2445 C CA . ALA A 1 313 ? -9.923 -22.062 -32.080 1.00 37.81 313 ALA A CA 1
ATOM 2446 C C . ALA A 1 313 ? -10.728 -22.844 -31.015 1.00 37.81 313 ALA A C 1
ATOM 2448 O O . ALA A 1 313 ? -11.950 -22.938 -31.140 1.00 37.81 313 ALA A O 1
ATOM 2449 N N . PRO A 1 314 ? -10.092 -23.389 -29.959 1.00 39.97 314 PRO A N 1
ATOM 2450 C CA . PRO A 1 314 ? -10.802 -24.122 -28.916 1.00 39.97 314 PRO A CA 1
ATOM 2451 C C . PRO A 1 314 ? -11.658 -23.161 -28.080 1.00 39.97 314 PRO A C 1
ATOM 2453 O O . PRO A 1 314 ? -11.145 -22.282 -27.386 1.00 39.97 314 PRO A O 1
ATOM 2456 N N . CYS A 1 315 ? -12.980 -23.325 -28.137 1.00 33.09 315 CYS A N 1
ATOM 2457 C CA . CYS A 1 315 ? -13.918 -22.606 -27.279 1.00 33.09 315 CYS A CA 1
ATOM 2458 C C . CYS A 1 315 ? -14.101 -23.370 -25.961 1.00 33.09 315 CYS A C 1
ATOM 2460 O O . CYS A 1 315 ? -14.547 -24.516 -25.954 1.00 33.09 315 CYS A O 1
ATOM 2462 N N . ILE A 1 316 ? -13.795 -22.732 -24.830 1.00 36.22 316 ILE A N 1
ATOM 2463 C CA . ILE A 1 316 ? -14.056 -23.307 -23.505 1.00 36.22 316 ILE A CA 1
ATOM 2464 C C . ILE A 1 316 ? -15.523 -23.038 -23.147 1.00 36.22 316 ILE A C 1
ATOM 2466 O O . ILE A 1 316 ? -15.934 -21.889 -22.985 1.00 36.22 316 ILE A O 1
ATOM 2470 N N . HIS A 1 317 ? -16.323 -24.096 -23.010 1.00 30.97 317 HIS A N 1
ATOM 2471 C CA . HIS A 1 317 ? -17.688 -24.010 -22.493 1.00 30.97 317 HIS A CA 1
ATOM 2472 C C . HIS A 1 317 ? -17.775 -24.598 -21.088 1.00 30.97 317 HIS A C 1
ATOM 2474 O O . HIS A 1 317 ? -17.461 -25.763 -20.859 1.00 30.97 317 HIS A O 1
ATOM 2480 N N . VAL A 1 318 ? -18.240 -23.778 -20.145 1.00 33.25 318 VAL A N 1
ATOM 2481 C CA . VAL A 1 318 ? -18.451 -24.171 -18.750 1.00 33.25 318 VAL A CA 1
ATOM 2482 C C . VAL A 1 318 ? -19.949 -24.308 -18.506 1.00 33.25 318 VAL A C 1
ATOM 2484 O O . VAL A 1 318 ? -20.689 -23.331 -18.588 1.00 33.25 318 VAL A O 1
ATOM 2487 N N . THR A 1 319 ? -20.413 -25.514 -18.176 1.00 35.25 319 THR A N 1
ATOM 2488 C CA . THR A 1 319 ? -21.806 -25.741 -17.758 1.00 35.25 319 THR A CA 1
ATOM 2489 C C . THR A 1 319 ? -21.870 -26.276 -16.333 1.00 35.25 319 THR A C 1
ATOM 2491 O O . THR A 1 319 ? -21.299 -27.318 -16.021 1.00 35.25 319 THR A O 1
ATOM 2494 N N . LYS A 1 320 ? -22.611 -25.578 -15.467 1.00 32.66 320 LYS A N 1
ATOM 2495 C CA . LYS A 1 320 ? -22.772 -25.895 -14.041 1.00 32.66 320 LYS A CA 1
ATOM 2496 C C . LYS A 1 320 ? -23.882 -26.939 -13.841 1.00 32.66 320 LYS A C 1
ATOM 2498 O O . LYS A 1 320 ? -25.040 -26.671 -14.157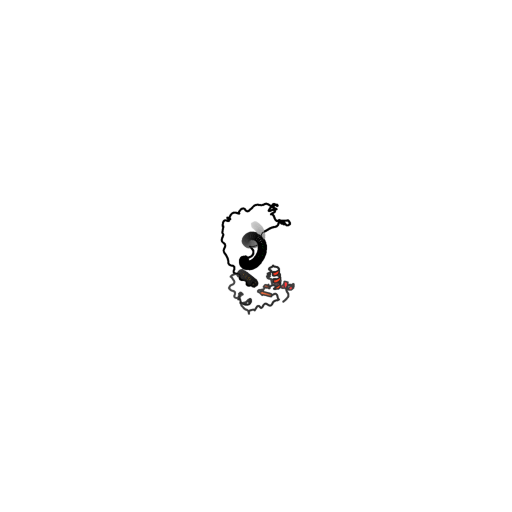 1.00 32.66 320 LYS A O 1
ATOM 2503 N N . ARG A 1 321 ? -23.575 -28.116 -13.274 1.00 38.56 321 ARG A N 1
ATOM 2504 C CA . ARG A 1 321 ? -24.588 -29.097 -12.817 1.00 38.56 321 ARG A CA 1
ATOM 2505 C C . ARG A 1 321 ? -24.653 -29.169 -11.290 1.00 38.56 321 ARG A C 1
ATOM 2507 O O . ARG A 1 321 ? -23.639 -29.229 -10.606 1.00 38.56 321 ARG A O 1
ATOM 2514 N N . LYS A 1 322 ? -25.880 -29.196 -10.760 1.00 42.06 322 LYS A N 1
ATOM 2515 C CA . LYS A 1 322 ? -26.233 -28.916 -9.353 1.00 42.06 322 LYS A CA 1
ATOM 2516 C C . LYS A 1 322 ? -25.755 -29.917 -8.281 1.00 42.06 322 LYS A C 1
ATOM 2518 O O . LYS A 1 322 ? -26.108 -29.711 -7.128 1.00 42.06 322 LYS A O 1
ATOM 2523 N N . LYS A 1 323 ? -25.012 -30.991 -8.589 1.00 41.50 323 LYS A N 1
ATOM 2524 C CA . LYS A 1 323 ? -24.672 -32.007 -7.560 1.00 41.50 323 LYS A CA 1
ATOM 2525 C C . LYS A 1 323 ? -23.240 -32.562 -7.543 1.00 41.50 323 LYS A C 1
ATOM 2527 O O . LYS A 1 323 ? -22.970 -33.392 -6.689 1.00 41.50 323 LYS A O 1
ATOM 2532 N N . LYS A 1 324 ? -22.334 -32.110 -8.418 1.00 37.81 324 LYS A N 1
ATOM 2533 C CA . LYS A 1 324 ? -20.867 -32.331 -8.367 1.00 37.81 324 LYS A CA 1
ATOM 2534 C C . LYS A 1 324 ? -20.236 -31.503 -9.499 1.00 37.81 324 LYS A C 1
ATOM 2536 O O . LYS A 1 324 ? -20.712 -31.642 -10.628 1.00 37.81 324 LYS A O 1
ATOM 2541 N N . PRO A 1 325 ? -19.231 -30.643 -9.253 1.00 37.97 325 PRO A N 1
ATOM 2542 C CA . PRO A 1 325 ? -18.560 -29.935 -10.337 1.00 37.97 325 PRO A CA 1
ATOM 2543 C C . PRO A 1 325 ? -17.733 -30.943 -11.145 1.00 37.97 325 PRO A C 1
ATOM 2545 O O . PRO A 1 325 ? -16.776 -31.526 -10.644 1.00 37.97 325 PRO A O 1
ATOM 2548 N N . GLN A 1 326 ? -18.146 -31.192 -12.386 1.00 41.03 326 GLN A N 1
ATOM 2549 C CA . GLN A 1 326 ? -17.341 -31.893 -13.381 1.00 41.03 326 GLN A CA 1
ATOM 2550 C C . GLN A 1 326 ? -16.894 -30.873 -14.421 1.00 41.03 326 GLN A C 1
ATOM 2552 O O . GLN A 1 326 ? -17.708 -30.094 -14.916 1.00 41.03 326 GLN A O 1
ATOM 2557 N N . TRP A 1 327 ? -15.603 -30.891 -14.733 1.00 39.44 327 TRP A N 1
ATOM 2558 C CA . TRP A 1 327 ? -14.995 -30.044 -15.749 1.00 39.44 327 TRP A CA 1
ATOM 2559 C C . TRP A 1 327 ? -14.848 -30.874 -17.021 1.00 39.44 327 TRP A C 1
ATOM 2561 O O . TRP A 1 327 ? -14.210 -31.925 -17.009 1.00 39.44 327 TRP A O 1
ATOM 2571 N N . THR A 1 328 ? -15.451 -30.422 -18.113 1.00 41.16 328 THR A N 1
ATOM 2572 C CA . THR A 1 328 ? -15.284 -31.029 -19.437 1.00 41.16 328 THR A CA 1
ATOM 2573 C C . THR A 1 328 ? -14.671 -29.997 -20.359 1.00 41.16 328 THR A C 1
ATOM 2575 O O . THR A 1 328 ? -15.243 -28.929 -20.553 1.00 41.16 328 THR A O 1
ATOM 2578 N N . ILE A 1 329 ? -13.511 -30.324 -20.922 1.00 38.72 329 ILE A N 1
ATOM 2579 C CA . ILE A 1 329 ? -12.895 -29.573 -22.013 1.00 38.72 329 ILE A CA 1
ATOM 2580 C C . ILE A 1 329 ? -13.252 -30.332 -23.286 1.00 38.72 329 ILE A C 1
ATOM 2582 O O . ILE A 1 329 ? -12.873 -31.491 -23.444 1.00 38.72 329 ILE A O 1
ATOM 2586 N N . THR A 1 330 ? -14.026 -29.712 -24.168 1.00 40.19 330 THR A N 1
ATOM 2587 C CA . THR A 1 330 ? -14.334 -30.266 -25.489 1.00 40.19 330 THR A CA 1
ATOM 2588 C C . THR A 1 330 ? -13.500 -29.554 -26.534 1.00 40.19 330 THR A C 1
ATOM 2590 O O . THR A 1 330 ? -13.619 -28.342 -26.692 1.00 40.19 330 THR A O 1
ATOM 2593 N N . ASP A 1 331 ? -12.685 -30.321 -27.249 1.00 37.25 331 ASP A N 1
ATOM 2594 C CA . ASP A 1 331 ? -12.036 -29.876 -28.474 1.00 37.25 331 ASP A CA 1
ATOM 2595 C C . ASP A 1 331 ? -12.979 -30.147 -29.656 1.00 37.25 331 ASP A C 1
ATOM 2597 O O . ASP A 1 331 ? -13.610 -31.209 -29.731 1.00 37.25 331 ASP A O 1
ATOM 2601 N N . ALA A 1 332 ? -13.128 -29.180 -30.558 1.00 39.84 332 ALA A N 1
ATOM 2602 C CA . ALA A 1 332 ? -14.060 -29.263 -31.676 1.00 39.84 332 ALA A CA 1
ATOM 2603 C C . ALA A 1 332 ? -13.501 -30.207 -32.754 1.00 39.84 332 ALA A C 1
ATOM 2605 O O . ALA A 1 332 ? -12.961 -29.776 -33.767 1.00 39.84 332 ALA A O 1
ATOM 2606 N N . GLY A 1 333 ? -13.607 -31.519 -32.528 1.00 39.84 333 GLY A N 1
ATOM 2607 C CA . GLY A 1 333 ? -13.233 -32.513 -33.536 1.00 39.84 333 GLY A CA 1
ATOM 2608 C C . GLY A 1 333 ? -13.032 -33.952 -33.067 1.00 39.84 333 GLY A C 1
ATOM 2609 O O . GLY A 1 333 ? -12.953 -34.836 -33.918 1.00 39.84 333 GLY A O 1
ATOM 2610 N N . LYS A 1 334 ? -12.967 -34.247 -31.760 1.00 39.69 334 LYS A N 1
ATOM 2611 C CA . LYS A 1 334 ? -12.832 -35.630 -31.256 1.00 39.69 334 LYS A CA 1
ATOM 2612 C C . LYS A 1 334 ? -13.634 -35.869 -29.975 1.00 39.69 334 LYS A C 1
ATOM 2614 O O . LYS A 1 334 ? -13.957 -34.938 -29.247 1.00 39.69 334 LYS A O 1
ATOM 2619 N N . ALA A 1 335 ? -13.992 -37.140 -29.771 1.00 36.38 335 ALA A N 1
ATOM 2620 C CA . ALA A 1 335 ? -14.884 -37.649 -28.731 1.00 36.38 335 ALA A CA 1
ATOM 2621 C C . ALA A 1 335 ? -14.620 -37.052 -27.337 1.00 36.38 335 ALA A C 1
ATOM 2623 O O . ALA A 1 335 ? -13.475 -36.904 -26.919 1.00 36.38 335 ALA A O 1
ATOM 2624 N N . ALA A 1 336 ? -15.705 -36.747 -26.620 1.00 34.94 336 ALA A N 1
ATOM 2625 C CA . ALA A 1 336 ? -15.676 -36.193 -25.274 1.00 34.94 336 ALA A CA 1
ATOM 2626 C C . ALA A 1 336 ? -14.876 -37.093 -24.316 1.00 34.94 336 ALA A C 1
ATOM 2628 O O . ALA A 1 336 ? -15.297 -38.202 -23.985 1.00 34.94 336 ALA A O 1
ATOM 2629 N N . CYS A 1 337 ? -13.733 -36.603 -23.839 1.00 31.22 337 CYS A N 1
ATOM 2630 C CA . CYS A 1 337 ? -12.990 -37.252 -22.768 1.00 31.22 337 CYS A CA 1
ATOM 2631 C C . CYS A 1 337 ? -13.677 -36.943 -21.431 1.00 31.22 337 CYS A C 1
ATOM 2633 O O . CYS A 1 337 ? -13.668 -35.807 -20.955 1.00 31.22 337 CYS A O 1
ATOM 2635 N N . HIS A 1 338 ? -14.287 -37.955 -20.814 1.00 30.75 338 HIS A N 1
ATOM 2636 C CA . HIS A 1 338 ? -14.788 -37.854 -19.446 1.00 30.75 338 HIS A CA 1
ATOM 2637 C C . HIS A 1 338 ? -13.615 -37.893 -18.461 1.00 30.75 338 HIS A C 1
ATOM 2639 O O . HIS A 1 338 ? -12.964 -38.923 -18.299 1.00 30.75 338 HIS A O 1
ATOM 2645 N N . LEU A 1 339 ? -13.356 -36.774 -17.782 1.00 32.34 339 LEU A N 1
ATOM 2646 C CA . LEU A 1 339 ? -12.343 -36.697 -16.734 1.00 32.34 339 LEU A CA 1
ATOM 2647 C C . LEU A 1 339 ? -12.900 -37.313 -15.437 1.00 32.34 339 LEU A C 1
ATOM 2649 O O . LEU A 1 339 ? -13.771 -36.732 -14.786 1.00 32.34 339 LEU A O 1
ATOM 2653 N N . CYS A 1 340 ? -12.419 -38.500 -15.062 1.00 31.70 340 CYS A N 1
ATOM 2654 C CA . CYS A 1 340 ? -12.701 -39.117 -13.767 1.00 31.70 340 CYS A CA 1
ATOM 2655 C C . CYS A 1 340 ? -11.416 -39.112 -12.935 1.00 31.70 340 CYS A C 1
ATOM 2657 O O . CYS A 1 340 ? -10.465 -39.821 -13.252 1.00 31.70 340 CYS A O 1
ATOM 2659 N N . VAL A 1 341 ? -11.378 -38.288 -11.887 1.00 31.83 341 VAL A N 1
ATOM 2660 C CA . VAL A 1 341 ? -10.203 -38.125 -11.021 1.00 31.83 341 VAL A CA 1
ATOM 2661 C C . VAL A 1 341 ? -10.020 -39.388 -10.173 1.00 31.83 341 VAL A C 1
ATOM 2663 O O . VAL A 1 341 ? -10.840 -39.667 -9.298 1.00 31.83 341 VAL A O 1
ATOM 2666 N N . LYS A 1 342 ? -8.947 -40.148 -10.421 1.00 33.50 342 LYS A N 1
ATOM 2667 C CA . LYS A 1 342 ? -8.392 -41.115 -9.462 1.00 33.50 342 LYS A CA 1
ATOM 2668 C C . LYS A 1 342 ? -7.149 -40.502 -8.814 1.00 33.50 342 LYS A C 1
ATOM 2670 O O . LYS A 1 342 ? -6.318 -39.898 -9.486 1.00 33.50 342 LYS A O 1
ATOM 2675 N N . THR A 1 343 ? -7.078 -40.616 -7.495 1.00 35.09 343 THR A N 1
ATOM 2676 C CA . THR A 1 343 ? -6.038 -40.065 -6.619 1.00 35.09 343 THR A CA 1
ATOM 2677 C C . THR A 1 343 ? -4.741 -40.872 -6.730 1.00 35.09 343 THR A C 1
ATOM 2679 O O . THR A 1 343 ? -4.791 -42.076 -6.488 1.00 35.09 343 THR A O 1
ATOM 2682 N N . GLY A 1 344 ? -3.598 -40.236 -7.031 1.00 39.72 344 GLY A N 1
ATOM 2683 C CA . GLY A 1 344 ? -2.282 -40.841 -6.756 1.00 39.72 344 GLY A CA 1
ATOM 2684 C C . GLY A 1 344 ? -1.096 -40.471 -7.653 1.00 39.72 344 GLY A C 1
ATOM 2685 O O . GLY A 1 344 ? 0.030 -40.632 -7.203 1.00 39.72 344 GLY A O 1
ATOM 2686 N N . GLU A 1 345 ? -1.292 -39.956 -8.870 1.00 42.41 345 GLU A N 1
ATOM 2687 C CA . GLU A 1 345 ? -0.182 -39.765 -9.828 1.00 42.41 345 GLU A CA 1
ATOM 2688 C C . GLU A 1 345 ? -0.114 -38.328 -10.384 1.00 42.41 345 GLU A C 1
ATOM 2690 O O . GLU A 1 345 ? -1.158 -37.680 -10.529 1.00 42.41 345 GLU A O 1
ATOM 2695 N N . PRO A 1 346 ? 1.094 -37.790 -10.669 1.00 46.50 346 PRO A N 1
ATOM 2696 C CA . PRO A 1 346 ? 1.253 -36.479 -11.292 1.00 46.50 346 PRO A CA 1
ATOM 2697 C C . PRO A 1 346 ? 0.806 -36.515 -12.760 1.00 46.50 346 PRO A C 1
ATOM 2699 O O . PRO A 1 346 ? 1.202 -37.390 -13.525 1.00 46.50 346 PRO A O 1
ATOM 2702 N N . TYR A 1 347 ? -0.004 -35.535 -13.166 1.00 56.09 347 TYR A N 1
ATOM 2703 C CA . TYR A 1 347 ? -0.519 -35.441 -14.534 1.00 56.09 347 TYR A CA 1
ATOM 2704 C C . TYR A 1 347 ? 0.371 -34.538 -15.393 1.00 56.09 347 TYR A C 1
ATOM 2706 O O . TYR A 1 347 ? 0.672 -33.403 -15.016 1.00 56.09 347 TYR A O 1
ATOM 2714 N N . VAL A 1 348 ? 0.734 -35.032 -16.578 1.00 48.22 348 VAL A N 1
ATOM 2715 C CA . VAL A 1 348 ? 1.406 -34.265 -17.631 1.00 48.22 348 VAL A CA 1
ATOM 2716 C C . VAL A 1 348 ? 0.405 -34.034 -18.759 1.00 48.22 348 VAL A C 1
ATOM 2718 O O . VAL A 1 348 ? -0.073 -34.989 -19.367 1.00 48.22 348 VAL A O 1
ATOM 2721 N N . VAL A 1 349 ? 0.075 -32.772 -19.042 1.00 50.12 349 VAL A N 1
ATOM 2722 C CA . VAL A 1 349 ? -0.778 -32.412 -20.186 1.00 50.12 349 VAL A CA 1
ATOM 2723 C C . VAL A 1 349 ? 0.098 -31.823 -21.286 1.00 50.12 349 VAL A C 1
ATOM 2725 O O . VAL A 1 349 ? 0.756 -30.801 -21.078 1.00 50.12 349 VAL A O 1
ATOM 2728 N N . GLU A 1 350 ? 0.116 -32.475 -22.449 1.00 43.66 350 GLU A N 1
ATOM 2729 C CA . GLU A 1 350 ? 0.820 -32.003 -23.643 1.00 43.66 350 GLU A CA 1
ATOM 2730 C C . GLU A 1 350 ? -0.136 -31.201 -24.530 1.00 43.66 350 GLU A C 1
ATOM 2732 O O . GLU A 1 350 ? -1.172 -31.699 -24.969 1.00 43.66 350 GLU A O 1
ATOM 2737 N N . SER A 1 351 ? 0.214 -29.945 -24.806 1.00 44.81 351 SER A N 1
ATOM 2738 C CA . SER A 1 351 ? -0.488 -29.127 -25.793 1.00 44.81 351 SER A CA 1
ATOM 2739 C C . SER A 1 351 ? 0.513 -28.243 -26.530 1.00 44.81 351 SER A C 1
ATOM 2741 O O . SER A 1 351 ? 1.249 -27.467 -25.919 1.00 44.81 351 SER A O 1
ATOM 2743 N N . GLY A 1 352 ? 0.588 -28.399 -27.855 1.00 46.69 352 GLY A N 1
ATOM 2744 C CA . GLY A 1 352 ? 1.410 -27.549 -28.724 1.00 46.69 352 GLY A CA 1
ATOM 2745 C C . GLY A 1 352 ? 2.910 -27.527 -28.392 1.00 46.69 352 GLY A C 1
ATOM 2746 O O . GLY A 1 352 ? 3.535 -26.476 -28.497 1.00 46.69 352 GLY A O 1
ATOM 2747 N N . GLY A 1 353 ? 3.492 -28.650 -27.950 1.00 48.75 353 GLY A N 1
ATOM 2748 C CA . GLY A 1 353 ? 4.927 -28.752 -27.638 1.00 48.75 353 GLY A CA 1
ATOM 2749 C C . GLY A 1 353 ? 5.353 -28.134 -26.299 1.00 48.75 353 GLY A C 1
ATOM 2750 O O . GLY A 1 353 ? 6.550 -28.003 -26.041 1.00 48.75 353 GLY A O 1
ATOM 2751 N N . SER A 1 354 ? 4.396 -27.754 -25.447 1.00 39.94 354 SER A N 1
ATOM 2752 C CA . SER A 1 354 ? 4.625 -27.357 -24.053 1.00 39.94 354 SER A CA 1
ATOM 2753 C C . SER A 1 354 ? 3.994 -28.383 -23.108 1.00 39.94 354 SER A C 1
ATOM 2755 O O . SER A 1 354 ? 2.894 -28.872 -23.374 1.00 39.94 354 SER A O 1
ATOM 2757 N N . TYR A 1 355 ? 4.674 -28.678 -22.000 1.00 53.41 355 TYR A N 1
ATOM 2758 C CA . TYR A 1 355 ? 4.167 -29.555 -20.945 1.00 53.41 355 TYR A CA 1
ATOM 2759 C C . TYR A 1 355 ? 3.769 -28.718 -19.731 1.00 53.41 355 TYR A C 1
ATOM 2761 O O . TYR A 1 355 ? 4.550 -27.885 -19.269 1.00 53.41 355 TYR A O 1
ATOM 2769 N N . ILE A 1 356 ? 2.559 -28.942 -19.219 1.00 50.94 356 ILE A N 1
ATOM 2770 C CA . ILE A 1 356 ? 2.124 -28.409 -17.925 1.00 50.94 356 ILE A CA 1
ATOM 2771 C C . ILE A 1 356 ? 2.140 -29.577 -16.943 1.00 50.94 356 ILE A C 1
ATOM 2773 O O . ILE A 1 356 ? 1.404 -30.548 -17.124 1.00 50.94 356 ILE A O 1
ATOM 2777 N N . VAL A 1 357 ? 3.000 -29.482 -15.929 1.00 48.97 357 VAL A N 1
ATOM 2778 C CA . VAL A 1 357 ? 3.077 -30.445 -14.827 1.00 48.97 357 VAL A CA 1
ATOM 2779 C C . VAL A 1 357 ? 2.398 -29.811 -13.623 1.00 48.97 357 VAL A C 1
ATOM 2781 O O . VAL A 1 357 ? 2.819 -28.751 -13.161 1.00 48.97 357 VAL A O 1
ATOM 2784 N N . LEU A 1 358 ? 1.326 -30.432 -13.135 1.00 52.53 358 LEU A N 1
ATOM 2785 C CA . LEU A 1 358 ? 0.656 -29.992 -11.913 1.00 52.53 358 LEU A CA 1
ATOM 2786 C C . LEU A 1 358 ? 1.214 -30.779 -10.718 1.00 52.53 358 LEU A C 1
ATOM 2788 O O . LEU A 1 358 ? 1.325 -32.006 -10.807 1.00 52.53 358 LEU A O 1
ATOM 2792 N N . PRO A 1 359 ? 1.577 -30.112 -9.608 1.00 47.22 359 PRO A N 1
ATOM 2793 C CA . PRO A 1 359 ? 2.145 -30.792 -8.454 1.00 47.22 359 PRO A CA 1
ATOM 2794 C C . PRO A 1 359 ? 1.117 -31.697 -7.765 1.00 47.22 359 PRO A C 1
ATOM 2796 O O . PRO A 1 359 ? -0.089 -31.441 -7.782 1.00 47.22 359 PRO A O 1
ATOM 2799 N N . LEU A 1 360 ? 1.623 -32.759 -7.133 1.00 45.97 360 LEU A N 1
ATOM 2800 C CA . LEU A 1 360 ? 0.829 -33.707 -6.353 1.00 45.97 360 LEU A CA 1
ATOM 2801 C C . LEU A 1 360 ? 0.026 -32.987 -5.248 1.00 45.97 360 LEU A C 1
ATOM 2803 O O . LEU A 1 360 ? 0.561 -32.084 -4.596 1.00 45.97 360 LEU A O 1
ATOM 2807 N N . PRO A 1 361 ? -1.212 -33.431 -4.950 1.00 49.81 361 PRO A N 1
ATOM 2808 C CA . PRO A 1 361 ? -2.056 -32.825 -3.914 1.00 49.81 361 PRO A CA 1
ATOM 2809 C C . PRO A 1 361 ? -1.419 -32.784 -2.516 1.00 49.81 361 PRO A C 1
ATOM 2811 O O . PRO A 1 361 ? -1.797 -31.969 -1.678 1.00 49.81 361 PRO A O 1
ATOM 2814 N N . GLU A 1 362 ? -0.454 -33.661 -2.236 1.00 44.38 362 GLU A N 1
ATOM 2815 C CA . GLU A 1 362 ? 0.201 -33.745 -0.925 1.00 44.38 362 GLU A CA 1
ATOM 2816 C C . GLU A 1 362 ? 1.236 -32.636 -0.701 1.00 44.38 362 GLU A C 1
ATOM 2818 O O . GLU A 1 362 ? 1.362 -32.138 0.415 1.00 44.38 362 GLU A O 1
ATOM 2823 N N . LEU A 1 363 ? 1.891 -32.162 -1.767 1.00 44.94 363 LEU A N 1
ATOM 2824 C CA . LEU A 1 363 ? 2.826 -31.032 -1.707 1.00 44.94 363 LEU A CA 1
ATOM 2825 C C . LEU A 1 363 ? 2.107 -29.699 -1.457 1.00 44.94 363 LEU A C 1
ATOM 2827 O O . LEU A 1 363 ? 2.630 -28.829 -0.765 1.00 44.94 363 LEU A O 1
ATOM 2831 N N . VAL A 1 364 ? 0.885 -29.558 -1.974 1.00 47.28 364 VAL A N 1
ATOM 2832 C CA . VAL A 1 364 ? 0.044 -28.368 -1.764 1.00 47.28 364 VAL A CA 1
ATOM 2833 C C . VAL A 1 364 ? -0.460 -28.295 -0.316 1.00 47.28 364 VAL A C 1
ATOM 2835 O O . VAL A 1 364 ? -0.580 -27.208 0.244 1.00 47.28 364 VAL A O 1
ATOM 2838 N N . ARG A 1 365 ? -0.684 -29.450 0.324 1.00 43.66 365 ARG A N 1
ATOM 2839 C CA . ARG A 1 365 ? -1.148 -29.540 1.717 1.00 43.66 365 ARG A CA 1
ATOM 2840 C C . ARG A 1 365 ? -0.077 -29.089 2.716 1.00 43.66 365 ARG A C 1
ATOM 2842 O O . ARG A 1 365 ? -0.366 -28.268 3.578 1.00 43.66 365 ARG A O 1
ATOM 2849 N N . GLY A 1 366 ? 1.168 -29.538 2.539 1.00 39.09 366 GLY A N 1
ATOM 2850 C CA . GLY A 1 366 ? 2.286 -29.131 3.402 1.00 39.09 366 GLY A CA 1
ATOM 2851 C C . GLY A 1 366 ? 2.688 -27.656 3.251 1.00 39.09 366 GLY A C 1
ATOM 2852 O O . GLY A 1 366 ? 3.133 -27.034 4.212 1.00 39.09 366 GLY A O 1
ATOM 2853 N N . ALA A 1 367 ? 2.499 -27.061 2.067 1.00 44.00 367 ALA A N 1
ATOM 2854 C CA . ALA A 1 367 ? 2.773 -25.639 1.837 1.00 44.00 367 ALA A CA 1
ATOM 2855 C C . ALA A 1 367 ? 1.702 -24.718 2.458 1.00 44.00 367 ALA A C 1
ATOM 2857 O O . ALA A 1 367 ? 2.033 -23.659 2.999 1.00 44.00 367 ALA A O 1
ATOM 2858 N N . ALA A 1 368 ? 0.435 -25.151 2.447 1.00 44.41 368 ALA A N 1
ATOM 2859 C CA . ALA A 1 368 ? -0.676 -24.436 3.074 1.00 44.41 368 ALA A CA 1
ATOM 2860 C C . ALA A 1 368 ? -0.564 -24.401 4.610 1.00 44.41 368 ALA A C 1
ATOM 2862 O O . ALA A 1 368 ? -0.818 -23.362 5.215 1.00 44.41 368 ALA A O 1
ATOM 2863 N N . GLU A 1 369 ? -0.106 -25.489 5.239 1.00 43.09 369 GLU A N 1
ATOM 2864 C CA . GLU A 1 369 ? 0.143 -25.542 6.691 1.00 43.09 369 GLU A CA 1
ATOM 2865 C C . GLU A 1 369 ? 1.334 -24.665 7.128 1.00 43.09 369 GLU A C 1
ATOM 2867 O O . GLU A 1 369 ? 1.390 -24.215 8.270 1.00 43.09 369 GLU A O 1
ATOM 2872 N N . ALA A 1 370 ? 2.255 -24.351 6.211 1.00 43.47 370 ALA A N 1
ATOM 2873 C CA . ALA A 1 370 ? 3.411 -23.485 6.455 1.00 43.47 370 ALA A CA 1
ATOM 2874 C C . ALA A 1 370 ? 3.186 -22.005 6.074 1.00 43.47 370 ALA A C 1
ATOM 2876 O O . ALA A 1 370 ? 4.144 -21.225 6.080 1.00 43.47 370 ALA A O 1
ATOM 2877 N N . GLY A 1 371 ? 1.962 -21.610 5.701 1.00 34.56 371 GLY A N 1
ATOM 2878 C CA . GLY A 1 371 ? 1.625 -20.225 5.344 1.00 34.56 371 GLY A CA 1
ATOM 2879 C C . GLY A 1 371 ? 2.346 -19.688 4.101 1.00 34.56 371 GLY A C 1
ATOM 2880 O O . GLY A 1 371 ? 2.456 -18.474 3.935 1.00 34.56 371 GLY A O 1
ATOM 2881 N N . ARG A 1 372 ? 2.863 -20.565 3.229 1.00 39.62 372 ARG A N 1
ATOM 2882 C CA . ARG A 1 372 ? 3.530 -20.176 1.979 1.00 39.62 372 ARG A CA 1
ATOM 2883 C C . ARG A 1 372 ? 2.702 -20.636 0.787 1.00 39.62 372 ARG A C 1
ATOM 2885 O O . ARG A 1 372 ? 2.600 -21.828 0.514 1.00 39.62 372 ARG A O 1
ATOM 2892 N N . GLU A 1 373 ? 2.140 -19.683 0.049 1.00 37.66 373 GLU A N 1
ATOM 2893 C CA . GLU A 1 373 ? 1.492 -19.962 -1.232 1.00 37.66 373 GLU A CA 1
ATOM 2894 C C . GLU A 1 373 ? 2.562 -20.316 -2.277 1.00 37.66 373 GLU A C 1
ATOM 2896 O O . GLU A 1 373 ? 3.319 -19.463 -2.734 1.00 37.66 373 GLU A O 1
ATOM 2901 N N . ALA A 1 374 ? 2.642 -21.594 -2.646 1.00 34.84 374 ALA A N 1
ATOM 2902 C CA . ALA A 1 374 ? 3.527 -22.085 -3.694 1.00 34.84 374 ALA A CA 1
ATOM 2903 C C . ALA A 1 374 ? 2.696 -22.576 -4.886 1.00 34.84 374 ALA A C 1
ATOM 2905 O O . ALA A 1 374 ? 2.303 -23.739 -4.952 1.00 34.84 374 ALA A O 1
ATOM 2906 N N . PHE A 1 375 ? 2.449 -21.691 -5.853 1.00 37.09 375 PHE A N 1
ATOM 2907 C CA . PHE A 1 375 ? 1.986 -22.078 -7.186 1.00 37.09 375 PHE A CA 1
ATOM 2908 C C . PHE A 1 375 ? 3.151 -21.943 -8.162 1.00 37.09 375 PHE A C 1
ATOM 2910 O O . PHE A 1 375 ? 3.391 -20.880 -8.727 1.00 37.09 375 PHE A O 1
ATOM 2917 N N . TYR A 1 376 ? 3.896 -23.028 -8.361 1.00 36.88 376 TYR A N 1
ATOM 2918 C CA . TYR A 1 376 ? 4.915 -23.083 -9.403 1.00 36.88 376 TYR A CA 1
ATOM 2919 C C . TYR A 1 376 ? 4.292 -23.655 -10.675 1.00 36.88 376 TYR A C 1
ATOM 2921 O O . TYR A 1 376 ? 4.163 -24.866 -10.822 1.00 36.88 376 TYR A O 1
ATOM 2929 N N . VAL A 1 377 ? 3.913 -22.783 -11.608 1.00 37.66 377 VAL A N 1
ATOM 2930 C CA . VAL A 1 377 ? 3.675 -23.187 -12.999 1.00 37.66 377 VAL A CA 1
ATOM 2931 C C . VAL A 1 377 ? 4.990 -22.996 -13.739 1.00 37.66 377 VAL A C 1
ATOM 2933 O O . VAL A 1 377 ? 5.306 -21.901 -14.197 1.00 37.66 377 VAL A O 1
ATOM 2936 N N . THR A 1 378 ? 5.802 -24.046 -13.816 1.00 43.38 378 THR A N 1
ATOM 2937 C CA . THR A 1 378 ? 7.028 -24.012 -14.617 1.00 43.38 378 THR A CA 1
ATOM 2938 C C . THR A 1 378 ? 6.717 -24.481 -16.029 1.00 43.38 378 THR A C 1
ATOM 2940 O O . THR A 1 378 ? 6.375 -25.636 -16.272 1.00 43.38 378 THR A O 1
ATOM 2943 N N . ARG A 1 379 ? 6.831 -23.559 -16.987 1.00 44.12 379 ARG A N 1
ATOM 2944 C CA . ARG A 1 379 ? 6.805 -23.885 -18.410 1.00 44.12 379 ARG A CA 1
ATOM 2945 C C . ARG A 1 379 ? 8.173 -24.451 -18.775 1.00 44.12 379 ARG A C 1
ATOM 2947 O O . ARG A 1 379 ? 9.118 -23.695 -18.966 1.00 44.12 379 ARG A O 1
ATOM 2954 N N . LEU A 1 380 ? 8.290 -25.772 -18.825 1.00 47.91 380 LEU A N 1
ATOM 2955 C CA . LEU A 1 380 ? 9.530 -26.425 -19.238 1.00 47.91 380 LEU A CA 1
ATOM 2956 C C . LEU A 1 380 ? 9.533 -26.607 -20.755 1.00 47.91 380 LEU A C 1
ATOM 2958 O O . LEU A 1 380 ? 8.581 -27.137 -21.336 1.00 47.91 380 LEU A O 1
ATOM 2962 N N . HIS A 1 381 ? 10.615 -26.181 -21.405 1.00 59.03 381 HIS A N 1
ATOM 2963 C CA . HIS A 1 381 ? 10.867 -26.570 -22.785 1.00 59.03 381 HIS A CA 1
ATOM 2964 C C . HIS A 1 381 ? 11.208 -28.063 -22.844 1.00 59.03 381 HIS A C 1
ATOM 2966 O O . HIS A 1 381 ? 11.784 -28.629 -21.916 1.00 59.03 381 HIS A O 1
ATOM 2972 N N . LYS A 1 382 ? 10.856 -28.716 -23.958 1.00 63.38 382 LYS A N 1
ATOM 2973 C CA . LYS A 1 382 ? 10.990 -30.171 -24.154 1.00 63.38 382 LYS A CA 1
ATOM 2974 C C . LYS A 1 382 ? 12.386 -30.715 -23.802 1.00 63.38 382 LYS A C 1
ATOM 2976 O O . LYS A 1 382 ? 12.489 -31.805 -23.254 1.00 63.38 382 LYS A O 1
ATOM 2981 N N . GLY A 1 383 ? 13.445 -29.939 -24.050 1.00 67.12 383 GLY A N 1
ATOM 2982 C CA . GLY A 1 383 ? 14.820 -30.315 -23.698 1.00 67.12 383 GLY A CA 1
ATOM 2983 C C . GLY A 1 383 ? 15.121 -30.328 -22.192 1.00 67.12 383 GLY A C 1
ATOM 2984 O O . GLY A 1 383 ? 15.955 -31.109 -21.742 1.00 67.12 383 GLY A O 1
ATOM 2985 N N . ASP A 1 384 ? 14.434 -29.510 -21.397 1.00 65.44 384 ASP A N 1
ATOM 2986 C CA . ASP A 1 384 ? 14.632 -29.442 -19.943 1.00 65.44 384 ASP A CA 1
ATOM 2987 C C . ASP A 1 384 ? 13.872 -30.551 -19.219 1.00 65.44 384 ASP A C 1
ATOM 2989 O O . ASP A 1 384 ? 14.367 -31.107 -18.240 1.00 65.44 384 ASP A O 1
ATOM 2993 N N . LEU A 1 385 ? 12.709 -30.937 -19.753 1.00 62.34 385 LEU A N 1
ATOM 2994 C CA . LEU A 1 385 ? 11.950 -32.077 -19.250 1.00 62.34 385 LEU A CA 1
ATOM 2995 C C . LEU A 1 385 ? 12.714 -33.394 -19.453 1.00 62.34 385 LEU A C 1
ATOM 2997 O O . LEU A 1 385 ? 12.796 -34.204 -18.533 1.00 62.34 385 LEU A O 1
ATOM 3001 N N . GLU A 1 386 ? 13.317 -33.597 -20.626 1.00 66.62 386 GLU A N 1
ATOM 3002 C CA . GLU A 1 386 ? 14.102 -34.807 -20.897 1.00 66.62 386 GLU A CA 1
ATOM 3003 C C . GLU A 1 386 ? 15.370 -34.880 -20.033 1.00 66.62 386 GLU A C 1
ATOM 3005 O O . GLU A 1 386 ? 15.684 -35.950 -19.512 1.00 66.62 386 GLU A O 1
ATOM 3010 N N . ARG A 1 387 ? 16.031 -33.741 -19.764 1.00 66.12 387 ARG A N 1
ATOM 3011 C CA . ARG A 1 387 ? 17.147 -33.658 -18.800 1.00 66.12 387 ARG A CA 1
ATOM 3012 C C . ARG A 1 387 ? 16.718 -33.976 -17.366 1.00 66.12 387 ARG A C 1
ATOM 3014 O O . ARG A 1 387 ? 17.422 -34.699 -16.665 1.00 66.12 387 ARG A O 1
ATOM 3021 N N . ALA A 1 388 ? 15.556 -33.487 -16.933 1.00 63.09 388 ALA A N 1
ATOM 3022 C CA . ALA A 1 388 ? 15.019 -33.774 -15.602 1.00 63.09 388 ALA A CA 1
ATOM 3023 C C . ALA A 1 388 ? 14.637 -35.257 -15.426 1.00 63.09 388 ALA A C 1
ATOM 3025 O O . ALA A 1 388 ? 14.846 -35.822 -14.351 1.00 63.09 388 ALA A O 1
ATOM 3026 N N . LYS A 1 389 ? 14.141 -35.908 -16.489 1.00 65.81 389 LYS A N 1
ATOM 3027 C CA . LYS A 1 389 ? 13.906 -37.361 -16.511 1.00 65.81 389 LYS A CA 1
ATOM 3028 C C . LYS A 1 389 ? 15.211 -38.154 -16.428 1.00 65.81 389 LYS A C 1
ATOM 3030 O O . LYS A 1 389 ? 15.285 -39.107 -15.661 1.00 65.81 389 LYS A O 1
ATOM 3035 N N . THR A 1 390 ? 16.260 -37.746 -17.153 1.00 67.00 390 THR A N 1
ATOM 3036 C CA . THR A 1 390 ? 17.567 -38.437 -17.086 1.00 67.00 390 THR A CA 1
ATOM 3037 C C . THR A 1 390 ? 18.235 -38.293 -15.718 1.00 67.00 390 THR A C 1
ATOM 3039 O O . THR A 1 390 ? 18.951 -39.191 -15.288 1.00 67.00 390 THR A O 1
ATOM 3042 N N . ALA A 1 391 ? 17.974 -37.188 -15.016 1.00 68.31 391 ALA A N 1
ATOM 3043 C CA . ALA A 1 391 ? 18.467 -36.937 -13.664 1.00 68.31 391 ALA A CA 1
ATOM 3044 C C . ALA A 1 391 ? 17.682 -37.678 -12.557 1.00 68.31 391 ALA A C 1
ATOM 3046 O O . ALA A 1 391 ? 17.995 -37.507 -11.381 1.00 68.31 391 ALA A O 1
ATOM 3047 N N . GLY A 1 392 ? 16.664 -38.482 -12.899 1.00 48.66 392 GLY A N 1
ATOM 3048 C CA . GLY A 1 392 ? 15.879 -39.261 -11.932 1.00 48.66 392 GLY A CA 1
ATOM 3049 C C . GLY A 1 392 ? 14.946 -38.430 -11.044 1.00 48.66 392 GLY A C 1
ATOM 3050 O O . GLY A 1 392 ? 14.444 -38.937 -10.045 1.00 48.66 392 GLY A O 1
ATOM 3051 N N . VAL A 1 393 ? 14.703 -37.162 -11.394 1.00 57.94 393 VAL A N 1
ATOM 3052 C CA . VAL A 1 393 ? 13.853 -36.240 -10.615 1.00 57.94 393 VAL A CA 1
ATOM 3053 C C . VAL A 1 393 ? 12.361 -36.551 -10.799 1.00 57.94 393 VAL A C 1
ATOM 3055 O O . VAL A 1 393 ? 11.547 -36.234 -9.937 1.00 57.94 393 VAL A O 1
ATOM 3058 N N . TYR A 1 394 ? 11.998 -37.225 -11.891 1.00 47.16 394 TYR A N 1
ATOM 3059 C CA . TYR A 1 394 ? 10.643 -37.702 -12.158 1.00 47.16 394 TYR A CA 1
ATOM 3060 C C . TYR A 1 394 ? 10.692 -39.186 -12.528 1.00 47.16 394 TYR A C 1
ATOM 3062 O O . TYR A 1 394 ? 11.505 -39.585 -13.363 1.00 47.16 394 TYR A O 1
ATOM 3070 N N . ALA A 1 395 ? 9.838 -40.003 -11.907 1.00 42.00 395 ALA A N 1
ATOM 3071 C CA . ALA A 1 395 ? 9.733 -41.424 -12.229 1.00 42.00 395 ALA A CA 1
ATOM 3072 C C . ALA A 1 395 ? 9.173 -41.610 -13.650 1.00 42.00 395 ALA A C 1
ATOM 3074 O O . ALA A 1 395 ? 8.234 -40.921 -14.048 1.00 42.00 395 ALA A O 1
ATOM 3075 N N . SER A 1 396 ? 9.762 -42.534 -14.412 1.00 38.94 396 SER A N 1
ATOM 3076 C CA . SER A 1 396 ? 9.315 -42.892 -15.759 1.00 38.94 396 SER A CA 1
ATOM 3077 C C . SER A 1 396 ? 7.981 -43.639 -15.688 1.00 38.94 396 SER A C 1
ATOM 3079 O O . SER A 1 396 ? 7.957 -44.792 -15.252 1.00 38.94 396 SER A O 1
ATOM 3081 N N . GLY A 1 397 ? 6.904 -42.970 -16.100 1.00 40.50 397 GLY A N 1
ATOM 3082 C CA . GLY A 1 397 ? 5.588 -43.547 -16.384 1.00 40.50 397 GLY A CA 1
ATOM 3083 C C . GLY A 1 397 ? 5.275 -43.440 -17.865 1.00 40.50 397 GLY A C 1
ATOM 3084 O O . GLY A 1 397 ? 5.502 -42.333 -18.412 1.00 40.50 397 GLY A O 1
#

Secondary structure (DSSP, 8-state):
-HHHHHHHHHHHHHHHHHHHHHHHHHHHHHHHHHHHHHHHHHHHHHHHHHHHHHHHHHHHHHHHHHHHHHHHHHHHHHHHHHHHHHHHHHHHHHHHHHHHHHHHHHHHHHHHHHHHHHHHHHHHHHHHHHHHHHHHHHHHHHHHHHHHHHHHHHHHHHHHHHHHHHHHHHHHHHHHHHHHHHHHHHHHHHHHHHHHHHHHHHHHH-TTSSSS-----------------------------------------------------------------SSSHHHHHHHHHHHHHHHHHHHHS---SS--S-TT---------TTS-------TTS--------SSS--EEEETTEEEEPPPHHHHHHHHHTT--------B-HHHHHHHHHTTSS---

Radius of gyration: 78.04 Å; chains: 1; bounding box: 171×66×267 Å

pLDDT: mean 70.36, std 27.46, range [30.75, 98.69]

Organism: NCBI:txid100035